Protein 7P0L (pdb70)

GO terms:
  GO:1990023 mitotic spindle midzone (C, IDA)
  GO:0035861 site of double-strand break (C, IDA)
  GO:0005634 nucleus (C, IDA)
  GO:0005634 nucleus (C, HDA)
  GO:0005515 protein binding (F, IPI)
  GO:0005634 nucleus (C, EXP)
  GO:0005694 chromosome (C, EXP)

B-factor: mean 53.06, std 19.95, range [19.56, 130.21]

Secondary structure (DSSP, 8-state):
-EEEEES-PPPHHHHHHHHHTT-EE-SS--TT--EEEEPSSSPP-BHHHHHHHHHT--EEETHHHHHHHHHTS---GGGGB---HHHHHHHT--TT--S---TTTT-EEEE-HHHHHTTTTHHHHHHHHHHHHTT-EE-SSHHHHSSTTEEEEE-SSS-HHHHHHHTTT--EEETHHHHHHHHHTS--HHHHB--/-EEEEES-PPPHHHHHHHTTTT-EEESS--TTEEEEEEPSSS---BHHHHHHHHHTPPEEEHHHHHHHHHHSS---GGGGB---HHHHHHHT--TT--S---TTTT-EEEE-HHHHHHH-SHHHHHHHHHHHHTT-EE--SHHHHHHS--EEEE-SSS-HHHHHHHTTT--EEETHHHHHHHHHTS--HHHHB--/---B-/--B-

Sequence (399 aa):
TNLVTSSFNLTKPMKSFIRRNGLRVQESVTDETDFVILGSPPLRRTHKFLLATSLGIPLVSSQYLTDCIKSGKVLDFRSYKYKDEEAEAKWGFRLDDIHRRTCFNGKRLYITKAIRDSMVGDSIHGLYSILETSGAEIVGDIKRAQEKDTIILAQPDNDQEGRNMSATGLNVYKIELVALSILRDRIDFDEFLIDTNLVTSSFNLTKPMKSFIRRNGLRVQESVTDETDFVILGSPPLRRTHKFLLATSLGIPLVSSQYLTDCIKSGKVLDFRSYKYKDEEAEAKWGFRLDDIHRRTCFNGKRLYITKAIRDSMVGDSIHGLYSILETSGAEIVGDIKRAQEKDTIILAQPDNDQEGRNMSATGLNVYKIELVALSILRDRIDFDEFLIDKPQELPQEL

Solvent-accessible surface area: 19613 Å² total

Organism: Schizosaccharomyces pombe (strain 972 / ATCC 24843) (NCBI:txid284812)

CATH classification: 3.40.50.10190 (+1 more: 3.40.50.10190)

Foldseek 3Di:
DEEEEDCDDDDPVLVVLCVPAVYYYDPADDLPHQAYEYEDDPGDLDLRNLLQLQNLHFYFYPVQSVVCSVVVHNDDRVVGGDDDVPVCVVLVFDSVPRHHFQALAAAEEEEAPCVVVVPPDVPVVSLVVSNVSNHYHYDDDLVVCLDQRYAYEADLPPGPSQVVSVVVVDWYFHSVQSRSCSRHSHRPGVVTTRD/DEEEEDCDDQDPVLVVLQVVQPYYYDPADDPPHQAYEYEADPGDLDLRVLLQLQALHFYFYPVLSVVCVVVSHRDDSVVGTHDDVVVCVVLVFDSVNRDHFAALAAAEEEEAVQVCVVDVDVVVVSLVCSNVSNHYHYDYDVVCCVVDPYAYEADLPPGPSQVVQVVVPHWHFHSVQSSSCSRHSHRPRVVTTRD/DADDD/DDDD

Nearest PDB structures (foldseek):
  7p0l-assembly2_B  TM=9.786E-01  e=3.849E-40  Schizosaccharomyces pombe 972h-
  2r1z-assembly1_A  TM=5.911E-01  e=4.746E-08  Homo sapiens
  6m14-assembly2_A  TM=6.081E-01  e=9.610E-08  Homo sapiens
  3fa2-assembly1_A  TM=6.093E-01  e=4.777E-07  Homo sapiens
  2nte-assembly1_A  TM=6.306E-01  e=1.421E-06  Homo sapiens

InterPro domains:
  IPR001357 BRCT domain [PF00533] (400-455)
  IPR001357 BRCT domain [PS50172] (400-468)
  IPR001357 BRCT domain [SM00292] (380-458)
  IPR036420 BRCT domain superfamily [G3DSA:3.40.50.10190] (376-487)
  IPR036420 BRCT domain superfamily [G3DSA:3.40.50.10190] (488-586)
  IPR036420 BRCT domain superfamily [SSF52113] (392-485)
  IPR051579 DNA Damage Response and Transcriptional Regulator [PTHR23196] (229-579)

Structure (mmCIF, N/CA/C/O backbone):
data_7P0L
#
_entry.id   7P0L
#
_cell.length_a   41.380
_cell.length_b   42.050
_cell.length_c   96.290
_cell.angle_alpha   90.000
_cell.angle_beta   91.870
_cell.angle_gamma   90.000
#
_symmetry.space_group_name_H-M   'P 1 21 1'
#
loop_
_entity.id
_entity.type
_entity.pdbx_description
1 polymer 'DNA damage response protein Mdb1'
2 polymer 'Histone H2A-beta'
3 water water
#
loop_
_atom_site.group_PDB
_atom_site.id
_atom_site.type_symbol
_atom_site.label_atom_id
_atom_site.label_alt_id
_atom_site.label_comp_id
_atom_site.label_asym_id
_atom_site.label_entity_id
_atom_site.label_seq_id
_atom_site.pdbx_PDB_ins_code
_atom_site.Cartn_x
_atom_site.Cartn_y
_atom_site.Cartn_z
_atom_site.occupancy
_atom_site.B_iso_or_equiv
_atom_site.auth_seq_id
_atom_site.auth_comp_id
_atom_site.auth_asym_id
_atom_site.auth_atom_id
_atom_site.pdbx_PDB_model_num
ATOM 1 N N . THR A 1 5 ? 22.86557 -19.96618 21.62072 1.000 42.25789 387 THR A N 1
ATOM 2 C CA . THR A 1 5 ? 22.11030 -18.89606 20.98544 1.000 42.88295 387 THR A CA 1
ATOM 3 C C . THR A 1 5 ? 22.80961 -18.47177 19.69793 1.000 41.97599 387 THR A C 1
ATOM 4 O O . THR A 1 5 ? 24.00055 -18.14643 19.70649 1.000 39.71443 387 THR A O 1
ATOM 14 N N . ASN A 1 6 ? 22.05658 -18.45117 18.60040 1.000 34.41061 388 ASN A N 1
ATOM 15 C CA . ASN A 1 6 ? 22.59721 -18.25055 17.26030 1.000 36.00157 388 ASN A CA 1
ATOM 16 C C . ASN A 1 6 ? 22.25700 -16.85023 16.77128 1.000 37.39306 388 ASN A C 1
ATOM 17 O O . ASN A 1 6 ? 21.10087 -16.42430 16.86538 1.000 38.61310 388 ASN A O 1
ATOM 28 N N . LEU A 1 7 ? 23.23415 -16.16336 16.18440 1.000 29.60157 389 LEU A N 1
ATOM 29 C CA . LEU A 1 7 ? 22.98133 -14.82283 15.68805 1.000 35.92641 389 LEU A CA 1
ATOM 30 C C . LEU A 1 7 ? 23.60850 -14.62521 14.31985 1.000 33.69357 389 LEU A C 1
ATOM 31 O O . LEU A 1 7 ? 24.51437 -15.35228 13.90396 1.000 33.57154 389 LEU A O 1
ATOM 47 N N . VAL A 1 8 ? 23.08583 -13.62357 13.62536 1.000 27.33273 390 VAL A N 1
ATOM 48 C CA . VAL A 1 8 ? 23.56536 -13.19906 12.32315 1.000 30.08736 390 VAL A CA 1
ATOM 49 C C . VAL A 1 8 ? 23.74070 -11.69136 12.38459 1.000 25.18703 390 VAL A C 1
ATOM 50 O O . VAL A 1 8 ? 23.00939 -10.99046 13.09079 1.000 33.51212 390 VAL A O 1
ATOM 63 N N . THR A 1 9 ? 24.71611 -11.19389 11.64015 1.000 31.53122 391 THR A N 1
ATOM 64 C CA . THR A 1 9 ? 24.96396 -9.76652 11.53763 1.000 30.82542 391 THR A CA 1
ATOM 65 C C . THR A 1 9 ? 24.62590 -9.31054 10.12545 1.000 28.62242 391 THR A C 1
ATOM 66 O O . THR A 1 9 ? 24.80999 -10.05098 9.15731 1.000 29.46202 391 THR A O 1
ATOM 77 N N . SER A 1 10 ? 24.11197 -8.08789 10.01611 1.000 27.97766 392 SER A N 1
ATOM 78 C CA . SER A 1 10 ? 23.82623 -7.47686 8.72881 1.000 31.20760 392 SER A CA 1
ATOM 79 C C . SER A 1 10 ? 24.18372 -6.00280 8.81358 1.000 27.87834 392 SER A C 1
ATOM 80 O O . SER A 1 10 ? 23.87620 -5.33409 9.80444 1.000 36.36925 392 SER A O 1
ATOM 88 N N . SER A 1 11 ? 24.83841 -5.50236 7.76713 1.000 29.85517 393 SER A N 1
ATOM 89 C CA . SER A 1 11 ? 25.34135 -4.13084 7.74601 1.000 27.79791 393 SER A CA 1
ATOM 90 C C . SER A 1 11 ? 26.10771 -3.78746 9.02458 1.000 29.99303 393 SER A C 1
ATOM 91 O O . SER A 1 11 ? 26.03898 -2.65912 9.51909 1.000 30.31434 393 SER A O 1
ATOM 99 N N . PHE A 1 12 ? 26.81077 -4.76757 9.58847 1.000 33.56916 394 PHE A N 1
ATOM 100 C CA . PHE A 1 12 ? 27.60173 -4.54742 10.79364 1.000 34.89910 394 PHE A CA 1
ATOM 101 C C . PHE A 1 12 ? 28.82694 -5.44969 10.77246 1.000 28.97425 394 PHE A C 1
ATOM 102 O O . PHE A 1 12 ? 28.70661 -6.65097 10.52702 1.000 32.56150 394 PHE A O 1
ATOM 119 N N . ASN A 1 13 ? 29.99490 -4.86984 11.02418 1.000 27.28412 395 ASN A N 1
ATOM 120 C CA . ASN A 1 13 ? 31.26039 -5.58888 11.03023 1.000 28.09799 395 ASN A CA 1
ATOM 121 C C . ASN A 1 13 ? 31.66812 -5.90904 12.46619 1.000 34.28829 395 ASN A C 1
ATOM 122 O O . ASN A 1 13 ? 31.89204 -4.99758 13.26748 1.000 30.17618 395 ASN A O 1
ATOM 133 N N . LEU A 1 14 ? 31.73871 -7.19902 12.78299 1.000 26.66735 396 LEU A N 1
ATOM 134 C CA . LEU A 1 14 ? 32.16015 -7.65377 14.10296 1.000 30.56184 396 LEU A CA 1
ATOM 135 C C . LEU A 1 14 ? 33.65092 -7.41984 14.34119 1.000 31.99182 396 LEU A C 1
ATOM 136 O O . LEU A 1 14 ? 34.48014 -7.72115 13.47955 1.000 32.01463 396 LEU A O 1
ATOM 152 N N . THR A 1 15 ? 33.98804 -6.89313 15.51543 1.000 34.58627 397 THR A N 1
ATOM 153 C CA . THR A 1 15 ? 35.38483 -6.73457 15.90562 1.000 32.85540 397 THR A CA 1
ATOM 154 C C . THR A 1 15 ? 35.90945 -8.01112 16.56873 1.000 36.22126 397 THR A C 1
ATOM 155 O O . THR A 1 15 ? 35.15034 -8.88907 16.97899 1.000 30.89125 397 THR A O 1
ATOM 166 N N . LYS A 1 16 ? 37.23170 -8.09958 16.69093 1.000 29.24648 398 LYS A N 1
ATOM 167 C CA . LYS A 1 16 ? 37.84168 -9.24077 17.37307 1.000 30.74859 398 LYS A CA 1
ATOM 168 C C . LYS A 1 16 ? 37.38259 -9.37035 18.81989 1.000 26.37725 398 LYS A C 1
ATOM 169 O O . LYS A 1 16 ? 37.08732 -10.49815 19.25203 1.000 30.95179 398 LYS A O 1
ATOM 188 N N . PRO A 1 17 ? 37.33283 -8.30461 19.62593 1.000 30.00092 399 PRO A N 1
ATOM 189 C CA . PRO A 1 17 ? 36.80349 -8.46705 20.99494 1.000 29.20647 399 PRO A CA 1
ATOM 190 C C . PRO A 1 17 ? 35.39066 -9.02996 21.02387 1.000 31.69312 399 PRO A C 1
ATOM 191 O O . PRO A 1 17 ? 35.05937 -9.85466 21.88656 1.000 23.51300 399 PRO A O 1
ATOM 202 N N . MET A 1 18 ? 34.53297 -8.58078 20.10684 1.000 23.34845 400 MET A N 1
ATOM 203 C CA . MET A 1 18 ? 33.17494 -9.10350 20.03472 1.000 24.76268 400 MET A CA 1
ATOM 204 C C . MET A 1 18 ? 33.18622 -10.60092 19.75556 1.000 24.72633 400 MET A C 1
ATOM 205 O O . MET A 1 18 ? 32.46490 -11.37557 20.39799 1.000 27.11356 400 MET A O 1
ATOM 219 N N . LYS A 1 19 ? 34.01251 -11.02757 18.79954 1.000 26.08525 401 LYS A N 1
ATOM 220 C CA . LYS A 1 19 ? 34.10799 -12.44755 18.49181 1.000 29.87583 401 LYS A CA 1
ATOM 221 C C . LYS A 1 19 ? 34.62474 -13.22968 19.69606 1.000 34.94518 401 LYS A C 1
ATOM 222 O O . LYS A 1 19 ? 34.17149 -14.34467 19.95647 1.000 30.72713 401 LYS A O 1
ATOM 241 N N . SER A 1 20 ? 35.58639 -12.66559 20.43022 1.000 32.34525 402 SER A N 1
ATOM 242 C CA . SER A 1 20 ? 36.07063 -13.28641 21.66403 1.000 34.17704 402 SER A CA 1
ATOM 243 C C . SER A 1 20 ? 34.94422 -13.49025 22.67784 1.000 30.99402 402 SER A C 1
ATOM 244 O O . SER A 1 20 ? 34.78866 -14.57906 23.25558 1.000 29.55158 402 SER A O 1
ATOM 252 N N . PHE A 1 21 ? 34.18113 -12.42598 22.94963 1.000 25.18025 403 PHE A N 1
ATOM 253 C CA . PHE A 1 21 ? 33.05094 -12.53797 23.86753 1.000 31.89685 403 PHE A CA 1
ATOM 254 C C . PHE A 1 21 ? 32.08227 -13.62413 23.41486 1.000 28.39288 403 PHE A C 1
ATOM 255 O O . PHE A 1 21 ? 31.60724 -14.43502 24.22575 1.000 27.58138 403 PHE A O 1
ATOM 272 N N . ILE A 1 22 ? 31.80384 -13.66097 22.11350 1.000 23.26519 404 ILE A N 1
ATOM 273 C CA . ILE A 1 22 ? 30.87032 -14.63404 21.55297 1.000 32.65835 404 ILE A CA 1
ATOM 274 C C . ILE A 1 22 ? 31.40208 -16.04355 21.76095 1.000 38.12378 404 ILE A C 1
ATOM 275 O O . ILE A 1 22 ? 30.68588 -16.94079 22.22105 1.000 34.29921 404 ILE A O 1
ATOM 291 N N . ARG A 1 23 ? 32.67328 -16.25455 21.42504 1.000 34.58944 405 ARG A N 1
ATOM 292 C CA . ARG A 1 23 ? 33.27125 -17.57171 21.58292 1.000 36.41070 405 ARG A CA 1
ATOM 293 C C . ARG A 1 23 ? 33.15095 -18.04947 23.01645 1.000 38.84783 405 ARG A C 1
ATOM 294 O O . ARG A 1 23 ? 32.82261 -19.21492 23.26665 1.000 42.04014 405 ARG A O 1
ATOM 315 N N . ARG A 1 24 ? 33.39825 -17.15832 23.97634 1.000 38.99460 406 ARG A N 1
ATOM 316 C CA . ARG A 1 24 ? 33.44001 -17.60165 25.36234 1.000 41.49664 406 ARG A CA 1
ATOM 317 C C . ARG A 1 24 ? 32.06665 -17.74111 26.00810 1.000 44.32127 406 ARG A C 1
ATOM 318 O O . ARG A 1 24 ? 31.94133 -18.49342 26.97967 1.000 33.27771 406 ARG A O 1
ATOM 339 N N . ASN A 1 25 ? 31.02764 -17.07298 25.50329 1.000 35.77364 407 ASN A N 1
ATOM 340 C CA . ASN A 1 25 ? 29.75378 -17.07165 26.21499 1.000 31.05724 407 ASN A CA 1
ATOM 341 C C . ASN A 1 25 ? 28.66984 -17.93426 25.57407 1.000 35.17930 407 ASN A C 1
ATOM 342 O O . ASN A 1 25 ? 27.48011 -17.70191 25.81137 1.000 37.92363 407 ASN A O 1
ATOM 353 N N . GLY A 1 26 ? 29.04573 -18.93950 24.79518 1.000 32.35539 408 GLY A N 1
ATOM 354 C CA . GLY A 1 26 ? 28.03790 -19.81765 24.22566 1.000 46.10160 408 GLY A CA 1
ATOM 355 C C . GLY A 1 26 ? 27.10201 -19.13379 23.25602 1.000 48.07268 408 GLY A C 1
ATOM 356 O O . GLY A 1 26 ? 25.91080 -19.46443 23.20002 1.000 48.74593 408 GLY A O 1
ATOM 360 N N . LEU A 1 27 ? 27.62793 -18.21241 22.46373 1.000 34.49840 409 LEU A N 1
ATOM 361 C CA . LEU A 1 27 ? 26.92722 -17.61057 21.34715 1.000 40.62793 409 LEU A CA 1
ATOM 362 C C . LEU A 1 27 ? 27.63459 -18.07586 20.08625 1.000 32.59848 409 LEU A C 1
ATOM 363 O O . LEU A 1 27 ? 28.78263 -18.53113 20.12722 1.000 37.14899 409 LEU A O 1
ATOM 379 N N . ARG A 1 28 ? 26.94231 -17.97845 18.95936 1.000 36.36708 410 ARG A N 1
ATOM 380 C CA . ARG A 1 28 ? 27.49685 -18.45603 17.70144 1.000 37.04430 410 ARG A CA 1
ATOM 381 C C . ARG A 1 28 ? 27.02984 -17.55664 16.57200 1.000 33.26335 410 ARG A C 1
ATOM 382 O O . ARG A 1 28 ? 25.84200 -17.23292 16.48415 1.000 34.01809 410 ARG A O 1
ATOM 403 N N . VAL A 1 29 ? 27.95738 -17.17461 15.70769 1.000 32.54175 411 VAL A N 1
ATOM 404 C CA . VAL A 1 29 ? 27.63943 -16.38449 14.52840 1.000 36.12421 411 VAL A CA 1
ATOM 405 C C . VAL A 1 29 ? 27.37117 -17.34439 13.38055 1.000 38.61036 411 VAL A C 1
ATOM 406 O O . VAL A 1 29 ? 28.12421 -18.30117 13.16602 1.000 43.80280 411 VAL A O 1
ATOM 419 N N . GLN A 1 30 ? 26.31024 -17.07534 12.63112 1.000 42.75063 412 GLN A N 1
ATOM 420 C CA . GLN A 1 30 ? 25.91399 -17.86665 11.47983 1.000 41.46767 412 GLN A CA 1
ATOM 421 C C . GLN A 1 30 ? 26.19201 -17.09463 10.20190 1.000 40.14685 412 GLN A C 1
ATOM 422 O O . GLN A 1 30 ? 26.15230 -15.86170 10.18023 1.000 43.24547 412 GLN A O 1
ATOM 436 N N . GLU A 1 31 ? 26.47299 -17.83482 9.13357 1.000 41.28780 413 GLU A N 1
ATOM 437 C CA . GLU A 1 31 ? 26.69127 -17.19620 7.84391 1.000 52.02389 413 GLU A CA 1
ATOM 438 C C . GLU A 1 31 ? 25.38327 -16.70671 7.24037 1.000 44.70202 413 GLU A C 1
ATOM 439 O O . GLU A 1 31 ? 25.37410 -15.71542 6.50150 1.000 50.57728 413 GLU A O 1
ATOM 451 N N . SER A 1 32 ? 24.27725 -17.38353 7.54090 1.000 41.75639 414 SER A N 1
ATOM 452 C CA . SER A 1 32 ? 22.99372 -17.06220 6.94154 1.000 47.15780 414 SER A CA 1
ATOM 453 C C . SER A 1 32 ? 21.87353 -17.22785 7.95847 1.000 35.51096 414 SER A C 1
ATOM 454 O O . SER A 1 32 ? 21.98060 -17.99088 8.92494 1.000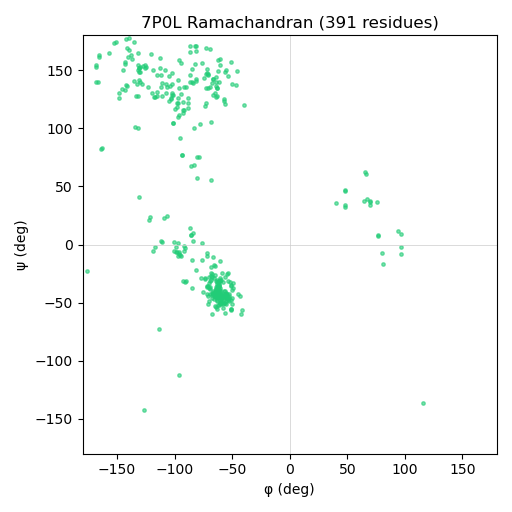 38.73972 414 SER A O 1
ATOM 462 N N . VAL A 1 33 ? 20.78195 -16.50859 7.70755 1.000 39.68638 415 VAL A N 1
ATOM 463 C CA . VAL A 1 33 ? 19.59792 -16.61815 8.54425 1.000 40.97014 415 VAL A CA 1
ATOM 464 C C . VAL A 1 33 ? 18.91251 -17.94857 8.26105 1.000 41.89931 415 VAL A C 1
ATOM 465 O O . VAL A 1 33 ? 18.75833 -18.35368 7.10156 1.000 45.91980 415 VAL A O 1
ATOM 478 N N . THR A 1 34 ? 18.51666 -18.64671 9.32261 1.000 44.69635 416 THR A N 1
ATOM 479 C CA . THR A 1 34 ? 17.76784 -19.89299 9.21713 1.000 56.91842 416 THR A CA 1
ATOM 480 C C . THR A 1 34 ? 16.73624 -19.93225 10.33746 1.000 50.47091 416 THR A C 1
ATOM 481 O O . THR A 1 34 ? 16.67064 -19.03566 11.18399 1.000 52.44390 416 THR A O 1
ATOM 492 N N . ASP A 1 35 ? 15.91393 -20.98291 10.33989 1.000 53.51158 417 ASP A N 1
ATOM 493 C CA . ASP A 1 35 ? 14.88126 -21.12052 11.35835 1.000 57.75120 417 ASP A CA 1
ATOM 494 C C . ASP A 1 35 ? 15.47923 -21.34319 12.74514 1.000 53.88445 417 ASP A C 1
ATOM 495 O O . ASP A 1 35 ? 14.75042 -21.25586 13.73931 1.000 52.70298 417 ASP A O 1
ATOM 504 N N . GLU A 1 36 ? 16.78683 -21.60532 12.83360 1.000 58.49487 418 GLU A N 1
ATOM 505 C CA . GLU A 1 36 ? 17.47166 -21.77594 14.10808 1.000 47.74263 418 GLU A CA 1
ATOM 506 C C . GLU A 1 36 ? 18.15152 -20.49998 14.58619 1.000 47.89685 418 GLU A C 1
ATOM 507 O O . GLU A 1 36 ? 18.67313 -20.47373 15.70634 1.000 46.28159 418 GLU A O 1
ATOM 519 N N . THR A 1 37 ? 18.15603 -19.45451 13.76420 1.000 47.58544 419 THR A N 1
ATOM 520 C CA . THR A 1 37 ? 18.67245 -18.15315 14.16710 1.000 38.23677 419 THR A CA 1
ATOM 521 C C . THR A 1 37 ? 17.81478 -17.56214 15.28073 1.000 42.76857 419 THR A C 1
ATOM 522 O O . THR A 1 37 ? 16.58402 -17.54475 15.18720 1.000 43.93212 419 THR A O 1
ATOM 533 N N . ASP A 1 38 ? 18.45880 -17.10113 16.35193 1.000 31.43439 420 ASP A N 1
ATOM 534 C CA . ASP A 1 38 ? 17.72777 -16.51892 17.47254 1.000 31.35532 420 ASP A CA 1
ATOM 535 C C . ASP A 1 38 ? 17.53156 -15.01367 17.34241 1.000 30.33858 420 ASP A C 1
ATOM 536 O O . ASP A 1 38 ? 16.51107 -14.49265 17.80471 1.000 37.77795 420 ASP A O 1
ATOM 545 N N . PHE A 1 39 ? 18.47490 -14.30144 16.73536 1.000 31.97575 421 PHE A N 1
ATOM 546 C CA . PHE A 1 39 ? 18.27618 -12.88717 16.44562 1.000 30.53313 421 PHE A CA 1
ATOM 547 C C . PHE A 1 39 ? 19.33308 -12.43185 15.45314 1.000 25.04664 421 PHE A C 1
ATOM 548 O O . PHE A 1 39 ? 20.35744 -13.09332 15.25502 1.000 30.71111 421 PHE A O 1
ATOM 565 N N . VAL A 1 40 ? 19.05168 -11.30182 14.81755 1.000 25.00254 422 VAL A N 1
ATOM 566 C CA . VAL A 1 40 ? 19.92713 -10.69137 13.82944 1.000 23.10856 422 VAL A CA 1
ATOM 567 C C . VAL A 1 40 ? 20.37016 -9.33625 14.35801 1.000 28.74053 422 VAL A C 1
ATOM 568 O O . VAL A 1 40 ? 19.53411 -8.49408 14.70567 1.000 29.48078 422 VAL A O 1
ATOM 581 N N . ILE A 1 41 ? 21.68278 -9.11535 14.37978 1.000 26.66503 423 ILE A N 1
ATOM 582 C CA . ILE A 1 41 ? 22.25441 -7.84126 14.80049 1.000 27.29178 423 ILE A CA 1
ATOM 583 C C . ILE A 1 41 ? 22.35594 -6.94001 13.58028 1.000 23.38978 423 ILE A C 1
ATOM 584 O O . ILE A 1 41 ? 22.99192 -7.29592 12.58272 1.000 29.93167 423 ILE A O 1
ATOM 600 N N . LEU A 1 42 ? 21.71068 -5.78246 13.64835 1.000 28.18926 424 LEU A N 1
ATOM 601 C CA . LEU A 1 42 ? 21.74867 -4.81753 12.55955 1.000 34.78613 424 LEU A CA 1
ATOM 602 C C . LEU A 1 42 ? 22.65268 -3.63759 12.88846 1.000 38.86362 424 LEU A C 1
ATOM 603 O O . LEU A 1 42 ? 22.74360 -3.20800 14.04396 1.000 33.60246 424 LEU A O 1
ATOM 619 N N . GLY A 1 43 ? 23.32425 -3.13642 11.85549 1.000 35.68015 425 GLY A N 1
ATOM 620 C CA . GLY A 1 43 ? 24.05332 -1.88637 11.95621 1.000 45.17606 425 GLY A CA 1
ATOM 621 C C . GLY A 1 43 ? 23.15502 -0.70960 12.29510 1.000 50.61573 425 GLY A C 1
ATOM 622 O O . GLY A 1 43 ? 21.94163 -0.73301 12.09205 1.000 50.51810 425 GLY A O 1
ATOM 626 N N . SER A 1 44 ? 23.77862 0.33949 12.81135 1.000 45.76054 426 SER A N 1
ATOM 627 C CA . SER A 1 44 ? 23.07317 1.52185 13.29106 1.000 46.39148 426 SER A CA 1
ATOM 628 C C . SER A 1 44 ? 22.13416 2.11554 12.24477 1.000 43.92452 426 SER A C 1
ATOM 629 O O . SER A 1 44 ? 22.41454 2.05010 11.04028 1.000 52.01082 426 SER A O 1
ATOM 637 N N . PRO A 1 45 ? 20.99750 2.66344 12.67346 1.000 43.96611 427 PRO A N 1
ATOM 638 C CA . PRO A 1 45 ? 20.09564 3.36621 11.74360 1.000 55.28946 427 PRO A CA 1
ATOM 639 C C . PRO A 1 45 ? 20.84421 4.39378 10.91622 1.000 56.15747 427 PRO A C 1
ATOM 640 O O . PRO A 1 45 ? 21.91361 4.86887 11.32893 1.000 57.67975 427 PRO A O 1
ATOM 651 N N . PRO A 1 46 ? 20.31644 4.76930 9.73804 1.000 55.76627 428 PRO A N 1
ATOM 652 C CA . PRO A 1 46 ? 19.01890 4.31216 9.21901 1.000 55.25120 428 PRO A CA 1
ATOM 653 C C . PRO A 1 46 ? 19.06673 2.85662 8.77947 1.000 53.65443 428 PRO A C 1
ATOM 654 O O . PRO A 1 46 ? 20.10126 2.36193 8.32953 1.000 54.16743 428 PRO A O 1
ATOM 665 N N . LEU A 1 47 ? 17.93958 2.17650 8.93581 1.000 44.67038 429 LEU A N 1
ATOM 666 C CA . LEU A 1 47 ? 17.87421 0.76081 8.62464 1.000 44.41666 429 LEU A CA 1
ATOM 667 C C . LEU A 1 47 ? 18.13876 0.53924 7.14519 1.000 37.07093 429 LEU A C 1
ATOM 668 O O . LEU A 1 47 ? 17.60639 1.25291 6.28970 1.000 41.09900 429 LEU A O 1
ATOM 684 N N . ARG A 1 48 ? 18.96891 -0.44938 6.84979 1.000 39.17300 430 ARG A N 1
ATOM 685 C CA . ARG A 1 48 ? 19.23513 -0.87534 5.48310 1.000 44.90940 430 ARG A CA 1
ATOM 686 C C . ARG A 1 48 ? 18.47380 -2.16053 5.20703 1.000 37.10413 430 ARG A C 1
ATOM 687 O O . ARG A 1 48 ? 18.59917 -3.14140 5.94786 1.000 36.07327 430 ARG A O 1
ATOM 708 N N . ARG A 1 49 ? 17.69127 -2.14211 4.12928 1.000 39.44394 431 ARG A N 1
ATOM 709 C CA . ARG A 1 49 ? 16.72874 -3.19928 3.81362 1.000 36.03820 431 ARG A CA 1
ATOM 710 C C . ARG A 1 49 ? 17.43599 -4.34876 3.09903 1.000 36.07001 431 ARG A C 1
ATOM 711 O O . ARG A 1 49 ? 17.23126 -4.62922 1.91609 1.000 39.14177 431 ARG A O 1
ATOM 732 N N . THR A 1 50 ? 18.28476 -5.02532 3.85637 1.000 31.78711 432 THR A N 1
ATOM 733 C CA . THR A 1 50 ? 19.10619 -6.08295 3.30174 1.000 35.50226 432 THR A CA 1
ATOM 734 C C . THR A 1 50 ? 18.32397 -7.39387 3.19755 1.000 31.98748 432 THR A C 1
ATO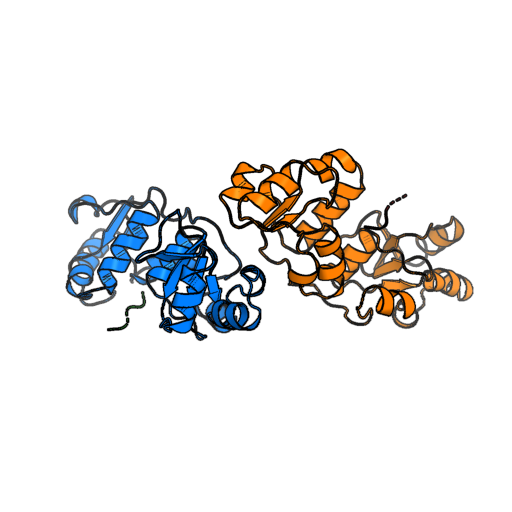M 735 O O . THR A 1 50 ? 17.26190 -7.56990 3.79750 1.000 28.41536 432 THR A O 1
ATOM 746 N N . HIS A 1 51 ? 18.89563 -8.33060 2.44178 1.000 29.96421 433 HIS A N 1
ATOM 747 C CA . HIS A 1 51 ? 18.38100 -9.69572 2.37309 1.000 34.20322 433 HIS A CA 1
ATOM 748 C C . HIS A 1 51 ? 18.23307 -10.32069 3.75714 1.000 34.64372 433 HIS A C 1
ATOM 749 O O . HIS A 1 51 ? 17.21548 -10.94877 4.06234 1.000 25.08863 433 HIS A O 1
ATOM 763 N N . LYS A 1 52 ? 19.26752 -10.20733 4.59442 1.000 28.30864 434 LYS A N 1
ATOM 764 C CA . LYS A 1 52 ? 19.19821 -10.82359 5.91475 1.000 28.63190 434 LYS A CA 1
ATOM 765 C C . LYS A 1 52 ? 18.07778 -10.21515 6.74917 1.000 23.44276 434 LYS A C 1
ATOM 766 O O . LYS A 1 52 ? 17.35943 -10.93022 7.45682 1.000 28.30020 434 LYS A O 1
ATOM 785 N N . PHE A 1 53 ? 17.93553 -8.89249 6.70405 1.000 21.88877 435 PHE A N 1
ATOM 786 C CA . PHE A 1 53 ? 16.84752 -8.23477 7.41468 1.000 24.10664 435 PHE A CA 1
ATOM 787 C C . PHE A 1 53 ? 15.49675 -8.78515 6.96726 1.000 21.03620 435 PHE A C 1
ATOM 788 O O . PHE A 1 53 ? 14.64014 -9.11817 7.79611 1.000 19.86392 435 PHE A O 1
ATOM 805 N N . LEU A 1 54 ? 15.30120 -8.91186 5.65463 1.000 22.29533 436 LEU A N 1
ATOM 806 C CA . LEU A 1 54 ? 14.01326 -9.37165 5.14420 1.000 27.48970 436 LEU A CA 1
ATOM 807 C C . LEU A 1 54 ? 13.76833 -10.83812 5.47709 1.000 22.20503 436 LEU A C 1
ATOM 808 O O . LEU A 1 54 ? 12.63540 -11.22586 5.77731 1.000 27.47478 436 LEU A O 1
ATOM 824 N N . LEU A 1 55 ? 14.80572 -11.66969 5.41959 1.000 25.98920 437 LEU A N 1
ATOM 825 C CA . LEU A 1 55 ? 14.66665 -13.05952 5.85096 1.000 29.89305 437 LEU A CA 1
ATOM 826 C C . LEU A 1 55 ? 14.27193 -13.14382 7.31819 1.000 27.64525 437 LEU A C 1
ATOM 827 O O . LEU A 1 55 ? 13.34309 -13.87469 7.68483 1.000 25.35465 437 LEU A O 1
ATOM 843 N N . ALA A 1 56 ? 15.00241 -12.43621 8.18389 1.000 25.75610 438 ALA A N 1
ATOM 844 C CA . ALA A 1 56 ? 14.66013 -12.43667 9.60174 1.000 23.64755 438 ALA A CA 1
ATOM 845 C C . ALA A 1 56 ? 13.21253 -12.01878 9.80014 1.000 22.39365 438 ALA A C 1
ATOM 846 O O . ALA A 1 56 ? 12.46488 -12.65723 10.55194 1.000 23.29048 438 ALA A O 1
ATOM 853 N N . THR A 1 57 ? 12.78599 -10.96994 9.09854 1.000 21.59823 439 THR A N 1
ATOM 854 C CA . THR A 1 57 ? 11.40915 -10.51818 9.22784 1.000 26.73185 439 THR A CA 1
ATOM 855 C C . THR A 1 57 ? 10.43970 -11.60009 8.76575 1.000 23.33933 439 THR A C 1
ATOM 856 O O . THR A 1 57 ? 9.41733 -11.85080 9.41614 1.000 21.14010 439 THR A O 1
ATOM 867 N N . SER A 1 58 ? 10.74211 -12.24705 7.64101 1.000 22.82651 440 SER A N 1
ATOM 868 C CA . SER A 1 58 ? 9.85977 -13.28478 7.11947 1.000 22.53866 440 SER A CA 1
ATOM 869 C C . SER A 1 58 ? 9.73613 -14.45654 8.08000 1.000 29.55375 440 SER A C 1
ATOM 870 O O . SER A 1 58 ? 8.67223 -15.07543 8.18522 1.000 23.32371 440 SER A O 1
ATOM 878 N N . LEU A 1 59 ? 10.81875 -14.79855 8.77048 1.000 25.66754 441 LEU A N 1
ATOM 879 C CA . LEU A 1 59 ? 10.83279 -15.98712 9.60825 1.000 22.68397 441 LEU A CA 1
ATOM 880 C C . LEU A 1 59 ? 10.42034 -15.71152 11.05080 1.000 25.27363 441 LEU A C 1
ATOM 881 O O . LEU A 1 59 ? 10.32223 -16.65831 11.83794 1.000 31.88073 441 LEU A O 1
ATOM 897 N N . GLY A 1 60 ? 10.12773 -14.46380 11.40056 1.000 24.27352 442 GLY A N 1
ATOM 898 C CA . GLY A 1 60 ? 9.79582 -14.11721 12.77338 1.000 21.49586 442 GLY A CA 1
ATOM 899 C C . GLY A 1 60 ? 10.97554 -14.06314 13.72638 1.000 24.86964 442 GLY A C 1
ATOM 900 O O . GLY A 1 60 ? 10.84506 -14.46831 14.88816 1.000 25.51653 442 GLY A O 1
ATOM 904 N N . ILE A 1 61 ? 12.12167 -13.59655 13.25486 1.000 25.76523 443 ILE A N 1
ATOM 905 C CA . ILE A 1 61 ? 13.34634 -13.51833 14.05861 1.000 24.90329 443 ILE A CA 1
ATOM 906 C C . ILE A 1 61 ? 13.54375 -12.08124 14.50341 1.000 25.48743 443 ILE A C 1
ATOM 907 O O . ILE A 1 61 ? 13.53721 -11.16977 13.66087 1.000 24.18985 443 ILE A O 1
ATOM 923 N N . PRO A 1 62 ? 13.75419 -11.82068 15.80598 1.000 24.49072 444 PRO A N 1
ATOM 924 C CA . PRO A 1 62 ? 13.94679 -10.43853 16.26947 1.000 27.69215 444 PRO A CA 1
ATOM 925 C C . PRO A 1 62 ? 15.16760 -9.77072 15.68359 1.000 26.78328 444 PRO A C 1
ATOM 926 O O . PRO A 1 62 ? 16.18323 -10.41452 15.44336 1.000 28.09739 444 PRO A O 1
ATOM 937 N N . LEU A 1 63 ? 15.08003 -8.45196 15.52339 1.000 26.48171 445 LEU A N 1
ATOM 938 C CA . LEU A 1 63 ? 16.19187 -7.60448 15.10238 1.000 25.30553 445 LEU A CA 1
ATOM 939 C C . LEU A 1 63 ? 16.73382 -6.83391 16.30547 1.000 27.84672 445 LEU A C 1
ATOM 940 O O . LEU A 1 63 ? 15.96016 -6.29369 17.10295 1.000 28.30686 445 LEU A O 1
ATOM 956 N N . VAL A 1 64 ? 18.05730 -6.77550 16.42218 1.000 26.77624 446 VAL A N 1
ATOM 957 C CA . VAL A 1 64 ? 18.72578 -6.26095 17.61403 1.000 22.06173 446 VAL A CA 1
ATOM 958 C C . VAL A 1 64 ? 19.77279 -5.22601 17.22326 1.000 25.96452 446 VAL A C 1
ATOM 959 O O . VAL A 1 64 ? 20.48847 -5.39135 16.23071 1.000 27.00079 446 VAL A O 1
ATOM 972 N N . SER A 1 65 ? 19.85818 -4.15806 18.00940 1.000 24.42768 447 SER A N 1
ATOM 973 C CA . SER A 1 65 ? 20.86425 -3.12915 17.77643 1.000 28.17278 447 SER A CA 1
ATOM 974 C C . SER A 1 65 ? 22.26536 -3.67105 18.03265 1.000 28.83539 447 SER A C 1
ATOM 975 O O . SER A 1 65 ? 22.47879 -4.47886 18.94098 1.000 27.36231 447 SER A O 1
ATOM 983 N N . SER A 1 66 ? 23.21937 -3.23096 17.21077 1.000 27.94617 448 SER A N 1
ATOM 984 C CA . SER A 1 66 ? 24.63331 -3.53342 17.44324 1.000 35.15026 448 SER A CA 1
ATOM 985 C C . SER A 1 66 ? 25.08966 -3.20092 18.86143 1.000 34.69557 448 SER A C 1
ATOM 986 O O . SER A 1 66 ? 25.94313 -3.90262 19.42484 1.000 37.29623 448 SER A O 1
ATOM 994 N N . GLN A 1 67 ? 24.56623 -2.11969 19.44822 1.000 31.39194 449 GLN A N 1
ATOM 995 C CA . GLN A 1 67 ? 25.00943 -1.74843 20.79205 1.000 34.47308 449 GLN A CA 1
ATOM 996 C C . GLN A 1 67 ? 24.96731 -2.93965 21.74377 1.000 30.58456 449 GLN A C 1
ATOM 997 O O . GLN A 1 67 ? 25.82435 -3.05943 22.63263 1.000 32.52694 449 GLN A O 1
ATOM 1011 N N . TYR A 1 68 ? 24.00695 -3.84995 21.54755 1.000 25.94521 450 TYR A N 1
ATOM 1012 C CA . TYR A 1 68 ? 23.90628 -5.04256 22.38349 1.000 22.49563 450 TYR A CA 1
ATOM 1013 C C . TYR A 1 68 ? 25.28908 -5.63501 22.65023 1.000 27.30398 450 TYR A C 1
ATOM 1014 O O . TYR A 1 68 ? 25.72466 -5.71993 23.80845 1.000 26.71986 450 TYR A O 1
ATOM 1032 N N . LEU A 1 69 ? 26.03494 -5.95282 21.58914 1.000 22.97701 451 LEU A N 1
ATOM 1033 C CA . LEU A 1 69 ? 27.28488 -6.67157 21.79026 1.000 31.49086 451 LEU A CA 1
ATOM 1034 C C . LEU A 1 69 ? 28.25593 -5.84401 22.63236 1.000 30.96931 451 LEU A C 1
ATOM 1035 O O . LEU A 1 69 ? 28.80309 -6.34236 23.62889 1.000 30.73688 451 LEU A O 1
ATOM 1051 N N . THR A 1 70 ? 28.40639 -4.55370 22.31564 1.000 30.59377 452 THR A N 1
ATOM 1052 C CA . THR A 1 70 ? 29.30485 -3.72559 23.11398 1.000 35.44255 452 THR A CA 1
ATOM 1053 C C . THR A 1 70 ? 28.85372 -3.69561 24.56972 1.000 34.16890 452 THR A C 1
ATOM 1054 O O . THR A 1 70 ? 29.66297 -3.90348 25.48635 1.000 31.18651 452 THR A O 1
ATOM 1065 N N . ASP A 1 71 ? 27.55508 -3.49887 24.80757 1.000 27.23900 453 ASP A N 1
ATOM 1066 C CA . ASP A 1 71 ? 27.08700 -3.47136 26.19018 1.000 27.64923 453 ASP A CA 1
ATOM 1067 C C . ASP A 1 71 ? 27.34085 -4.80887 26.86309 1.000 28.06121 453 ASP A C 1
ATOM 1068 O O . ASP A 1 71 ? 27.77656 -4.85706 28.02437 1.000 27.19366 453 ASP A O 1
ATOM 1077 N N . CYS A 1 72 ? 27.15192 -5.91113 26.12982 1.000 22.24001 454 CYS A N 1
ATOM 1078 C CA . CYS A 1 72 ? 27.46682 -7.20713 26.72026 1.000 28.82515 454 CYS A CA 1
ATOM 1079 C C . CYS A 1 72 ? 28.90765 -7.21214 27.20123 1.000 34.80859 454 CYS A C 1
ATOM 1080 O O . CYS A 1 72 ? 29.19421 -7.52808 28.36541 1.000 29.05875 454 CYS A O 1
ATOM 1088 N N . ILE A 1 73 ? 29.81936 -6.76915 26.33668 1.000 23.95946 455 ILE A N 1
ATOM 1089 C CA . ILE A 1 73 ? 31.23231 -6.76734 26.69435 1.000 27.44631 455 ILE A CA 1
ATOM 1090 C C . ILE A 1 73 ? 31.43519 -5.93271 27.94726 1.000 33.47104 455 ILE A C 1
ATOM 1091 O O . ILE A 1 73 ? 32.11774 -6.34770 28.89338 1.000 37.87685 455 ILE A O 1
ATOM 1107 N N . LYS A 1 74 ? 30.79462 -4.76351 27.99552 1.000 26.85826 456 LYS A N 1
ATOM 1108 C CA . LYS A 1 74 ? 31.02539 -3.86473 29.11951 1.000 25.90906 456 LYS A CA 1
ATOM 1109 C C . LYS A 1 74 ? 30.47679 -4.43551 30.41310 1.000 38.21836 456 LYS A C 1
ATOM 1110 O O . LYS A 1 74 ? 30.97177 -4.09777 31.49762 1.000 32.64632 456 LYS A O 1
ATOM 1129 N N . SER A 1 75 ? 29.47730 -5.31311 30.32941 1.000 36.16614 457 SER A N 1
ATOM 1130 C CA . SER A 1 75 ? 28.90871 -5.86077 31.54967 1.000 35.51277 457 SER A CA 1
ATOM 1131 C C . SER A 1 75 ? 29.47479 -7.22152 31.91476 1.000 38.28443 457 SER A C 1
ATOM 1132 O O . SER A 1 75 ? 29.24526 -7.68709 33.03548 1.000 42.36507 457 SER A O 1
ATOM 1140 N N . GLY A 1 76 ? 30.23645 -7.85135 31.02717 1.000 32.98331 458 GLY A N 1
ATOM 1141 C CA . GLY A 1 76 ? 30.80746 -9.13711 31.34057 1.000 39.93142 458 GLY A CA 1
ATOM 1142 C C . GLY A 1 76 ? 29.86625 -10.30800 31.18951 1.000 48.18765 458 GLY A C 1
ATOM 1143 O O . GLY A 1 76 ? 30.30565 -11.45641 31.33843 1.000 49.54275 458 GLY A O 1
ATOM 1147 N N . LYS A 1 77 ? 28.58173 -10.06383 30.92614 1.000 41.93677 459 LYS A N 1
ATOM 1148 C CA . LYS A 1 77 ? 27.57654 -11.11296 30.88065 1.000 38.10240 459 LYS A CA 1
ATOM 1149 C C . LYS A 1 77 ? 26.73640 -10.97128 29.62160 1.000 34.81239 459 LYS A C 1
ATOM 1150 O O . LYS A 1 77 ? 26.76871 -9.94233 28.94250 1.000 28.29380 459 LYS A O 1
ATOM 1169 N N . VAL A 1 78 ? 26.00004 -12.03522 29.30133 1.000 34.45060 460 VAL A N 1
ATOM 1170 C CA . VAL A 1 78 ? 25.07396 -12.00882 28.17142 1.000 39.89983 460 VAL A CA 1
ATOM 1171 C C . VAL A 1 78 ? 23.83689 -11.25737 28.65882 1.000 39.30201 460 VAL A C 1
ATOM 1172 O O . VAL 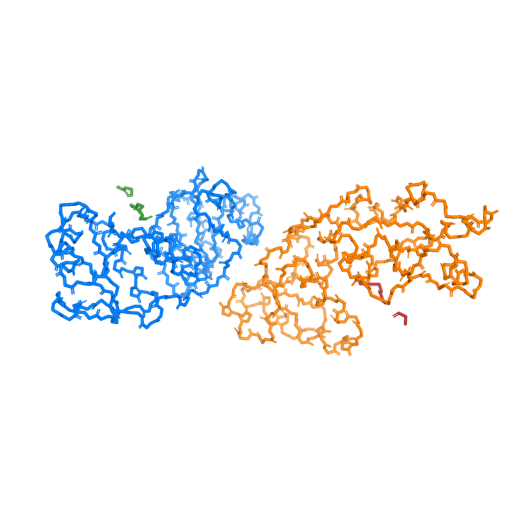A 1 78 ? 23.01036 -11.81240 29.38412 1.000 40.18163 460 VAL A O 1
ATOM 1185 N N . LEU A 1 79 ? 23.69206 -10.00265 28.25287 1.000 32.17625 461 LEU A N 1
ATOM 1186 C CA . LEU A 1 79 ? 22.50289 -9.24296 28.59847 1.000 30.99504 461 LEU A CA 1
ATOM 1187 C C . LEU A 1 79 ? 21.29113 -9.79669 27.84747 1.000 28.72450 461 LEU A C 1
ATOM 1188 O O . LEU A 1 79 ? 21.41023 -10.62555 26.94363 1.000 29.81344 461 LEU A O 1
ATOM 1204 N N . ASP A 1 80 ? 20.11044 -9.35104 28.25222 1.000 34.27484 462 ASP A N 1
ATOM 1205 C CA . ASP A 1 80 ? 18.89730 -9.72818 27.54254 1.000 34.85378 462 ASP A CA 1
ATOM 1206 C C . ASP A 1 80 ? 18.85168 -8.95984 26.22751 1.000 28.62344 462 ASP A C 1
ATOM 1207 O O . ASP A 1 80 ? 18.88921 -7.72409 26.22167 1.000 30.07422 462 ASP A O 1
ATOM 1216 N N . PHE A 1 81 ? 18.84027 -9.68782 25.10781 1.000 27.95293 463 PHE A N 1
ATOM 1217 C CA . PHE A 1 81 ? 18.74478 -9.00699 23.82234 1.000 30.05419 463 PHE A CA 1
ATOM 1218 C C . PHE A 1 81 ? 17.47900 -8.16184 23.72414 1.000 30.44190 463 PHE A C 1
ATOM 1219 O O . PHE A 1 81 ? 17.45141 -7.22012 22.93010 1.000 27.91194 463 PHE A O 1
ATOM 1236 N N . ARG A 1 82 ? 16.42828 -8.48603 24.48933 1.000 32.66732 464 ARG A N 1
ATOM 1237 C CA . ARG A 1 82 ? 15.15350 -7.76663 24.37219 1.000 37.23917 464 ARG A CA 1
ATOM 1238 C C . ARG A 1 82 ? 15.28294 -6.29585 24.75071 1.000 42.82354 464 ARG A C 1
ATOM 1239 O O . ARG A 1 82 ? 14.54998 -5.45400 24.22143 1.000 34.84555 464 ARG A O 1
ATOM 1260 N N . SER A 1 83 ? 16.17338 -5.97068 25.68664 1.000 35.57074 465 SER A N 1
ATOM 1261 C CA . SER A 1 83 ? 16.44571 -4.57484 26.00624 1.000 33.19863 465 SER A CA 1
ATOM 1262 C C . SER A 1 83 ? 16.98554 -3.81068 24.80950 1.000 30.51970 465 SER A C 1
ATOM 1263 O O . SER A 1 83 ? 17.03441 -2.57742 24.84635 1.000 37.74122 465 SER A O 1
ATOM 1271 N N . TYR A 1 84 ? 17.40311 -4.51777 23.75917 1.000 28.50051 466 TYR A N 1
ATOM 1272 C CA . TYR A 1 84 ? 18.10023 -3.92900 22.62491 1.000 28.40581 466 TYR A CA 1
ATOM 1273 C C . TYR A 1 84 ? 17.39348 -4.17502 21.30646 1.000 28.76627 466 TYR A C 1
ATOM 1274 O O . TYR A 1 84 ? 18.02741 -4.08137 20.24729 1.000 27.93967 466 TYR A O 1
ATOM 1292 N N . LYS A 1 85 ? 16.09548 -4.47070 21.33888 1.000 37.27302 467 LYS A N 1
ATOM 1293 C CA . LYS A 1 85 ? 15.36099 -4.60180 20.09135 1.000 30.54021 467 LYS A CA 1
ATOM 1294 C C . LYS A 1 85 ? 15.62313 -3.39883 19.19630 1.000 31.78078 467 LYS A C 1
ATOM 1295 O O . LYS A 1 85 ? 15.63500 -2.25018 19.65002 1.000 31.58380 467 LYS A O 1
ATOM 1314 N N . TYR A 1 86 ? 15.80891 -3.66548 17.90650 1.000 26.82021 468 TYR A N 1
ATOM 1315 C CA . TYR A 1 86 ? 16.08778 -2.59379 16.96632 1.000 25.56954 468 TYR A CA 1
ATOM 1316 C C . TYR A 1 86 ? 14.92224 -1.62014 16.92481 1.000 34.04160 468 TYR A C 1
ATOM 1317 O O . TYR A 1 86 ? 13.75841 -2.01967 16.94330 1.000 32.29188 468 TYR A O 1
ATOM 1335 N N . LYS A 1 87 ? 15.23824 -0.33313 16.85885 1.000 33.88847 469 LYS A N 1
ATOM 1336 C CA . LYS A 1 87 ? 14.23315 0.70915 16.73439 1.000 39.82727 469 LYS A CA 1
ATOM 1337 C C . LYS A 1 87 ? 14.65340 1.66508 15.63344 1.000 42.73511 469 LYS A C 1
ATOM 1338 O O . LYS A 1 87 ? 15.83156 2.01446 15.51129 1.000 43.02822 469 LYS A O 1
ATOM 1357 N N . ASP A 1 88 ? 13.68070 2.06144 14.81902 1.000 39.74979 470 ASP A N 1
ATOM 1358 C CA . ASP A 1 88 ? 13.91136 3.01036 13.74425 1.000 31.32024 470 ASP A CA 1
ATOM 1359 C C . ASP A 1 88 ? 12.56707 3.53996 13.27499 1.000 39.47318 470 ASP A C 1
ATOM 1360 O O . ASP A 1 88 ? 12.01791 3.06154 12.27560 1.000 37.67777 470 ASP A O 1
ATOM 1369 N N . GLU A 1 89 ? 12.02654 4.52884 13.98889 1.000 35.52031 471 GLU A N 1
ATOM 1370 C CA . GLU A 1 89 ? 10.69407 5.02543 13.65884 1.000 38.61425 471 GLU A CA 1
ATOM 1371 C C . GLU A 1 89 ? 10.65159 5.60201 12.25186 1.000 33.25226 471 GLU A C 1
ATOM 1372 O O . GLU A 1 89 ? 9.61672 5.52722 11.57418 1.000 36.72777 471 GLU A O 1
ATOM 1384 N N . GLU A 1 90 ? 11.76906 6.16228 11.79192 1.000 32.77908 472 GLU A N 1
ATOM 1385 C CA . GLU A 1 90 ? 11.80729 6.77119 10.47033 1.000 38.62668 472 GLU A CA 1
ATOM 1386 C C . GLU A 1 90 ? 11.58075 5.72337 9.38852 1.000 38.67123 472 GLU A C 1
ATOM 1387 O O . GLU A 1 90 ? 10.80169 5.93509 8.45291 1.000 38.28168 472 GLU A O 1
ATOM 1399 N N . ALA A 1 91 ? 12.25307 4.57872 9.50386 1.000 41.42519 473 ALA A N 1
ATOM 1400 C CA . ALA A 1 91 ? 12.03058 3.50442 8.54315 1.000 41.03341 473 ALA A CA 1
ATOM 1401 C C . ALA A 1 91 ? 10.59274 3.00357 8.61337 1.000 33.63143 473 ALA A C 1
ATOM 1402 O O . ALA A 1 91 ? 9.96836 2.72750 7.58165 1.000 32.88997 473 ALA A O 1
ATOM 1409 N N . GLU A 1 92 ? 10.06134 2.86401 9.83008 1.000 35.65174 474 GLU A N 1
ATOM 1410 C CA . GLU A 1 92 ? 8.67632 2.44180 10.01585 1.000 29.66507 474 GLU A CA 1
ATOM 1411 C C . GLU A 1 92 ? 7.70582 3.34967 9.26754 1.000 38.96836 474 GLU A C 1
ATOM 1412 O O . GLU A 1 92 ? 6.75715 2.86661 8.63940 1.000 30.14702 474 GLU A O 1
ATOM 1424 N N . ALA A 1 93 ? 7.89765 4.66863 9.35650 1.000 30.90002 475 ALA A N 1
ATOM 1425 C CA . ALA A 1 93 ? 7.02359 5.58782 8.63035 1.000 37.79641 475 ALA A CA 1
ATOM 1426 C C . ALA A 1 93 ? 7.29643 5.54249 7.13003 1.000 32.13046 475 ALA A C 1
ATOM 1427 O O . ALA A 1 93 ? 6.37237 5.65740 6.31697 1.000 39.37562 475 ALA A O 1
ATOM 1434 N N . LYS A 1 94 ? 8.56291 5.37057 6.74927 1.000 44.57554 476 LYS A N 1
ATOM 1435 C CA . LYS A 1 94 ? 8.94019 5.42716 5.34188 1.000 47.85609 476 LYS A CA 1
ATOM 1436 C C . LYS A 1 94 ? 8.36033 4.25328 4.56395 1.000 41.21474 476 LYS A C 1
ATOM 1437 O O . LYS A 1 94 ? 7.81515 4.42961 3.46892 1.000 34.90394 476 LYS A O 1
ATOM 1456 N N . TRP A 1 95 ? 8.47291 3.04526 5.11297 1.000 38.10190 477 TRP A N 1
ATOM 1457 C CA . TRP A 1 95 ? 8.03181 1.83850 4.42656 1.000 34.08648 477 TRP A CA 1
ATOM 1458 C C . TRP A 1 95 ? 6.67405 1.33869 4.89534 1.000 36.08208 477 TRP A C 1
ATOM 1459 O O . TRP A 1 95 ? 6.14916 0.38901 4.30678 1.000 40.41867 477 TRP A O 1
ATOM 1480 N N . GLY A 1 96 ? 6.09516 1.95067 5.92713 1.000 29.88905 478 GLY A N 1
ATOM 1481 C CA . GLY A 1 96 ? 4.78021 1.57667 6.41524 1.000 31.68858 478 GLY A CA 1
ATOM 1482 C C . GLY A 1 96 ? 4.70063 0.19145 7.02230 1.000 35.77079 478 GLY A C 1
ATOM 1483 O O . GLY A 1 96 ? 3.90812 -0.64756 6.57995 1.000 26.76452 478 GLY A O 1
ATOM 1487 N N . PHE A 1 97 ? 5.47632 -0.04080 8.07900 1.000 28.39200 479 PHE A N 1
ATOM 1488 C CA . PHE A 1 97 ? 5.48071 -1.32217 8.77114 1.000 27.92617 479 PHE A CA 1
ATOM 1489 C C . PHE A 1 97 ? 5.84442 -1.08006 10.22793 1.000 32.77506 479 PHE A C 1
ATOM 1490 O O . PHE A 1 97 ? 6.14975 0.04555 10.63503 1.000 26.96740 479 PHE A O 1
ATOM 1507 N N . ARG A 1 98 ? 5.77844 -2.14967 11.01984 1.000 30.09711 480 ARG A N 1
ATOM 1508 C CA . ARG A 1 98 ? 6.14829 -2.11359 12.43157 1.000 30.06017 480 ARG A CA 1
ATOM 1509 C C . ARG A 1 98 ? 7.29743 -3.07348 12.70186 1.000 30.17374 480 ARG A C 1
ATOM 1510 O O . ARG A 1 98 ? 7.23613 -4.24522 12.31778 1.000 32.65787 480 ARG A O 1
ATOM 1531 N N . LEU A 1 99 ? 8.34012 -2.58726 13.37629 1.000 28.43946 481 LEU A N 1
ATOM 1532 C CA . LEU A 1 99 ? 9.41491 -3.48656 13.79148 1.000 27.49138 481 LEU A CA 1
ATOM 1533 C C . LEU A 1 99 ? 8.96794 -4.43447 14.89876 1.000 26.59267 481 LEU A C 1
ATOM 1534 O O . LEU A 1 99 ? 9.49309 -5.54972 15.00622 1.000 39.11571 481 LEU A O 1
ATOM 1550 N N . ASP A 1 100 ? 7.99332 -4.03141 15.71397 1.000 30.39302 482 ASP A N 1
ATOM 1551 C CA . ASP A 1 100 ? 7.46901 -4.90064 16.76277 1.000 35.50445 482 ASP A CA 1
ATOM 1552 C C . ASP A 1 100 ? 6.61701 -6.04276 16.22213 1.000 37.43353 482 ASP A C 1
ATOM 1553 O O . ASP A 1 100 ? 6.24666 -6.92788 16.99930 1.000 35.10362 482 ASP A O 1
ATOM 1562 N N . ASP A 1 101 ? 6.30738 -6.05233 14.92438 1.000 38.97422 483 ASP A N 1
ATOM 1563 C CA . ASP A 1 101 ? 5.53597 -7.12565 14.29531 1.000 35.46365 483 ASP A CA 1
ATOM 1564 C C . ASP A 1 101 ? 6.45914 -8.31816 14.04298 1.000 34.03437 483 ASP A C 1
ATOM 1565 O O . ASP A 1 101 ? 6.87716 -8.59052 12.91895 1.000 29.86912 483 ASP A O 1
ATOM 1574 N N . ILE A 1 102 ? 6.77966 -9.05075 15.10214 1.000 27.88460 484 ILE A N 1
ATOM 1575 C CA . ILE A 1 102 ? 7.72773 -10.15612 15.00442 1.000 26.41296 484 ILE A CA 1
ATOM 1576 C C . ILE A 1 102 ? 6.92767 -11.45407 14.95388 1.000 26.61437 484 ILE A C 1
ATOM 1577 O O . ILE A 1 102 ? 6.42503 -11.93466 15.97564 1.000 25.90213 484 ILE A O 1
ATOM 1593 N N . HIS A 1 103 ? 6.82932 -12.03804 13.76462 1.000 22.74371 485 HIS A N 1
ATOM 1594 C CA . HIS A 1 103 ? 6.07840 -13.27184 13.56560 1.000 26.15114 485 HIS A CA 1
ATOM 1595 C C . HIS A 1 103 ? 6.39698 -13.81276 12.18140 1.000 20.35402 485 HIS A C 1
ATOM 1596 O O . HIS A 1 103 ? 6.79673 -13.05955 11.28984 1.000 23.63120 485 HIS A O 1
ATOM 1610 N N . ARG A 1 104 ? 6.24565 -15.12555 12.02335 1.000 24.51527 486 ARG A N 1
ATOM 1611 C CA . ARG A 1 104 ? 6.45610 -15.75294 10.72497 1.000 23.14160 486 ARG A CA 1
ATOM 1612 C C . ARG A 1 104 ? 5.43502 -15.23595 9.71937 1.000 25.58705 486 ARG A C 1
ATOM 1613 O O . ARG A 1 104 ? 4.22935 -15.25498 9.97981 1.000 27.43733 486 ARG A O 1
ATOM 1634 N N . ARG A 1 105 ? 5.91341 -14.75816 8.57473 1.000 25.85901 487 ARG A N 1
ATOM 1635 C CA . ARG A 1 105 ? 4.99969 -14.26311 7.55484 1.000 25.62172 487 ARG A CA 1
ATOM 1636 C C . ARG A 1 105 ? 4.30576 -15.42188 6.84800 1.000 22.46862 487 ARG A C 1
ATOM 1637 O O . ARG A 1 105 ? 4.91503 -16.46058 6.57730 1.000 25.72577 487 ARG A O 1
ATOM 1658 N N . THR A 1 106 ? 3.03670 -15.21892 6.50282 1.000 27.97872 488 THR A N 1
ATOM 1659 C CA . THR A 1 106 ? 2.27950 -16.21168 5.75285 1.000 29.71026 488 THR A CA 1
ATOM 1660 C C . THR A 1 106 ? 1.83680 -15.69454 4.39076 1.000 34.91333 488 THR A C 1
ATOM 1661 O O . THR A 1 106 ? 1.22116 -16.45300 3.63559 1.000 27.88298 488 THR A O 1
ATOM 1672 N N . CYS A 1 107 ? 2.12934 -14.43529 4.05257 1.000 27.88903 489 CYS A N 1
ATOM 1673 C CA . CYS A 1 107 ? 1.51560 -13.83041 2.87506 1.000 33.06244 489 CYS A CA 1
ATOM 1674 C C . CYS A 1 107 ? 1.96458 -14.50267 1.58578 1.000 28.78348 489 CYS A C 1
ATOM 1675 O O . CYS A 1 107 ? 1.20326 -14.52557 0.61101 1.000 31.65930 489 CYS A O 1
ATOM 1683 N N . PHE A 1 108 ? 3.17128 -15.06605 1.54736 1.000 23.56847 490 PHE A N 1
ATOM 1684 C CA . PHE A 1 108 ? 3.63290 -15.76278 0.35180 1.000 24.89294 490 PHE A CA 1
ATOM 1685 C C . PHE A 1 108 ? 3.46748 -17.27686 0.42932 1.000 28.37128 490 PHE A C 1
ATOM 1686 O O . PHE A 1 108 ? 3.77400 -17.96429 -0.55264 1.000 26.28361 490 PHE A O 1
ATOM 1703 N N . ASN A 1 109 ? 2.98599 -17.81332 1.55100 1.000 28.74928 491 ASN A N 1
ATOM 1704 C CA . ASN A 1 109 ? 2.78223 -19.25470 1.66375 1.000 29.99166 491 ASN A CA 1
ATOM 1705 C C . ASN A 1 109 ? 1.84164 -19.73251 0.55780 1.000 24.18508 491 ASN A C 1
ATOM 1706 O O . ASN A 1 109 ? 0.71804 -19.23725 0.43446 1.000 25.60433 491 ASN A O 1
ATOM 1717 N N . GLY A 1 110 ? 2.30081 -20.68520 -0.24632 1.000 25.78766 492 GLY A N 1
ATOM 1718 C CA . GLY A 1 110 ? 1.47042 -21.24866 -1.29430 1.000 34.25806 492 GLY A CA 1
ATOM 1719 C C . GLY A 1 110 ? 1.31074 -20.38834 -2.52558 1.000 40.96157 492 GLY A C 1
ATOM 1720 O O . GLY A 1 110 ? 0.50348 -20.72987 -3.39940 1.000 36.22621 492 GLY A O 1
ATOM 1724 N N . LYS A 1 111 ? 2.03895 -19.28606 -2.62260 1.000 28.10276 493 LYS A N 1
ATOM 1725 C CA . LYS A 1 111 ? 1.95871 -18.43311 -3.79584 1.000 25.03627 493 LYS A CA 1
ATOM 1726 C C . LYS A 1 111 ? 2.88200 -18.94414 -4.89447 1.000 23.01474 493 LYS A C 1
ATOM 1727 O O . LYS A 1 111 ? 3.94704 -19.51556 -4.63575 1.000 28.59237 493 LYS A O 1
ATOM 1746 N N . ARG A 1 112 ? 2.48803 -18.67234 -6.13185 1.000 22.48767 494 ARG A N 1
ATOM 1747 C CA . ARG A 1 112 ? 3.28325 -18.97683 -7.30974 1.000 29.98017 494 ARG A CA 1
ATOM 1748 C C . ARG A 1 112 ? 3.73365 -17.65079 -7.89472 1.000 28.63958 494 ARG A C 1
ATOM 1749 O O . ARG A 1 112 ? 2.90781 -16.76326 -8.12262 1.000 25.60688 494 ARG A O 1
ATOM 1770 N N . LEU A 1 113 ? 5.03097 -17.50980 -8.12281 1.000 23.70105 495 LEU A N 1
ATOM 1771 C CA . LEU A 1 113 ? 5.57834 -16.27205 -8.64981 1.000 30.29303 495 LEU A CA 1
ATOM 1772 C C . LEU A 1 113 ? 6.47530 -16.55213 -9.84161 1.000 32.73108 495 LEU A C 1
ATOM 1773 O O . LEU A 1 113 ? 7.07050 -17.62567 -9.96467 1.000 31.38966 495 LEU A O 1
ATOM 1789 N N . TYR A 1 114 ? 6.55800 -15.56228 -10.71989 1.000 22.92344 496 TYR A N 1
ATOM 1790 C CA . TYR A 1 114 ? 7.44770 -15.60546 -11.86636 1.000 25.65823 496 TYR A CA 1
ATOM 1791 C C . TYR A 1 114 ? 8.18939 -14.28206 -11.96611 1.000 28.92822 496 TYR A C 1
ATOM 1792 O O . TYR A 1 114 ? 7.56073 -13.22114 -11.97731 1.000 25.62961 496 TYR A O 1
ATOM 1810 N N . ILE A 1 115 ? 9.51436 -14.34331 -12.05528 1.000 23.50250 497 ILE A N 1
ATOM 1811 C CA . ILE A 1 115 ? 10.34906 -13.15850 -12.21129 1.000 22.08243 497 ILE A CA 1
ATOM 1812 C C . ILE A 1 115 ? 10.81051 -13.10582 -13.66000 1.000 30.96366 497 ILE A C 1
ATOM 1813 O O . ILE A 1 115 ? 11.41899 -14.05861 -14.16409 1.000 30.80625 497 ILE A O 1
ATOM 1829 N N . THR A 1 116 ? 10.50808 -11.99641 -14.32872 1.000 24.73286 498 THR A N 1
ATOM 1830 C CA . THR A 1 116 ? 10.77497 -11.87342 -15.75456 1.000 29.39781 498 THR A CA 1
ATOM 1831 C C . THR A 1 116 ? 12.26798 -11.96879 -16.04870 1.000 32.53900 498 THR A C 1
ATOM 1832 O O . THR A 1 116 ? 13.12099 -11.72172 -15.19310 1.000 32.57123 498 THR A O 1
ATOM 1843 N N . LYS A 1 117 ? 12.57740 -12.30427 -17.30267 1.000 41.19219 499 LYS A N 1
ATOM 1844 C CA . LYS A 1 117 ? 13.96865 -12.33835 -17.74746 1.000 43.63989 499 LYS A CA 1
ATOM 1845 C C . LYS A 1 117 ? 14.68828 -11.01774 -17.50958 1.000 40.30847 499 LYS A C 1
ATOM 1846 O O . LYS A 1 117 ? 15.85683 -11.00342 -17.10866 1.000 40.92072 499 LYS A O 1
ATOM 1865 N N . ALA A 1 118 ? 14.01406 -9.89795 -17.77302 1.000 45.00640 500 ALA A N 1
ATOM 1866 C CA . ALA A 1 118 ? 14.62759 -8.59467 -17.54527 1.000 40.86394 500 ALA A CA 1
ATOM 1867 C C . ALA A 1 118 ? 15.14011 -8.48073 -16.11911 1.000 48.61640 500 ALA A C 1
ATOM 1868 O O . ALA A 1 118 ? 16.25911 -8.01400 -15.88258 1.000 54.77600 500 ALA A O 1
ATOM 1875 N N . ILE A 1 119 ? 14.32139 -8.88179 -15.14400 1.000 45.61980 501 ILE A N 1
ATOM 1876 C CA . ILE A 1 119 ? 14.75957 -8.79018 -13.75376 1.000 45.49396 501 ILE A CA 1
ATOM 1877 C C . ILE A 1 119 ? 15.91030 -9.75283 -13.49305 1.000 43.64805 501 ILE A C 1
ATOM 1878 O O . ILE A 1 119 ? 16.88584 -9.40938 -12.81284 1.000 56.30786 501 ILE A O 1
ATOM 1894 N N . ARG A 1 120 ? 15.81742 -10.97471 -14.02098 1.000 45.95651 502 ARG A N 1
ATOM 1895 C CA . ARG A 1 120 ? 16.84499 -11.96577 -13.73283 1.000 51.66674 502 ARG A CA 1
ATOM 1896 C C . ARG A 1 120 ? 18.19730 -11.49780 -14.25796 1.000 58.43531 502 ARG A C 1
ATOM 1897 O O . ARG A 1 120 ? 19.22921 -11.68165 -13.60060 1.000 54.00184 502 ARG A O 1
ATOM 1918 N N . ASP A 1 121 ? 18.21228 -10.90377 -15.45325 1.000 58.27402 503 ASP A N 1
ATOM 1919 C CA . ASP A 1 121 ? 19.45859 -10.41109 -16.02860 1.000 69.78493 503 ASP A CA 1
ATOM 1920 C C . ASP A 1 121 ? 19.93258 -9.12137 -15.36027 1.000 72.18162 503 ASP A C 1
ATOM 1921 O O . ASP A 1 121 ? 21.12822 -8.95100 -15.09860 1.000 68.02738 503 ASP A O 1
ATOM 1930 N N . SER A 1 122 ? 19.00682 -8.21044 -15.06280 1.000 78.37791 504 SER A N 1
ATOM 1931 C CA . SER A 1 122 ? 19.32053 -6.84284 -14.65502 1.000 80.90071 504 SER A CA 1
ATOM 1932 C C . SER A 1 122 ? 19.56129 -6.67310 -13.15959 1.000 84.29555 504 SER A C 1
ATOM 1933 O O . SER A 1 122 ? 19.39883 -5.55377 -12.65287 1.000 88.77317 504 SER A O 1
ATOM 1941 N N . MET A 1 123 ? 19.75870 -7.75030 -12.40946 1.000 80.96764 505 MET A N 1
ATOM 1942 C CA . MET A 1 123 ? 20.14879 -7.62927 -11.00735 1.000 85.86097 505 MET A CA 1
ATOM 1943 C C . MET A 1 123 ? 21.34625 -8.50978 -10.67519 1.000 92.54734 505 MET A C 1
ATOM 1944 O O . MET A 1 123 ? 21.41717 -9.10753 -9.59602 1.000 94.21776 505 MET A O 1
ATOM 1958 N N . VAL A 1 124 ? 22.31895 -8.56329 -11.57590 1.000 94.03253 506 VAL A N 1
ATOM 1959 C CA . VAL A 1 124 ? 23.51189 -9.38374 -11.39466 1.000 97.80729 506 VAL A CA 1
ATOM 1960 C C . VAL A 1 124 ? 24.01616 -9.33632 -9.95205 1.000 98.47969 506 VAL A C 1
ATOM 1961 O O . VAL A 1 124 ? 24.32751 -8.26392 -9.43896 1.000 101.87183 506 VAL A O 1
ATOM 1965 N N . GLY A 1 125 ? 24.07253 -10.49500 -9.28941 1.000 94.91907 507 GLY A N 1
ATOM 1966 C CA . GLY A 1 125 ? 24.75815 -10.63444 -8.02659 1.000 89.86293 507 GLY A CA 1
ATOM 1967 C C . GLY A 1 125 ? 23.81998 -10.97442 -6.89604 1.000 83.56433 507 GLY A C 1
ATOM 1968 O O . GLY A 1 125 ? 22.94203 -11.83831 -7.03770 1.000 76.74641 507 GLY A O 1
ATOM 1972 N N . ASP A 1 126 ? 24.01726 -10.31733 -5.75701 1.000 85.20679 508 ASP A N 1
ATOM 1973 C CA . ASP A 1 126 ? 23.23313 -10.59211 -4.55742 1.000 82.07471 508 ASP A CA 1
ATOM 1974 C C . ASP A 1 126 ? 21.76239 -10.25379 -4.73445 1.000 73.86678 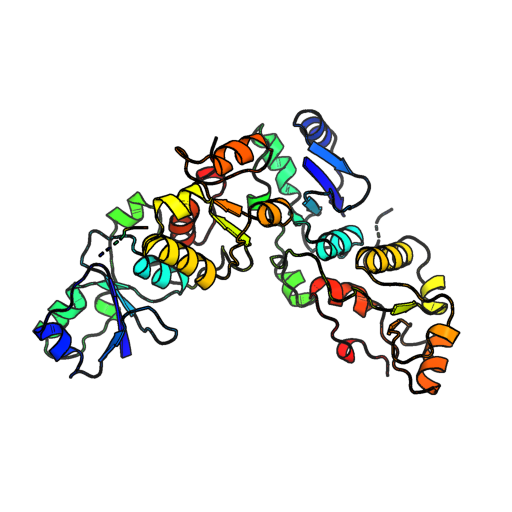508 ASP A C 1
ATOM 1975 O O . ASP A 1 126 ? 20.90258 -10.98723 -4.25322 1.000 75.35712 508 ASP A O 1
ATOM 1979 N N . SER A 1 127 ? 21.44248 -9.14489 -5.39669 1.000 69.33012 509 SER A N 1
ATOM 1980 C CA . SER A 1 127 ? 20.05991 -8.66402 -5.38492 1.000 71.62331 509 SER A CA 1
ATOM 1981 C C . SER A 1 127 ? 19.05620 -9.75485 -5.77383 1.000 70.27783 509 SER A C 1
ATOM 1982 O O . SER A 1 127 ? 18.10661 -10.04846 -5.02703 1.000 68.54909 509 SER A O 1
ATOM 1990 N N . ILE A 1 128 ? 19.24644 -10.36884 -6.94384 1.000 67.58209 510 ILE A N 1
ATOM 1991 C CA . ILE A 1 128 ? 18.30736 -11.40056 -7.37300 1.000 57.84000 510 ILE A CA 1
ATOM 1992 C C . ILE A 1 128 ? 18.43984 -12.66171 -6.50502 1.000 52.33267 510 ILE A C 1
ATOM 1993 O O . ILE A 1 128 ? 17.45256 -13.38831 -6.29989 1.000 52.22562 510 ILE A O 1
ATOM 2009 N N . HIS A 1 129 ? 19.64620 -12.97773 -6.02605 1.000 59.03714 511 HIS A N 1
ATOM 2010 C CA . HIS A 1 129 ? 19.79255 -14.13077 -5.14323 1.000 59.75238 511 HIS A CA 1
ATOM 2011 C C . HIS A 1 129 ? 18.94399 -13.95640 -3.89086 1.000 52.82499 511 HIS A C 1
ATOM 2012 O O . HIS A 1 129 ? 18.22355 -14.87057 -3.47818 1.000 58.09305 511 HIS A O 1
ATOM 2026 N N . GLY A 1 130 ? 19.04607 -12.78726 -3.26102 1.000 54.92115 512 GLY A N 1
ATOM 2027 C CA . GLY A 1 130 ? 18.18616 -12.46225 -2.13708 1.000 50.68567 512 GLY A CA 1
ATOM 2028 C C . GLY A 1 130 ? 16.71591 -12.55692 -2.48655 1.000 55.56044 512 GLY A C 1
ATOM 2029 O O . GLY A 1 130 ? 15.90499 -13.00939 -1.67700 1.000 47.63034 512 GLY A O 1
ATOM 2033 N N . LEU A 1 131 ? 16.34551 -12.10525 -3.68557 1.000 47.49355 513 LEU A N 1
ATOM 2034 C CA . LEU A 1 131 ? 14.95210 -12.22868 -4.10778 1.000 45.64901 513 LEU A CA 1
ATOM 2035 C C . LEU A 1 131 ? 14.47171 -13.67851 -4.06681 1.000 47.84059 513 LEU A C 1
ATOM 2036 O O . LEU A 1 131 ? 13.47707 -14.00686 -3.40232 1.000 43.75800 513 LEU A O 1
ATOM 2052 N N . TYR A 1 132 ? 15.14596 -14.55261 -4.81227 1.000 52.21305 514 TYR A N 1
ATOM 2053 C CA . TYR A 1 132 ? 14.75843 -15.96006 -4.83557 1.000 42.96905 514 TYR A CA 1
ATOM 2054 C C . TYR A 1 132 ? 14.80063 -16.57927 -3.44113 1.000 50.35995 514 TYR A C 1
ATOM 2055 O O . TYR A 1 132 ? 13.88620 -17.32346 -3.05111 1.000 43.33891 514 TYR A O 1
ATOM 2073 N N . SER A 1 133 ? 15.85350 -16.28484 -2.67611 1.000 47.15397 515 SER A N 1
ATOM 2074 C CA . SER A 1 133 ? 15.98605 -16.84145 -1.33637 1.000 45.23935 515 SER A CA 1
ATOM 2075 C C . SER A 1 133 ? 14.80802 -16.44148 -0.45899 1.000 34.82702 515 SER A C 1
ATOM 2076 O O . SER A 1 133 ? 14.20121 -17.28610 0.20736 1.000 38.57543 515 SER A O 1
ATOM 2084 N N . ILE A 1 134 ? 14.47876 -15.14801 -0.43770 1.000 28.55567 516 ILE A N 1
ATOM 2085 C CA . ILE A 1 134 ? 13.37986 -14.66835 0.38986 1.000 32.12941 516 ILE A CA 1
ATOM 2086 C C . ILE A 1 134 ? 12.07969 -15.34144 -0.01826 1.000 32.17852 516 ILE A C 1
ATOM 2087 O O . ILE A 1 134 ? 11.31123 -15.81533 0.82768 1.000 29.10659 516 ILE A O 1
ATOM 2103 N N . LEU A 1 135 ? 11.81669 -15.41144 -1.32536 1.000 36.26449 517 LEU A N 1
ATOM 2104 C CA . LEU A 1 135 ? 10.53034 -15.94738 -1.76164 1.000 29.87002 517 LEU A CA 1
ATOM 2105 C C . LEU A 1 135 ? 10.38492 -17.40816 -1.35554 1.000 30.92133 517 LEU A C 1
ATOM 2106 O O . LEU A 1 135 ? 9.36908 -17.80488 -0.77242 1.000 30.71951 517 LEU A O 1
ATOM 2122 N N . GLU A 1 136 ? 11.40843 -18.21996 -1.62399 1.000 35.88706 518 GLU A N 1
ATOM 2123 C CA . GLU A 1 136 ? 11.29946 -19.64685 -1.33657 1.000 37.22864 518 GLU A CA 1
ATOM 2124 C C . GLU A 1 136 ? 11.31920 -19.91224 0.16608 1.000 39.91830 518 GLU A C 1
ATOM 2125 O O . GLU A 1 136 ? 10.62004 -20.81025 0.64964 1.000 34.32597 518 GLU A O 1
ATOM 2137 N N . THR A 1 137 ? 12.09896 -19.13880 0.92340 1.000 38.19440 519 THR A N 1
ATOM 2138 C CA . THR A 1 137 ? 12.03699 -19.25044 2.37759 1.000 37.62090 519 THR A CA 1
ATOM 2139 C C . THR A 1 137 ? 10.66047 -18.87093 2.90679 1.000 35.99518 519 THR A C 1
ATOM 2140 O O . THR A 1 137 ? 10.22499 -19.38952 3.94163 1.000 38.35489 519 THR A O 1
ATOM 2151 N N . SER A 1 138 ? 9.97083 -17.95906 2.22631 1.000 34.42690 520 SER A N 1
ATOM 2152 C CA . SER A 1 138 ? 8.64672 -17.50746 2.63029 1.000 32.83565 520 SER A CA 1
ATOM 2153 C C . SER A 1 138 ? 7.54145 -18.40778 2.10951 1.000 27.67470 520 SER A C 1
ATOM 2154 O O . SER A 1 138 ? 6.36043 -18.06085 2.23063 1.000 29.24665 520 SER A O 1
ATOM 2162 N N . GLY A 1 139 ? 7.88641 -19.54471 1.51386 1.000 32.33839 521 GLY A N 1
ATOM 2163 C CA . GLY A 1 139 ? 6.88845 -20.53360 1.18701 1.000 30.83741 521 GLY A CA 1
ATOM 2164 C C . GLY A 1 139 ? 6.33586 -20.44348 -0.21447 1.000 27.16112 521 GLY A C 1
ATOM 2165 O O . GLY A 1 139 ? 5.31609 -21.08398 -0.50267 1.000 28.72547 521 GLY A O 1
ATOM 2169 N N . ALA A 1 140 ? 6.95266 -19.65219 -1.07615 1.000 30.05774 522 ALA A N 1
ATOM 2170 C CA . ALA A 1 140 ? 6.47503 -19.47485 -2.43359 1.000 32.01017 522 ALA A CA 1
ATOM 2171 C C . ALA A 1 140 ? 7.18805 -20.44269 -3.36535 1.000 29.57219 522 ALA A C 1
ATOM 2172 O O . ALA A 1 140 ? 8.28816 -20.92531 -3.08856 1.000 31.47816 522 ALA A O 1
ATOM 2179 N N . GLU A 1 141 ? 6.54133 -20.73157 -4.48162 1.000 26.59180 523 GLU A N 1
ATOM 2180 C CA . GLU A 1 141 ? 7.17561 -21.47626 -5.55258 1.000 31.04228 523 GLU A CA 1
ATOM 2181 C C . GLU A 1 141 ? 7.37296 -20.57299 -6.76244 1.000 35.87368 523 GLU A C 1
ATOM 2182 O O . GLU A 1 141 ? 6.46272 -19.84330 -7.17063 1.000 34.57523 523 GLU A O 1
ATOM 2194 N N . ILE A 1 142 ? 8.55461 -20.66320 -7.34929 1.000 26.93852 524 ILE A N 1
ATOM 2195 C CA . ILE A 1 142 ? 8.88746 -19.94952 -8.57174 1.000 31.93596 524 ILE A CA 1
ATOM 2196 C C . ILE A 1 142 ? 8.47556 -20.86409 -9.71345 1.000 31.91156 524 ILE A C 1
ATOM 2197 O O . ILE A 1 142 ? 8.91501 -22.01784 -9.77542 1.000 30.30630 524 ILE A O 1
ATOM 2213 N N . VAL A 1 143 ? 7.65809 -20.35524 -10.63336 1.000 30.46356 525 VAL A N 1
ATOM 2214 C CA . VAL A 1 143 ? 7.18514 -21.19696 -11.72692 1.000 28.54704 525 VAL A CA 1
ATOM 2215 C C . VAL A 1 143 ? 8.30274 -21.37696 -12.74576 1.000 31.03637 525 VAL A C 1
ATOM 2216 O O . VAL A 1 143 ? 9.21992 -20.56319 -12.86857 1.000 27.39352 525 VAL A O 1
ATOM 2229 N N . GLY A 1 144 ? 8.21574 -22.47136 -13.50153 1.000 30.19130 526 GLY A N 1
ATOM 2230 C CA . GLY A 1 144 ? 9.35568 -22.89336 -14.29305 1.000 38.43034 526 GLY A CA 1
ATOM 2231 C C . GLY A 1 144 ? 9.58772 -22.10648 -15.56295 1.000 45.19819 526 GLY A C 1
ATOM 2232 O O . GLY A 1 144 ? 10.72085 -22.04753 -16.04312 1.000 34.34603 526 GLY A O 1
ATOM 2236 N N . ASP A 1 145 ? 8.53633 -21.55282 -16.15920 1.000 33.72169 527 ASP A N 1
ATOM 2237 C CA . ASP A 1 145 ? 8.71401 -20.79048 -17.38705 1.000 37.70913 527 ASP A CA 1
ATOM 2238 C C . ASP A 1 145 ? 7.54965 -19.82478 -17.54988 1.000 29.52558 527 ASP A C 1
ATOM 2239 O O . ASP A 1 145 ? 6.52230 -19.93397 -16.87527 1.000 30.86281 527 ASP A O 1
ATOM 2248 N N . ILE A 1 146 ? 7.74115 -18.86210 -18.45080 1.000 29.76994 528 ILE A N 1
ATOM 2249 C CA . ILE A 1 146 ? 6.76041 -17.80119 -18.64280 1.000 27.43725 528 ILE A CA 1
ATOM 2250 C C . ILE A 1 146 ? 5.41722 -18.35954 -19.07425 1.000 27.52604 528 ILE A C 1
ATOM 2251 O O . ILE A 1 146 ? 4.37090 -17.77056 -18.78142 1.000 24.52374 528 ILE A O 1
ATOM 2267 N N . LYS A 1 147 ? 5.41163 -19.49545 -19.76866 1.000 30.17163 529 LYS A N 1
ATOM 2268 C CA . LYS A 1 147 ? 4.14376 -20.08947 -20.17487 1.000 31.10231 529 LYS A CA 1
ATOM 2269 C C . LYS A 1 147 ? 3.28460 -20.42787 -18.96135 1.000 32.06478 529 LYS A C 1
ATOM 2270 O O . LYS A 1 147 ? 2.09535 -20.09422 -18.91327 1.000 27.08147 529 LYS A O 1
ATOM 2289 N N . ARG A 1 148 ? 3.86641 -21.12646 -17.98363 1.000 26.48224 530 ARG A N 1
ATOM 2290 C CA . ARG A 1 148 ? 3.15455 -21.43108 -16.74683 1.000 28.51362 530 ARG A CA 1
ATOM 2291 C C . ARG A 1 148 ? 2.73599 -20.16932 -16.00331 1.000 27.73633 530 ARG A C 1
ATOM 2292 O O . ARG A 1 148 ? 1.73200 -20.17577 -15.28120 1.000 32.88923 530 ARG A O 1
ATOM 2313 N N . ALA A 1 149 ? 3.52584 -19.10164 -16.12068 1.000 29.43916 531 ALA A N 1
ATOM 2314 C CA . ALA A 1 149 ? 3.21631 -17.83556 -15.46755 1.000 25.54677 531 ALA A CA 1
ATOM 2315 C C . ALA A 1 149 ? 1.99961 -17.15132 -16.06422 1.000 31.87452 531 ALA A C 1
ATOM 2316 O O . ALA A 1 149 ? 1.42995 -16.25903 -15.42658 1.000 27.02417 531 ALA A O 1
ATOM 2323 N N . GLN A 1 150 ? 1.61377 -17.51144 -17.29010 1.000 30.76204 532 GLN A N 1
ATOM 2324 C CA . GLN A 1 150 ? 0.49406 -16.88158 -17.98181 1.000 34.00814 532 GLN A CA 1
ATOM 2325 C C . GLN A 1 150 ? -0.82803 -17.46994 -17.48702 1.000 41.70584 532 GLN A C 1
ATOM 2326 O O . GLN A 1 150 ? -1.65552 -18.01431 -18.23722 1.000 41.96980 532 GLN A O 1
ATOM 2340 N N . GLU A 1 151 ? -1.01786 -17.35876 -16.18483 1.000 32.61998 533 GLU A N 1
ATOM 2341 C CA . GLU A 1 151 ? -2.18534 -17.89288 -15.51042 1.000 37.73976 533 GLU A CA 1
ATOM 2342 C C . GLU A 1 151 ? -2.56633 -16.92272 -14.40137 1.000 42.76802 533 GLU A C 1
ATOM 2343 O O . GLU A 1 151 ? -1.73079 -16.16129 -13.90626 1.000 33.43023 533 GLU A O 1
ATOM 2355 N N . LYS A 1 152 ? -3.83213 -16.96984 -13.98769 1.000 30.44702 534 LYS A N 1
ATOM 2356 C CA . LYS A 1 152 ? -4.26998 -16.03446 -12.96187 1.000 36.01640 534 LYS A CA 1
ATOM 2357 C C . LYS A 1 152 ? -3.79553 -16.42176 -11.56739 1.000 30.16076 534 LYS A C 1
ATOM 2358 O O . LYS A 1 152 ? -3.87151 -15.59138 -10.65179 1.000 38.15472 534 LYS A O 1
ATOM 2377 N N . ASP A 1 153 ? -3.30327 -17.64605 -11.37727 1.000 31.16563 535 ASP A N 1
ATOM 2378 C CA . ASP A 1 153 ? -2.78924 -18.06123 -10.07837 1.000 40.32711 535 ASP A CA 1
ATOM 2379 C C . ASP A 1 153 ? -1.33300 -17.65506 -9.84596 1.000 37.36501 535 ASP A C 1
ATOM 2380 O O . ASP A 1 153 ? -0.75362 -18.06441 -8.83464 1.000 44.72551 535 ASP A O 1
ATOM 2389 N N . THR A 1 154 ? -0.74621 -16.82270 -10.70145 1.000 34.23416 536 THR A N 1
ATOM 2390 C CA . THR A 1 154 ? 0.67644 -16.51471 -10.64089 1.000 32.59475 536 THR A CA 1
ATOM 2391 C C . THR A 1 154 ? 0.86130 -15.01243 -10.49561 1.000 39.01419 536 THR A C 1
ATOM 2392 O O . THR A 1 154 ? 0.18707 -14.22366 -11.16176 1.000 34.23992 536 THR A O 1
ATOM 2403 N N . ILE A 1 155 ? 1.76467 -14.63333 -9.60070 1.000 26.55435 537 ILE A N 1
ATOM 2404 C CA . ILE A 1 155 ? 2.20158 -13.25478 -9.44496 1.000 23.43020 537 ILE A CA 1
ATOM 2405 C C . ILE A 1 155 ? 3.41949 -13.03170 -10.32506 1.000 25.05986 537 ILE A C 1
ATOM 2406 O O . ILE A 1 155 ? 4.47834 -13.62806 -10.10111 1.000 25.83663 537 ILE A O 1
ATOM 2422 N N . ILE A 1 156 ? 3.28652 -12.16170 -11.31721 1.000 25.32846 538 ILE A N 1
ATOM 2423 C CA . ILE A 1 156 ? 4.37930 -11.86425 -12.23101 1.000 20.81123 538 ILE A CA 1
ATOM 2424 C C . ILE A 1 156 ? 5.06717 -10.58896 -11.76099 1.000 20.16770 538 ILE A C 1
ATOM 2425 O O . ILE A 1 156 ? 4.42697 -9.53869 -11.63662 1.000 24.48601 538 ILE A O 1
ATOM 2441 N N . LEU A 1 157 ? 6.36294 -10.68066 -11.49340 1.000 23.48014 539 LEU A N 1
ATOM 2442 C CA . LEU A 1 157 ? 7.18852 -9.53658 -11.13447 1.000 30.21289 539 LEU A CA 1
ATOM 2443 C C . LEU A 1 157 ? 7.99589 -9.11652 -12.35162 1.000 32.09896 539 LEU A C 1
ATOM 2444 O O . LEU A 1 157 ? 8.67656 -9.94313 -12.96587 1.000 28.39388 539 LEU A O 1
ATOM 2460 N N . ALA A 1 158 ? 7.93101 -7.83181 -12.68398 1.000 30.71075 540 ALA A N 1
ATOM 2461 C CA . ALA A 1 158 ? 8.53860 -7.31116 -13.89722 1.000 37.21251 540 ALA A CA 1
ATOM 2462 C C . ALA A 1 158 ? 9.15661 -5.94823 -13.61344 1.000 46.00709 540 ALA A C 1
ATOM 2463 O O . ALA A 1 158 ? 8.95538 -5.35713 -12.54899 1.000 35.47305 540 ALA A O 1
ATOM 2470 N N . GLN A 1 159 ? 9.94427 -5.46483 -14.57915 1.000 51.11833 541 GLN A N 1
ATOM 2471 C CA . GLN A 1 159 ? 10.38860 -4.07880 -14.58415 1.000 53.89293 541 GLN A CA 1
ATOM 2472 C C . GLN A 1 159 ? 9.30037 -3.21928 -15.22074 1.000 47.11124 541 GLN A C 1
ATOM 2473 O O . GLN A 1 159 ? 8.69352 -3.63257 -16.21481 1.000 48.62231 541 GLN A O 1
ATOM 2487 N N . PRO A 1 160 ? 9.02302 -2.03231 -14.67360 1.000 48.04645 542 PRO A N 1
ATOM 2488 C CA . PRO A 1 160 ? 7.91857 -1.22983 -15.23989 1.000 52.78370 542 PRO A CA 1
ATOM 2489 C C . PRO A 1 160 ? 8.13118 -0.82613 -16.68836 1.000 53.40266 542 PRO A C 1
ATOM 2490 O O . PRO A 1 160 ? 7.16188 -0.72835 -17.45290 1.000 62.93916 542 PRO A O 1
ATOM 2501 N N . ASP A 1 161 ? 9.36784 -0.53956 -17.07650 1.000 51.71468 543 ASP A N 1
ATOM 2502 C CA . ASP A 1 161 ? 9.70464 -0.21814 -18.45518 1.000 60.23248 543 ASP A CA 1
ATOM 2503 C C . ASP A 1 161 ? 10.84111 -1.12587 -18.90143 1.000 60.44312 543 ASP A C 1
ATOM 2504 O O . ASP A 1 161 ? 11.62438 -1.61527 -18.08166 1.000 60.63017 543 ASP A O 1
ATOM 2513 N N . ASN A 1 162 ? 10.91598 -1.36316 -20.20896 1.000 51.73168 544 ASN A N 1
ATOM 2514 C CA . ASN A 1 162 ? 12.02993 -2.10653 -20.79857 1.000 61.84521 544 ASN A CA 1
ATOM 2515 C C . ASN A 1 162 ? 11.98680 -3.58692 -20.41643 1.000 60.82023 544 ASN A C 1
ATOM 2516 O O . ASN A 1 162 ? 13.02336 -4.22028 -20.20559 1.000 55.56423 544 ASN A O 1
ATOM 2527 N N . ASP A 1 163 ? 10.78101 -4.14396 -20.34683 1.000 53.51921 545 ASP A N 1
ATOM 2528 C CA . ASP A 1 163 ? 10.56362 -5.53461 -19.95413 1.000 48.81380 545 ASP A CA 1
ATOM 2529 C C . ASP A 1 163 ? 9.62361 -6.14304 -20.99015 1.000 39.16514 545 ASP A C 1
ATOM 2530 O O . ASP A 1 163 ? 8.40717 -5.94044 -20.93375 1.000 44.22612 545 ASP A O 1
ATOM 2539 N N . GLN A 1 164 ? 10.19374 -6.89191 -21.93655 1.000 47.17585 546 GLN A N 1
ATOM 2540 C CA . GLN A 1 164 ? 9.39388 -7.45715 -23.01857 1.000 50.20972 546 GLN A CA 1
ATOM 2541 C C . GLN A 1 164 ? 8.42369 -8.51017 -22.50313 1.000 46.64303 546 GLN A C 1
ATOM 2542 O O . GLN A 1 164 ? 7.27091 -8.56868 -22.94730 1.000 42.65256 546 GLN A O 1
ATOM 2556 N N . GLU A 1 165 ? 8.88271 -9.38602 -21.60793 1.000 38.29935 547 GLU A N 1
ATOM 2557 C CA . GLU A 1 165 ? 7.98530 -10.38281 -21.03328 1.000 37.21571 547 GLU A CA 1
ATOM 2558 C C . GLU A 1 165 ? 6.86275 -9.71204 -20.24996 1.000 40.78070 547 GLU A C 1
ATOM 2559 O O . GLU A 1 165 ? 5.69310 -10.09978 -20.35920 1.000 36.32664 547 GLU A O 1
ATOM 2571 N N . GLY A 1 166 ? 7.20398 -8.71959 -19.43279 1.000 41.34978 548 GLY A N 1
ATOM 2572 C CA . GLY A 1 166 ? 6.20093 -7.94440 -18.73018 1.000 34.20113 548 GLY A CA 1
ATOM 2573 C C . GLY A 1 166 ? 5.11599 -7.42087 -19.65105 1.000 42.21469 548 GLY A C 1
ATOM 2574 O O . GLY A 1 166 ? 3.92794 -7.68673 -19.44501 1.000 38.68269 548 GLY A O 1
ATOM 2578 N N . ARG A 1 167 ? 5.51947 -6.67110 -20.68061 1.000 46.66788 549 ARG A N 1
ATOM 2579 C CA . ARG A 1 167 ? 4.54412 -6.09475 -21.60269 1.000 56.69990 549 ARG A CA 1
ATOM 2580 C C . ARG A 1 167 ? 3.74668 -7.18538 -22.31079 1.000 48.47784 549 ARG A C 1
ATOM 2581 O O . ARG A 1 167 ? 2.53201 -7.05075 -22.50206 1.000 52.80621 549 ARG A O 1
ATOM 2602 N N . ASN A 1 168 ? 4.40348 -8.28675 -22.68627 1.000 52.13376 550 ASN A N 1
ATOM 2603 C CA . ASN A 1 168 ? 3.68945 -9.37023 -23.35754 1.000 52.78921 550 ASN A CA 1
ATOM 2604 C C . ASN A 1 168 ? 2.61621 -9.96628 -22.45716 1.000 50.61152 550 ASN A C 1
ATOM 2605 O O . ASN A 1 168 ? 1.54254 -10.35748 -22.93147 1.000 46.87159 550 ASN A O 1
ATOM 2616 N N . MET A 1 169 ? 2.89454 -10.06961 -21.15640 1.000 45.02506 551 MET A N 1
ATOM 2617 C CA . MET A 1 169 ? 1.88368 -10.59552 -20.24695 1.000 47.06840 551 MET A CA 1
ATOM 2618 C C . MET A 1 169 ? 0.75253 -9.59099 -20.07562 1.000 43.11355 551 MET A C 1
ATOM 2619 O O . MET A 1 169 ? -0.42699 -9.96024 -20.11767 1.000 39.491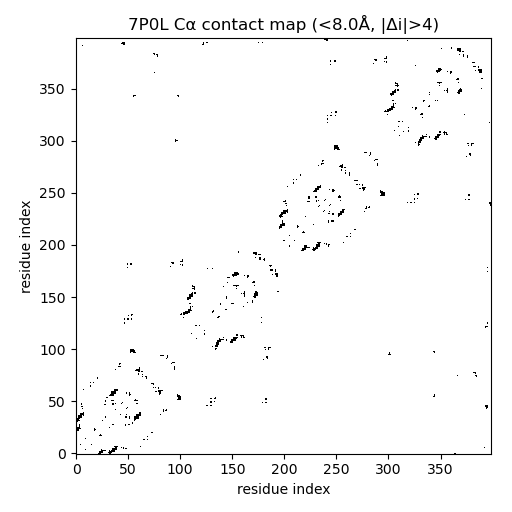06 551 MET A O 1
ATOM 2633 N N . SER A 1 170 ? 1.09825 -8.31233 -19.89108 1.000 47.89717 552 SER A N 1
ATOM 2634 C CA . SER A 1 170 ? 0.08938 -7.25708 -19.84422 1.000 52.95309 552 SER A CA 1
ATOM 2635 C C . SER A 1 170 ? -0.85046 -7.34061 -21.03940 1.000 51.03248 552 SER A C 1
ATOM 2636 O O . SER A 1 170 ? -2.05948 -7.11451 -20.90902 1.000 58.48935 552 SER A O 1
ATOM 2644 N N . ALA A 1 171 ? -0.30870 -7.65199 -22.21846 1.000 54.27778 553 ALA A N 1
ATOM 2645 C CA . ALA A 1 171 ? -1.09772 -7.70887 -23.44214 1.000 61.84757 553 ALA A CA 1
ATOM 2646 C C . ALA A 1 171 ? -1.94302 -8.96884 -23.53849 1.000 59.28487 553 ALA A C 1
ATOM 2647 O O . ALA A 1 171 ? -2.63447 -9.15774 -24.54776 1.000 65.35113 553 ALA A O 1
ATOM 2654 N N . THR A 1 172 ? -1.88392 -9.83259 -22.52698 1.000 61.40173 554 THR A N 1
ATOM 2655 C CA . THR A 1 172 ? -2.78210 -10.96776 -22.39637 1.000 52.37243 554 THR A CA 1
ATOM 2656 C C . THR A 1 172 ? -3.96131 -10.66819 -21.48546 1.000 60.44392 554 THR A C 1
ATOM 2657 O O . THR A 1 172 ? -4.89791 -11.47103 -21.42056 1.000 63.87563 554 THR A O 1
ATOM 2668 N N . GLY A 1 173 ? -3.95148 -9.52664 -20.80158 1.000 53.06030 555 GLY A N 1
ATOM 2669 C CA . GLY A 1 173 ? -4.89678 -9.26642 -19.73911 1.000 54.85663 555 GLY A CA 1
ATOM 2670 C C . GLY A 1 173 ? -4.36149 -9.55940 -18.35633 1.000 44.47565 555 GLY A C 1
ATOM 2671 O O . GLY A 1 173 ? -5.06869 -9.32362 -17.37013 1.000 53.53617 555 GLY A O 1
ATOM 2675 N N . LEU A 1 174 ? -3.13675 -10.05415 -18.25506 1.000 50.08383 556 LEU A N 1
ATOM 2676 C CA . LEU A 1 174 ? -2.54402 -10.38103 -16.97119 1.000 41.10888 556 LEU A CA 1
ATOM 2677 C C . LEU A 1 174 ? -1.89602 -9.16019 -16.33684 1.000 43.38570 556 LEU A C 1
ATOM 2678 O O . LEU A 1 174 ? -1.28818 -8.33023 -17.01556 1.000 39.71236 556 LEU A O 1
ATOM 2694 N N . ASN A 1 175 ? -2.06866 -9.04169 -15.03051 1.000 40.12197 557 ASN A N 1
ATOM 2695 C CA . ASN A 1 175 ? -1.42718 -7.99212 -14.26088 1.000 32.12592 557 ASN A CA 1
ATOM 2696 C C . ASN A 1 175 ? 0.00989 -8.37200 -13.94006 1.000 31.46749 557 ASN A C 1
ATOM 2697 O O . ASN A 1 175 ? 0.30951 -9.53644 -13.65912 1.000 33.36453 557 ASN A O 1
ATOM 2708 N N . VAL A 1 176 ? 0.90175 -7.38786 -13.99934 1.000 25.88198 558 VAL A N 1
ATOM 2709 C CA . VAL A 1 176 ? 2.29980 -7.56512 -13.62809 1.000 22.27079 558 VAL A CA 1
ATOM 2710 C C . VAL A 1 176 ? 2.64582 -6.52733 -12.56856 1.000 26.67408 558 VAL A C 1
ATOM 2711 O O . VAL A 1 176 ? 2.05014 -5.44817 -12.51708 1.000 31.59765 558 VAL A O 1
ATOM 2724 N N . TYR A 1 177 ? 3.62537 -6.85721 -11.72197 1.000 28.42140 559 TYR A N 1
ATOM 2725 C CA . TYR A 1 177 ? 3.92456 -6.07533 -10.52901 1.000 24.91508 559 TYR A CA 1
ATOM 2726 C C . TYR A 1 177 ? 5.40701 -5.75744 -10.39928 1.000 31.50887 559 TYR A C 1
ATOM 2727 O O . TYR A 1 177 ? 6.26911 -6.48661 -10.89561 1.000 29.46876 559 TYR A O 1
ATOM 2745 N N . LYS A 1 178 ? 5.67815 -4.63769 -9.73465 1.000 32.54342 560 LYS A N 1
ATOM 2746 C CA . LYS A 1 178 ? 7.04011 -4.21269 -9.45431 1.000 31.10821 560 LYS A CA 1
ATOM 2747 C C . LYS A 1 178 ? 7.68716 -5.09507 -8.39216 1.000 29.24230 560 LYS A C 1
ATOM 2748 O O . LYS A 1 178 ? 7.01911 -5.63578 -7.50943 1.000 29.30995 560 LYS A O 1
ATOM 2767 N N . ILE A 1 179 ? 9.01260 -5.22165 -8.48505 1.000 28.95088 561 ILE A N 1
ATOM 2768 C CA . ILE A 1 179 ? 9.76902 -6.09980 -7.59303 1.000 37.73314 561 ILE A CA 1
ATOM 2769 C C . ILE A 1 179 ? 9.61314 -5.69697 -6.12964 1.000 34.44890 561 ILE A C 1
ATOM 2770 O O . ILE A 1 179 ? 9.67096 -6.55085 -5.23259 1.000 28.58178 561 ILE A O 1
ATOM 2786 N N . GLU A 1 180 ? 9.41623 -4.40557 -5.86035 1.000 30.56005 562 GLU A N 1
ATOM 2787 C CA . GLU A 1 180 ? 9.23061 -3.93361 -4.48949 1.000 35.86301 562 GLU A CA 1
ATOM 2788 C C . GLU A 1 180 ? 8.10644 -4.66253 -3.76767 1.000 34.92008 56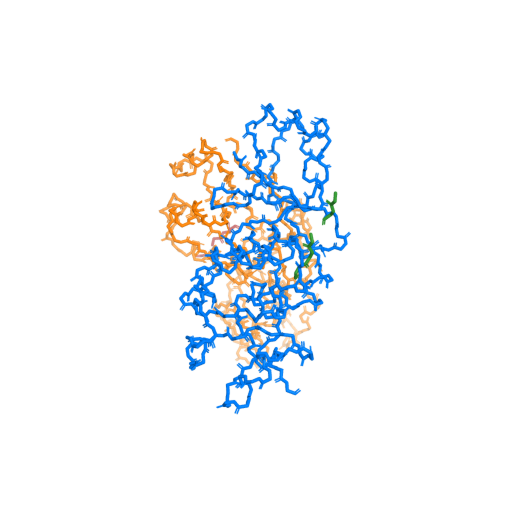2 GLU A C 1
ATOM 2789 O O . GLU A 1 180 ? 8.13528 -4.76389 -2.53131 1.000 31.12617 562 GLU A O 1
ATOM 2801 N N . LEU A 1 181 ? 7.14015 -5.20483 -4.51655 1.000 27.14339 563 LEU A N 1
ATOM 2802 C CA . LEU A 1 181 ? 6.08736 -6.00358 -3.90611 1.000 27.70290 563 LEU A CA 1
ATOM 2803 C C . LEU A 1 181 ? 6.65539 -6.97928 -2.88854 1.000 27.57226 563 LEU A C 1
ATOM 2804 O O . LEU A 1 181 ? 6.06981 -7.18416 -1.81875 1.000 26.26402 563 LEU A O 1
ATOM 2820 N N . VAL A 1 182 ? 7.77392 -7.62355 -3.21759 1.000 25.74056 564 VAL A N 1
ATOM 2821 C CA . VAL A 1 182 ? 8.29567 -8.65655 -2.32882 1.000 27.39819 564 VAL A CA 1
ATOM 2822 C C . VAL A 1 182 ? 8.70165 -8.04623 -0.99334 1.000 27.03702 564 VAL A C 1
ATOM 2823 O O . VAL A 1 182 ? 8.27454 -8.50341 0.07543 1.000 24.61254 564 VAL A O 1
ATOM 2836 N N . ALA A 1 183 ? 9.54286 -7.01063 -1.02970 1.000 26.98530 565 ALA A N 1
ATOM 2837 C CA . ALA A 1 183 ? 10.10355 -6.50765 0.22045 1.000 32.92114 565 ALA A CA 1
ATOM 2838 C C . ALA A 1 183 ? 9.01018 -5.92371 1.10334 1.000 25.50627 565 ALA A C 1
ATOM 2839 O O . ALA A 1 183 ? 8.82778 -6.34217 2.25719 1.000 24.43359 565 ALA A O 1
ATOM 2846 N N . LEU A 1 184 ? 8.21631 -5.00714 0.54840 1.000 23.49151 566 LEU A N 1
ATOM 2847 C CA . LEU A 1 184 ? 7.20989 -4.33996 1.35620 1.000 27.68825 566 LEU A CA 1
ATOM 2848 C C . LEU A 1 184 ? 6.16903 -5.33407 1.85425 1.000 27.23850 566 LEU A C 1
ATOM 2849 O O . LEU A 1 184 ? 5.77145 -5.28375 3.02588 1.000 25.29877 566 LEU A O 1
ATOM 2865 N N . SER A 1 185 ? 5.78219 -6.30170 1.01825 1.000 22.96752 567 SER A N 1
ATOM 2866 C CA . SER A 1 185 ? 4.83625 -7.30107 1.48530 1.000 20.51482 567 SER A CA 1
ATOM 2867 C C . SER A 1 185 ? 5.39898 -8.03699 2.69298 1.000 28.19425 567 SER A C 1
ATOM 2868 O O . SER A 1 185 ? 4.72249 -8.15569 3.72526 1.000 27.48747 567 SER A O 1
ATOM 2876 N N . ILE A 1 186 ? 6.67785 -8.42186 2.63855 1.000 30.54534 568 ILE A N 1
ATOM 2877 C CA . ILE A 1 186 ? 7.25799 -9.09908 3.79542 1.000 28.40889 568 ILE A CA 1
ATOM 2878 C C . ILE A 1 186 ? 7.15824 -8.19898 5.01530 1.000 26.45706 568 ILE A C 1
ATOM 2879 O O . ILE A 1 186 ? 6.74194 -8.62749 6.10045 1.000 27.43921 568 ILE A O 1
ATOM 2895 N N . LEU A 1 187 ? 7.51389 -6.92482 4.84458 1.000 28.21776 569 LEU A N 1
ATOM 2896 C CA . LEU A 1 187 ? 7.52296 -6.01940 5.98671 1.000 24.33549 569 LEU A CA 1
ATOM 2897 C C . LEU A 1 187 ? 6.13120 -5.88787 6.57616 1.000 27.30548 569 LEU A C 1
ATOM 2898 O O . LEU A 1 187 ? 5.97109 -5.78073 7.79802 1.000 26.73257 569 LEU A O 1
ATOM 2914 N N . ARG A 1 188 ? 5.10141 -5.91956 5.72718 1.000 23.14274 570 ARG A N 1
ATOM 2915 C CA . ARG A 1 188 ? 3.73900 -5.67491 6.18852 1.000 22.82776 570 ARG A CA 1
ATOM 2916 C C . ARG A 1 188 ? 2.96475 -6.94600 6.51309 1.000 24.32769 570 ARG A C 1
ATOM 2917 O O . ARG A 1 188 ? 1.86749 -6.85628 7.07408 1.000 32.66487 570 ARG A O 1
ATOM 2938 N N . ASP A 1 189 ? 3.51483 -8.11630 6.18744 1.000 30.75002 571 ASP A N 1
ATOM 2939 C CA . ASP A 1 189 ? 2.78335 -9.38905 6.20106 1.000 31.52774 571 ASP A CA 1
ATOM 2940 C C . ASP A 1 189 ? 1.44347 -9.25997 5.47787 1.000 27.84315 571 ASP A C 1
ATOM 2941 O O . ASP A 1 189 ? 0.39964 -9.70540 5.95901 1.000 32.13873 571 ASP A O 1
ATOM 2950 N N . ARG A 1 190 ? 1.48331 -8.64832 4.29801 1.000 24.88468 572 ARG A N 1
ATOM 2951 C CA . ARG A 1 190 ? 0.31524 -8.47055 3.44127 1.000 28.72041 572 ARG A CA 1
ATOM 2952 C C . ARG A 1 190 ? 0.78175 -8.01110 2.07053 1.000 29.55381 572 ARG A C 1
ATOM 2953 O O . ARG A 1 190 ? 1.68628 -7.18306 1.96888 1.000 27.30491 572 ARG A O 1
ATOM 2974 N N . ILE A 1 191 ? 0.15513 -8.54604 1.02913 1.000 32.13132 573 ILE A N 1
ATOM 2975 C CA . ILE A 1 191 ? 0.45211 -8.16464 -0.34966 1.000 24.41241 573 ILE A CA 1
ATOM 2976 C C . ILE A 1 191 ? -0.57754 -7.12072 -0.76346 1.000 27.71359 573 ILE A C 1
ATOM 2977 O O . ILE A 1 191 ? -1.75671 -7.43632 -0.94994 1.000 33.83344 573 ILE A O 1
ATOM 2993 N N . ASP A 1 192 ? -0.12404 -5.87807 -0.91838 1.000 29.51554 574 ASP A N 1
ATOM 2994 C CA . ASP A 1 192 ? -0.96727 -4.77062 -1.37328 1.000 36.75456 574 ASP A CA 1
ATOM 2995 C C . ASP A 1 192 ? -0.80040 -4.66224 -2.88497 1.000 29.35406 574 ASP A C 1
ATOM 2996 O O . ASP A 1 192 ? -0.09334 -3.80107 -3.40905 1.000 29.31629 574 ASP A O 1
ATOM 3005 N N . PHE A 1 193 ? -1.46673 -5.57260 -3.59815 1.000 29.51857 575 PHE A N 1
ATOM 3006 C CA . PHE A 1 193 ? -1.19894 -5.72730 -5.02746 1.000 36.04888 575 PHE A CA 1
ATOM 3007 C C . PHE A 1 193 ? -1.30439 -4.40191 -5.77695 1.000 26.80476 575 PHE A C 1
ATOM 3008 O O . PHE A 1 193 ? -0.43349 -4.06346 -6.58998 1.000 29.85019 575 PHE A O 1
ATOM 3025 N N . ASP A 1 194 ? -2.35772 -3.63048 -5.51041 1.000 34.08114 576 ASP A N 1
ATOM 3026 C CA . ASP A 1 194 ? -2.60066 -2.42808 -6.30715 1.000 33.25024 576 ASP A CA 1
ATOM 3027 C C . ASP A 1 194 ? -1.44274 -1.44347 -6.19530 1.000 41.68626 576 ASP A C 1
ATOM 3028 O O . ASP A 1 194 ? -1.08228 -0.78570 -7.17792 1.000 36.03813 576 ASP A O 1
ATOM 3037 N N . GLU A 1 195 ? -0.84860 -1.32331 -5.00555 1.000 34.67699 577 GLU A N 1
ATOM 3038 C CA . GLU A 1 195 ? 0.29069 -0.42612 -4.84049 1.000 31.44495 577 GLU A CA 1
ATOM 3039 C C . GLU A 1 195 ? 1.37145 -0.68467 -5.87778 1.000 32.64233 577 GLU A C 1
ATOM 3040 O O . GLU A 1 195 ? 2.05838 0.24847 -6.31160 1.000 29.24614 577 GLU A O 1
ATOM 3052 N N . PHE A 1 196 ? 1.52932 -1.93805 -6.30006 1.000 31.55020 578 PHE A N 1
ATOM 3053 C CA . PHE A 1 196 ? 2.67289 -2.34860 -7.09983 1.000 31.00276 578 PHE A CA 1
ATOM 3054 C C . PHE A 1 196 ? 2.29490 -2.68874 -8.53355 1.000 26.88249 578 PHE A C 1
ATOM 3055 O O . PHE A 1 196 ? 3.16782 -3.07917 -9.31424 1.000 31.31187 578 PHE A O 1
ATOM 3072 N N . LEU A 1 197 ? 1.02650 -2.54141 -8.89348 1.000 28.46222 579 LEU A N 1
ATOM 3073 C CA . LEU A 1 197 ? 0.58638 -2.84249 -10.24518 1.000 32.71736 579 LEU A CA 1
ATOM 3074 C C . LEU A 1 197 ? 1.26518 -1.91230 -11.23697 1.000 38.80506 579 LEU A C 1
ATOM 3075 O O . LEU A 1 197 ? 1.33089 -0.69763 -11.02642 1.000 36.53385 579 LEU A O 1
ATOM 3091 N N . ILE A 1 198 ? 1.75691 -2.49105 -12.32345 1.000 38.04874 580 ILE A N 1
ATOM 3092 C CA . ILE A 1 198 ? 2.43061 -1.74713 -13.37991 1.000 41.34444 580 ILE A CA 1
ATOM 3093 C C . ILE A 1 198 ? 1.39941 -1.38266 -14.43775 1.000 48.88463 580 ILE A C 1
ATOM 3094 O O . ILE A 1 198 ? 0.81240 -2.26648 -15.06903 1.000 47.07244 580 ILE A O 1
ATOM 3110 N N . ASP A 1 199 ? 1.15826 -0.09023 -14.61851 1.000 67.34657 581 ASP A N 1
ATOM 3111 C CA . ASP A 1 199 ? 0.32639 0.36742 -15.73143 1.000 80.98489 581 ASP A CA 1
ATOM 3112 C C . ASP A 1 199 ? 0.49971 1.87484 -15.93244 1.000 92.47347 581 ASP A C 1
ATOM 3113 O O . ASP A 1 199 ? 1.03521 2.57846 -15.07235 1.000 90.53347 581 ASP A O 1
ATOM 3123 N N . THR B 1 5 ? -20.49608 12.18060 31.40021 1.000 68.01795 387 THR B N 1
ATOM 3124 C CA . THR B 1 5 ? -19.16943 11.85805 31.90656 1.000 64.90662 387 THR B CA 1
ATOM 3125 C C . THR B 1 5 ? -19.17822 10.52716 32.65529 1.000 66.82818 387 THR B C 1
ATOM 3126 O O . THR B 1 5 ? -19.96994 10.31941 33.57403 1.000 61.02513 387 THR B O 1
ATOM 3136 N N . ASN B 1 6 ? -18.27618 9.63617 32.25105 1.000 64.47420 388 ASN B N 1
ATOM 3137 C CA . ASN B 1 6 ? -18.23576 8.25800 32.71952 1.000 56.63570 388 ASN B CA 1
ATOM 3138 C C . ASN B 1 6 ? -17.05115 8.04916 33.65171 1.000 49.84186 388 ASN B C 1
ATOM 3139 O O . ASN B 1 6 ? -15.95793 8.57081 33.40698 1.000 55.27321 388 ASN B O 1
ATOM 3150 N N . LEU B 1 7 ? -17.27157 7.30943 34.73664 1.000 45.50887 389 LEU B N 1
ATOM 3151 C CA . LEU B 1 7 ? -16.18034 7.01825 35.65571 1.000 45.12607 389 LEU B CA 1
ATOM 3152 C C . LEU B 1 7 ? -16.21034 5.56764 36.11691 1.000 46.13665 389 LEU B C 1
ATOM 3153 O O . LEU B 1 7 ? -17.22167 4.87131 36.01307 1.000 46.48904 389 LEU B O 1
ATOM 3169 N N . VAL B 1 8 ? -15.06732 5.13923 36.65399 1.000 35.49031 390 VAL B N 1
ATOM 3170 C CA . VAL B 1 8 ? -14.86734 3.83073 37.25915 1.000 43.27798 390 VAL B CA 1
ATOM 3171 C C . VAL B 1 8 ? -14.23598 4.07483 38.62344 1.000 43.67235 390 VAL B C 1
ATOM 3172 O O . VAL B 1 8 ? -13.51463 5.05747 38.81918 1.000 39.07072 390 VAL B O 1
ATOM 3185 N N . THR B 1 9 ? -14.54345 3.20492 39.58319 1.000 37.17990 391 THR B N 1
ATOM 3186 C CA . THR B 1 9 ? -13.98870 3.29795 40.92650 1.000 46.74621 391 THR B CA 1
ATOM 3187 C C . THR B 1 9 ? -13.11589 2.08426 41.22501 1.000 45.77447 391 THR B C 1
ATOM 3188 O O . THR B 1 9 ? -13.38527 0.97492 40.75237 1.000 49.27381 391 THR B O 1
ATOM 3199 N N . SER B 1 10 ? -12.05552 2.30962 42.00403 1.000 42.88997 392 SER B N 1
ATOM 3200 C CA . SER B 1 10 ? -11.16877 1.23998 42.44151 1.000 43.09691 392 SER B CA 1
ATOM 3201 C C . SER B 1 10 ? -10.71660 1.47870 43.87728 1.000 43.52352 392 SER B C 1
ATOM 3202 O O . SER B 1 10 ? -10.36628 2.60108 44.25261 1.000 42.31509 392 SER B O 1
ATOM 3210 N N . SER B 1 11 ? -10.70473 0.40451 44.66470 1.000 42.86228 393 SER B N 1
ATOM 3211 C CA . SER B 1 11 ? -10.40213 0.47239 46.10058 1.000 52.77063 393 SER B CA 1
ATOM 3212 C C . SER B 1 11 ? -11.19580 1.57806 46.79290 1.000 44.19005 393 SER B C 1
ATOM 3213 O O . SER B 1 11 ? -10.73705 2.19154 47.76092 1.000 60.73953 393 SER B O 1
ATOM 3221 N N . PHE B 1 12 ? -12.40086 1.82770 46.29803 1.000 47.02980 394 PHE B N 1
ATOM 3222 C CA . PHE B 1 12 ? -13.30423 2.81564 46.87091 1.000 53.53791 394 PHE B CA 1
ATOM 3223 C C . PHE B 1 12 ? -14.71973 2.31998 46.63255 1.000 59.27302 394 PHE B C 1
ATOM 3224 O O . PHE B 1 12 ? -15.08829 2.02167 45.49073 1.000 62.85774 394 PHE B O 1
ATOM 3241 N N . ASN B 1 13 ? -15.50666 2.23448 47.69732 1.000 62.48281 395 ASN B N 1
ATOM 3242 C CA . ASN B 1 13 ? -16.87818 1.75501 47.60419 1.000 59.78996 395 ASN B CA 1
ATOM 3243 C C . ASN B 1 13 ? -17.83548 2.93402 47.54963 1.000 59.46304 395 ASN B C 1
ATOM 3244 O O . ASN B 1 13 ? -17.89494 3.74117 48.48458 1.000 56.17708 395 ASN B O 1
ATOM 3255 N N . LEU B 1 14 ? -18.56272 3.03590 46.44425 1.000 54.97312 396 LEU B N 1
ATOM 3256 C CA . LEU B 1 14 ? -19.61273 4.03186 46.32052 1.000 61.80836 396 LEU B CA 1
ATOM 3257 C C . LEU B 1 14 ? -20.73289 3.70302 47.29623 1.000 63.99610 396 LEU B C 1
ATOM 3258 O O . LEU B 1 14 ? -21.24006 2.57720 47.32090 1.000 74.53539 396 LEU B O 1
ATOM 3274 N N . THR B 1 15 ? -21.12043 4.68906 48.08720 1.000 65.57949 397 THR B N 1
ATOM 3275 C CA . THR B 1 15 ? -22.21306 4.57324 49.03459 1.000 70.31165 397 THR B CA 1
ATOM 3276 C C . THR B 1 15 ? -23.53729 4.90397 48.36414 1.000 71.99370 397 THR B C 1
ATOM 3277 O O . THR B 1 15 ? -23.59189 5.38040 47.22750 1.000 64.74300 397 THR B O 1
ATOM 3288 N N . LYS B 1 16 ? -24.62109 4.64921 49.08971 1.000 78.30169 398 LYS B N 1
ATOM 3289 C CA . LYS B 1 16 ? -25.93648 5.07265 48.61483 1.000 75.27232 398 LYS B CA 1
ATOM 3290 C C . LYS B 1 16 ? -25.99029 6.55890 48.30971 1.000 76.57900 398 LYS B C 1
ATOM 3291 O O . LYS B 1 16 ? -26.43006 6.92894 47.20588 1.000 71.52443 398 LYS B O 1
ATOM 3310 N N . PRO B 1 17 ? -25.57085 7.45125 49.21076 1.000 70.93614 399 PRO B N 1
ATOM 3311 C CA . PRO B 1 17 ? -25.57461 8.88464 48.86267 1.000 70.39901 399 PRO B CA 1
ATOM 3312 C C . PRO B 1 17 ? -24.68904 9.22917 47.67913 1.000 71.69257 399 PRO B C 1
ATOM 3313 O O . PRO B 1 17 ? -25.09429 10.03132 46.82871 1.000 72.11856 399 PRO B O 1
ATOM 3324 N N . MET B 1 18 ? -23.48446 8.65977 47.59841 1.000 70.17018 400 MET B N 1
ATOM 3325 C CA . MET B 1 18 ? -22.61654 8.95994 46.46283 1.000 65.90144 400 MET B CA 1
ATOM 3326 C C . MET B 1 18 ? -23.24977 8.51569 45.14791 1.000 61.24700 400 MET B C 1
ATOM 3327 O O . MET B 1 18 ? -23.21413 9.24548 44.14888 1.000 65.73262 400 MET B O 1
ATOM 3341 N N . LYS B 1 19 ? -23.80789 7.30476 45.11614 1.000 63.72040 401 LYS B N 1
ATOM 3342 C CA . LYS B 1 19 ? -24.43231 6.82490 43.88551 1.000 70.07789 401 LYS B CA 1
ATOM 3343 C C . LYS B 1 19 ? -25.64682 7.67046 43.51908 1.000 73.97007 401 LYS B C 1
ATOM 3344 O O . LYS B 1 19 ? -25.85775 7.99221 42.34352 1.000 78.20263 401 LYS B O 1
ATOM 3363 N N . SER B 1 20 ? -26.45784 8.04366 44.51032 1.000 75.42545 402 SER B N 1
ATOM 3364 C CA . SER B 1 20 ? -27.57377 8.94675 44.24509 1.000 83.02093 402 SER B CA 1
ATOM 3365 C C . SER B 1 20 ? -27.07106 10.23281 43.60258 1.000 81.87972 402 SER B C 1
ATOM 3366 O O . SER B 1 20 ? -27.57982 10.67997 42.56754 1.000 82.30294 402 SER B O 1
ATOM 3374 N N . PHE B 1 21 ? -26.05107 10.83352 44.21685 1.000 74.13388 403 PHE B N 1
ATOM 3375 C CA . PHE B 1 21 ? -25.44505 12.05439 43.69956 1.000 79.06584 403 PHE B CA 1
ATOM 3376 C C . PHE B 1 21 ? -25.00941 11.87460 42.25006 1.000 86.01224 403 PHE B C 1
ATOM 3377 O O . PHE B 1 21 ? -25.20201 12.76962 41.41787 1.000 85.03185 403 PHE B O 1
ATOM 3394 N N . ILE B 1 22 ? -24.40723 10.72680 41.93180 1.000 81.62910 404 ILE B N 1
ATOM 3395 C CA . ILE B 1 22 ? -23.95318 10.47540 40.56621 1.000 74.58136 404 ILE B CA 1
ATOM 3396 C C . ILE B 1 22 ? -25.14559 10.34396 39.62029 1.000 79.02133 404 ILE B C 1
ATOM 3397 O O . ILE B 1 22 ? -25.27516 11.09612 38.64657 1.000 84.22207 404 ILE B O 1
ATOM 3413 N N . ARG B 1 23 ? -26.02299 9.37435 39.88022 1.000 76.80317 405 ARG B N 1
ATOM 3414 C CA . ARG B 1 23 ? -27.24036 9.20078 39.09502 1.000 83.68840 405 ARG B CA 1
ATOM 3415 C C . ARG B 1 23 ? -28.21637 10.35234 39.31896 1.000 84.47955 405 ARG B C 1
ATOM 3416 O O . ARG B 1 23 ? -29.36534 10.12394 39.71441 1.000 89.03269 405 ARG B O 1
ATOM 3420 N N . ARG B 1 24 ? -27.76809 11.58737 39.09004 1.000 80.68897 406 ARG B N 1
ATOM 3421 C CA . ARG B 1 24 ? -28.58331 12.76540 39.37257 1.000 79.57002 406 ARG B CA 1
ATOM 3422 C C . ARG B 1 24 ? -27.86887 14.04149 38.94047 1.000 76.43182 406 ARG B C 1
ATOM 3423 O O . ARG B 1 24 ? -28.50689 15.07869 38.73005 1.000 77.70937 406 ARG B O 1
ATOM 3427 N N . ASN B 1 25 ? -26.54031 13.98556 38.84866 1.000 72.89234 407 ASN B N 1
ATOM 3428 C CA . ASN B 1 25 ? -25.71847 15.11388 38.43374 1.000 74.87054 407 ASN B CA 1
ATOM 3429 C C . ASN B 1 25 ? -25.11909 14.88246 37.05168 1.000 77.04015 407 ASN B C 1
ATOM 3430 O O . ASN B 1 25 ? -24.09884 15.48856 36.70825 1.000 81.12323 407 ASN B O 1
ATOM 3434 N N . GLY B 1 26 ? -25.73488 14.01682 36.25408 1.000 73.07292 408 GLY B N 1
ATOM 3435 C CA . GLY B 1 26 ? -25.24463 13.70557 34.92350 1.000 77.42969 408 GLY B CA 1
ATOM 3436 C C . GLY B 1 26 ? -23.92649 12.96307 34.88554 1.000 80.64450 408 GLY B C 1
ATOM 3437 O O . GLY B 1 26 ? -23.07658 13.26397 34.03716 1.000 80.13828 408 GLY B O 1
ATOM 3441 N N . LEU B 1 27 ? -23.72196 12.02125 35.80735 1.000 77.21641 409 LEU B N 1
ATOM 3442 C CA . LEU B 1 27 ? -22.59489 11.09955 35.77013 1.000 72.47012 409 LEU B CA 1
ATOM 3443 C C . LEU B 1 27 ? -23.07576 9.65180 35.71665 1.000 70.99497 409 LEU B C 1
ATOM 3444 O O . LEU B 1 27 ? -24.23367 9.33997 36.01104 1.000 68.90173 409 LEU B O 1
ATOM 3460 N N . ARG B 1 28 ? -22.15690 8.75763 35.34816 1.000 65.62829 410 ARG B N 1
ATOM 3461 C CA . ARG B 1 28 ? -22.45061 7.33509 35.21593 1.000 66.53733 410 ARG B CA 1
ATOM 3462 C C . ARG B 1 28 ? -21.24893 6.52640 35.68126 1.000 58.51725 410 ARG B C 1
ATOM 3463 O O . ARG B 1 28 ? -20.11244 6.82549 35.30329 1.000 66.71766 410 ARG B O 1
ATOM 3467 N N . VAL B 1 29 ? -21.50222 5.51622 36.51086 1.000 48.55613 411 VAL B N 1
ATOM 3468 C CA . VAL B 1 29 ? -20.47396 4.60082 36.99845 1.000 54.92898 411 VAL B CA 1
ATOM 3469 C C . VAL B 1 29 ? -20.46044 3.34916 36.13053 1.000 54.56918 411 VAL B C 1
ATOM 3470 O O . VAL B 1 29 ? -21.51833 2.79783 35.80282 1.000 51.17319 411 VAL B O 1
ATOM 3483 N N . GLN B 1 30 ? -19.26844 2.90327 35.74539 1.000 53.48445 412 GLN B N 1
ATOM 3484 C CA . GLN B 1 30 ? -19.11401 1.63966 35.03908 1.000 50.46321 412 GLN B CA 1
ATOM 3485 C C . GLN B 1 30 ? -18.38126 0.62692 35.91333 1.000 50.05753 412 GLN B C 1
ATOM 3486 O O . GLN B 1 30 ? -17.58502 0.98894 36.78584 1.000 52.35782 412 GLN B O 1
ATOM 3500 N N . GLU B 1 31 ? -18.66930 -0.65442 35.67320 1.000 48.09738 413 GLU B N 1
ATOM 3501 C CA . GLU B 1 31 ? -18.01806 -1.72655 36.42381 1.000 48.64160 413 GLU B CA 1
ATOM 3502 C C . GLU B 1 31 ? -16.57006 -1.92594 35.99866 1.000 48.69032 413 GLU B C 1
ATOM 3503 O O . GLU B 1 31 ? -15.74533 -2.37853 36.80121 1.000 45.84267 413 GLU B O 1
ATOM 3507 N N . SER B 1 32 ? -16.24757 -1.61395 34.74791 1.000 47.67420 414 SER B N 1
ATOM 3508 C CA . SER B 1 32 ? -14.92189 -1.83372 34.19635 1.000 42.06302 414 SER B CA 1
ATOM 3509 C C . SER B 1 32 ? -14.57385 -0.64335 33.31820 1.000 41.36372 414 SER B C 1
ATOM 3510 O O . SER B 1 32 ? -15.44605 0.12254 32.90198 1.000 42.69070 414 SER B O 1
ATOM 3518 N N . VAL B 1 33 ? -13.27923 -0.48593 33.04347 1.000 34.42904 415 VAL B N 1
ATOM 3519 C CA . VAL B 1 33 ? -12.84755 0.57514 32.14987 1.000 31.37833 415 VAL B CA 1
ATOM 3520 C C . VAL B 1 33 ? -13.33756 0.27823 30.73782 1.000 3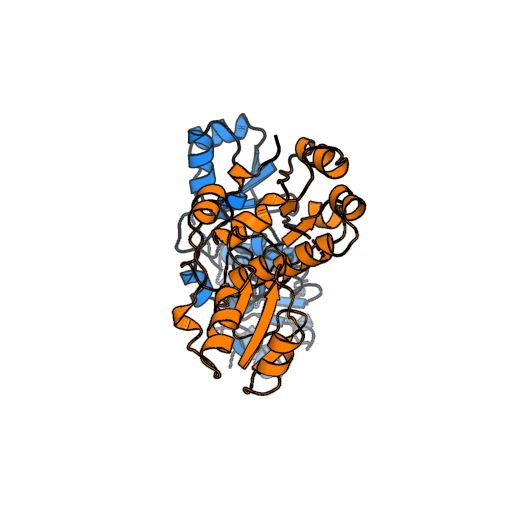6.59883 415 VAL B C 1
ATOM 3521 O O . VAL B 1 33 ? -13.31977 -0.87424 30.27938 1.000 42.45681 415 VAL B O 1
ATOM 3534 N N . THR B 1 34 ? -13.79941 1.32221 30.04883 1.000 39.27438 416 THR B N 1
ATOM 3535 C CA . THR B 1 34 ? -14.23172 1.22170 28.66236 1.000 42.33451 416 THR B CA 1
ATOM 3536 C C . THR B 1 34 ? -13.65675 2.40463 27.89519 1.000 45.10205 416 THR B C 1
ATOM 3537 O O . THR B 1 34 ? -13.08793 3.32970 28.47861 1.000 46.40113 416 THR B O 1
ATOM 3548 N N . ASP B 1 35 ? -13.85778 2.40411 26.57318 1.000 44.08822 417 ASP B N 1
ATOM 3549 C CA . ASP B 1 35 ? -13.25772 3.44064 25.73525 1.000 55.53368 417 ASP B CA 1
ATOM 3550 C C . ASP B 1 35 ? -13.80297 4.83643 26.01130 1.000 51.47968 417 ASP B C 1
ATOM 3551 O O . ASP B 1 35 ? -13.16582 5.82042 25.61831 1.000 57.68654 417 ASP B O 1
ATOM 3560 N N . GLU B 1 36 ? -14.94843 4.95729 26.67302 1.000 45.69936 418 GLU B N 1
ATOM 3561 C CA . GLU B 1 36 ? -15.46526 6.26829 27.04837 1.000 50.97638 418 GLU B CA 1
ATOM 3562 C C . GLU B 1 36 ? -15.21224 6.63475 28.50549 1.000 54.16083 418 GLU B C 1
ATOM 3563 O O . GLU B 1 36 ? -15.64637 7.70840 28.93592 1.000 57.11698 418 GLU B O 1
ATOM 3575 N N . THR B 1 37 ? -14.53678 5.78651 29.27824 1.000 48.09059 419 THR B N 1
ATOM 3576 C CA . THR B 1 37 ? -14.24927 6.14606 30.66064 1.000 46.80381 419 THR B CA 1
ATOM 3577 C C . THR B 1 37 ? -13.48373 7.46219 30.68856 1.000 50.16978 419 THR B C 1
ATOM 3578 O O . THR B 1 37 ? -12.41819 7.58563 30.07608 1.000 51.99644 419 THR B O 1
ATOM 3589 N N . ASP B 1 38 ? -14.01467 8.43431 31.43055 1.000 48.43632 420 ASP B N 1
ATOM 3590 C CA . ASP B 1 38 ? -13.42244 9.76653 31.48800 1.000 53.78877 420 ASP B CA 1
ATOM 3591 C C . ASP B 1 38 ? -12.39742 9.90269 32.59929 1.000 41.54159 420 ASP B C 1
ATOM 3592 O O . ASP B 1 38 ? -11.44306 10.67384 32.45867 1.000 51.72167 420 ASP B O 1
ATOM 3601 N N . PHE B 1 39 ? -12.57578 9.19023 33.70721 1.000 46.74805 421 PHE B N 1
ATOM 3602 C CA . PHE B 1 39 ? -11.55603 9.15584 34.74525 1.000 52.93152 421 PHE B CA 1
ATOM 3603 C C . PHE B 1 39 ? -11.87142 8.01397 35.69662 1.000 46.89158 421 PHE B C 1
ATOM 3604 O O . PHE B 1 39 ? -12.99215 7.49746 35.72744 1.000 44.68900 421 PHE B O 1
ATOM 3621 N N . VAL B 1 40 ? -10.86397 7.63470 36.47674 1.000 35.10668 422 VAL B N 1
ATOM 3622 C CA . VAL B 1 40 ? -10.96668 6.57082 37.46617 1.000 33.34875 422 VAL B CA 1
ATOM 3623 C C . VAL B 1 40 ? -10.78225 7.19481 38.83994 1.000 45.09620 422 VAL B C 1
ATOM 3624 O O . VAL B 1 40 ? -9.83184 7.95468 39.06052 1.000 43.12375 422 VAL B O 1
ATOM 3637 N N . ILE B 1 41 ? -11.71307 6.92099 39.74300 1.000 39.75569 423 ILE B N 1
ATOM 3638 C CA . ILE B 1 41 ? -11.61072 7.38746 41.12095 1.000 43.16240 423 ILE B CA 1
ATOM 3639 C C . ILE B 1 41 ? -10.94127 6.29802 41.94474 1.000 42.69438 423 ILE B C 1
ATOM 3640 O O . ILE B 1 41 ? -11.43344 5.16758 42.01650 1.000 44.26422 423 ILE B O 1
ATOM 3656 N N . LEU B 1 42 ? -9.83178 6.64023 42.58012 1.000 44.75775 424 LEU B N 1
ATOM 3657 C CA . LEU B 1 42 ? -9.10579 5.72510 43.44389 1.000 41.02206 424 LEU B CA 1
ATOM 3658 C C . LEU B 1 42 ? -9.40458 6.05441 44.90033 1.000 51.50320 424 LEU B C 1
ATOM 3659 O O . LEU B 1 42 ? -9.63422 7.21131 45.25384 1.000 42.81943 424 LEU B O 1
ATOM 3675 N N . GLY B 1 43 ? -9.41030 5.04205 45.75339 1.000 40.08399 425 GLY B N 1
ATOM 3676 C CA . GLY B 1 43 ? -9.48549 5.32437 47.16699 1.000 53.88477 425 GLY B CA 1
ATOM 3677 C C . GLY B 1 43 ? -8.36838 6.25320 47.60456 1.000 52.68435 425 GLY B C 1
ATOM 3678 O O . GLY B 1 43 ? -7.27544 6.28499 47.01569 1.000 51.47887 425 GLY B O 1
ATOM 3682 N N . SER B 1 44 ? -8.64904 7.03623 48.63092 1.000 52.88035 426 SER B N 1
ATOM 3683 C CA . SER B 1 44 ? -7.70221 8.05256 49.04987 1.000 65.44512 426 SER B CA 1
ATOM 3684 C C . SER B 1 44 ? -6.35671 7.39896 49.34817 1.000 53.33964 426 SER B C 1
ATOM 3685 O O . SER B 1 44 ? -6.30803 6.24270 49.77614 1.000 53.97352 426 SER B O 1
ATOM 3693 N N . PRO B 1 45 ? -5.25058 8.10629 49.12921 1.000 58.50000 427 PRO B N 1
ATOM 3694 C CA . PRO B 1 45 ? -3.93445 7.53895 49.47288 1.000 53.18023 427 PRO B CA 1
ATOM 3695 C C . PRO B 1 45 ? -3.96176 6.90289 50.84996 1.000 53.27890 427 PRO B C 1
ATOM 3696 O O . PRO B 1 45 ? -4.70810 7.35195 51.73329 1.000 52.37257 427 PRO B O 1
ATOM 3707 N N . PRO B 1 46 ? -3.16110 5.85427 51.08132 1.000 53.94703 428 PRO B N 1
ATOM 3708 C CA . PRO B 1 46 ? -2.16407 5.29091 50.15764 1.000 54.08269 428 PRO B CA 1
ATOM 3709 C C . PRO B 1 46 ? -2.73165 4.55449 48.93885 1.000 53.90986 428 PRO B C 1
ATOM 3710 O O . PRO B 1 46 ? -3.79300 3.93719 49.00779 1.000 50.78814 428 PRO B O 1
ATOM 3721 N N . LEU B 1 47 ? -2.00557 4.66730 47.82987 1.000 57.57907 429 LEU B N 1
ATOM 3722 C CA . LEU B 1 47 ? -2.40582 4.07459 46.55995 1.000 51.16198 429 LEU B CA 1
ATOM 3723 C C . LEU B 1 47 ? -2.33433 2.55185 46.58525 1.000 53.14834 429 LEU B C 1
ATOM 3724 O O . LEU B 1 47 ? -1.36340 1.97321 47.08033 1.000 47.08461 429 LEU B O 1
ATOM 3740 N N . ARG B 1 48 ? -3.36967 1.90568 46.04786 1.000 56.70132 430 ARG B N 1
ATOM 3741 C CA . ARG B 1 48 ? -3.37730 0.46456 45.80403 1.000 40.23021 430 ARG B CA 1
ATOM 3742 C C . ARG B 1 48 ? -3.25951 0.19653 44.30331 1.000 45.67751 430 ARG B C 1
ATOM 3743 O O . ARG B 1 48 ? -3.99005 0.79116 43.50253 1.000 44.77457 430 ARG B O 1
ATOM 3764 N N . ARG B 1 49 ? -2.33516 -0.69410 43.93255 1.000 35.88541 431 ARG B N 1
ATOM 3765 C CA . ARG B 1 49 ? -1.96577 -0.96688 42.53688 1.000 47.36855 431 ARG B CA 1
ATOM 3766 C C . ARG B 1 49 ? -2.88936 -2.00958 41.90082 1.000 38.88211 431 ARG B C 1
ATOM 3767 O O . ARG B 1 49 ? -2.48975 -3.12015 41.54112 1.000 40.74377 431 ARG B O 1
ATOM 3788 N N . THR B 1 50 ? -4.13783 -1.61659 41.72581 1.000 36.02613 432 THR B N 1
ATOM 3789 C CA . THR B 1 50 ? -5.15749 -2.53219 41.23705 1.000 33.74602 432 THR B CA 1
ATOM 3790 C C . THR B 1 50 ? -5.11817 -2.67932 39.71283 1.000 40.69678 432 THR B C 1
ATOM 3791 O O . THR B 1 50 ? -4.41795 -1.96479 38.99267 1.000 31.94092 432 THR B O 1
ATOM 3802 N N . HIS B 1 51 ? -5.89511 -3.65296 39.23782 1.000 40.34533 433 HIS B N 1
ATOM 3803 C CA . HIS B 1 51 ? -6.14074 -3.81217 37.80856 1.000 42.12692 433 HIS B CA 1
ATOM 3804 C C . HIS B 1 51 ? -6.57925 -2.49785 37.18014 1.000 36.05438 433 HIS B C 1
ATOM 3805 O O . HIS B 1 51 ? -6.01621 -2.05636 36.17797 1.000 30.24641 433 HIS B O 1
ATOM 3819 N N . LYS B 1 52 ? -7.58087 -1.85075 37.77158 1.000 35.71519 434 LYS B N 1
ATOM 3820 C CA . LYS B 1 52 ? -8.10941 -0.61482 37.20349 1.000 36.51569 434 LYS B CA 1
ATOM 3821 C C . LYS B 1 52 ? -7.09393 0.52441 37.24988 1.000 37.50289 434 LYS B C 1
ATOM 3822 O O . LYS B 1 52 ? -7.00306 1.31129 36.30266 1.000 34.24142 434 LYS B O 1
ATOM 3841 N N . PHE B 1 53 ? -6.35342 0.66769 38.35080 1.000 32.44855 435 PHE B N 1
ATOM 3842 C CA . PHE B 1 53 ? -5.32213 1.70421 38.39806 1.000 37.66755 435 PHE B CA 1
ATOM 3843 C C . PHE B 1 53 ? -4.33109 1.53399 37.24736 1.000 24.05047 435 PHE B C 1
ATOM 3844 O O . PHE B 1 53 ? -3.99616 2.49894 36.54579 1.000 31.44836 435 PHE B O 1
ATOM 3861 N N . LEU B 1 54 ? -3.87431 0.30182 37.02609 1.000 24.71055 436 LEU B N 1
ATOM 3862 C CA . LEU B 1 54 ? -2.90437 0.03201 35.96965 1.000 33.85751 436 LEU B CA 1
ATOM 3863 C C . LEU B 1 54 ? -3.52560 0.19211 34.58351 1.000 32.74456 436 LEU B C 1
ATOM 3864 O O . LEU B 1 54 ? -2.86319 0.65413 33.65078 1.000 28.43888 436 LEU B O 1
ATOM 3880 N N . LEU B 1 55 ? -4.78766 -0.19718 34.42152 1.000 34.41522 437 LEU B N 1
ATOM 3881 C CA . LEU B 1 55 ? -5.47039 0.05871 33.15600 1.000 34.19546 437 LEU B CA 1
ATOM 3882 C C . LEU B 1 55 ? -5.51936 1.54753 32.86085 1.000 27.82922 437 LEU B C 1
ATOM 3883 O O . LEU B 1 55 ? -5.18710 1.98929 31.75539 1.000 28.36630 437 LEU B O 1
ATOM 3899 N N . ALA B 1 56 ? -5.97980 2.33483 33.83346 1.000 26.33137 438 ALA B N 1
ATOM 3900 C CA . ALA B 1 56 ? -6.03898 3.78171 33.66300 1.000 31.05353 438 ALA B CA 1
ATOM 3901 C C . ALA B 1 56 ? -4.67584 4.34583 33.29327 1.000 27.42123 438 ALA B C 1
ATOM 3902 O O . ALA B 1 56 ? -4.57425 5.24143 32.44662 1.000 33.38690 438 ALA B O 1
ATOM 3909 N N . THR B 1 57 ? -3.61556 3.86544 33.94475 1.000 31.83230 439 THR B N 1
ATOM 3910 C CA . THR B 1 57 ? -2.28549 4.36143 33.61176 1.000 29.07642 439 THR B CA 1
ATOM 3911 C C . THR B 1 57 ? -1.90145 3.97837 32.18192 1.000 31.35544 439 THR B C 1
ATOM 3912 O O . THR B 1 57 ? -1.39959 4.81033 31.42024 1.000 32.35429 439 THR B O 1
ATOM 3923 N N . SER B 1 58 ? -2.14790 2.72527 31.79517 1.000 30.76445 440 SER B N 1
ATOM 3924 C CA . SER B 1 58 ? -1.80330 2.28313 30.44455 1.000 33.64617 440 SER B CA 1
ATOM 3925 C C . SER B 1 58 ? -2.56975 3.07160 29.39371 1.000 32.31314 440 SER B C 1
ATOM 3926 O O . SER B 1 58 ? -2.04824 3.35029 28.30592 1.000 31.34418 440 SER B O 1
ATOM 3934 N N . LEU B 1 59 ? -3.81380 3.42460 29.69490 1.000 33.10008 441 LEU B N 1
ATOM 3935 C CA . LEU B 1 59 ? -4.70202 4.07610 28.74608 1.000 32.83161 441 LEU B CA 1
ATOM 3936 C C . LEU B 1 59 ? -4.62580 5.59216 28.81473 1.000 38.34237 441 LEU B C 1
ATOM 3937 O O . LEU B 1 59 ? -5.30439 6.26977 28.03548 1.000 34.62034 441 LEU B O 1
ATOM 3953 N N . GLY B 1 60 ? -3.84067 6.13725 29.73632 1.000 35.04482 442 GLY B N 1
ATOM 3954 C CA . GLY B 1 60 ? -3.75591 7.57653 29.86560 1.000 35.48831 442 GLY B CA 1
ATOM 3955 C C . GLY B 1 60 ? -5.01262 8.21447 30.40499 1.000 31.17403 442 GLY B C 1
ATOM 3956 O O . GLY B 1 60 ? -5.31621 9.35830 30.05647 1.000 37.43578 442 GLY B O 1
ATOM 3960 N N . ILE B 1 61 ? -5.72347 7.52875 31.29140 1.000 32.49328 443 ILE B N 1
ATOM 3961 C CA . ILE B 1 61 ? -6.97779 8.03491 31.83620 1.000 36.64712 443 ILE B CA 1
ATOM 3962 C C . ILE B 1 61 ? -6.66818 8.73360 33.15059 1.000 36.79639 443 ILE B C 1
ATOM 3963 O O . ILE B 1 61 ? -5.97414 8.16443 34.00748 1.000 34.07139 443 ILE B O 1
ATOM 3979 N N . PRO B 1 62 ? -7.12718 9.96203 33.35096 1.000 39.92287 444 PRO B N 1
ATOM 3980 C CA . PRO B 1 62 ? -6.75937 10.66065 34.59022 1.000 51.80327 444 PRO B CA 1
ATOM 3981 C C . PRO B 1 62 ? -7.33207 9.94503 35.81830 1.000 47.74023 444 PRO B C 1
ATOM 3982 O O . PRO B 1 62 ? -8.42677 9.36638 35.80135 1.000 45.22797 444 PRO B O 1
ATOM 3993 N N . LEU B 1 63 ? -6.54655 9.97921 36.88417 1.000 49.83030 445 LEU B N 1
ATOM 3994 C CA . LEU B 1 63 ? -6.91502 9.41073 38.16623 1.000 43.94429 445 LEU B CA 1
ATOM 3995 C C . LEU B 1 63 ? -7.35076 10.53131 39.09435 1.000 47.67175 445 LEU B C 1
ATOM 3996 O O . LEU B 1 63 ? -6.74066 11.60326 39.11716 1.000 50.67246 445 LEU B O 1
ATOM 4012 N N . VAL B 1 64 ? -8.41706 10.28432 39.84594 1.000 45.30061 446 VAL B N 1
ATOM 4013 C CA . VAL B 1 64 ? -9.06275 11.30515 40.65612 1.000 49.53859 446 VAL B CA 1
ATOM 4014 C C . VAL B 1 64 ? -9.20225 10.77633 42.07395 1.000 44.96600 446 VAL B C 1
ATOM 4015 O O . VAL B 1 64 ? -9.52988 9.60405 42.28754 1.000 46.68962 446 VAL B O 1
ATOM 4028 N N . SER B 1 65 ? -8.93586 11.64173 43.04128 1.000 52.23007 447 SER B N 1
ATOM 4029 C CA . SER B 1 65 ? -9.00804 11.24456 44.43887 1.000 41.61339 447 SER B CA 1
ATOM 4030 C C . SER B 1 65 ? -10.42908 10.91541 44.85943 1.000 40.51760 447 SER B C 1
ATOM 4031 O O . SER B 1 65 ? -11.38873 11.56777 44.43927 1.000 50.04989 447 SER B O 1
ATOM 4039 N N . SER B 1 66 ? -10.55548 9.89788 45.71133 1.000 51.83518 448 SER B N 1
ATOM 4040 C CA . SER B 1 66 ? -11.82891 9.64329 46.37099 1.000 61.32451 448 SER B CA 1
ATOM 4041 C C . SER B 1 66 ? -12.37373 10.92307 46.97650 1.000 62.84999 448 SER B C 1
ATOM 4042 O O . SER B 1 66 ? -13.58411 11.18470 46.93161 1.000 61.63634 448 SER B O 1
ATOM 4050 N N . GLN B 1 67 ? -11.47988 11.75371 47.52358 1.000 61.44901 449 GLN B N 1
ATOM 4051 C CA . GLN B 1 67 ? -11.91496 13.00112 48.14021 1.000 57.20493 449 GLN B CA 1
ATOM 4052 C C . GLN B 1 67 ? -12.80531 13.78721 47.18858 1.000 63.28127 449 GLN B C 1
ATOM 4053 O O . GLN B 1 67 ? -13.78515 14.41802 47.61586 1.000 63.39813 449 GLN B O 1
ATOM 4057 N N . TYR B 1 68 ? -12.50881 13.71768 45.88686 1.000 59.99655 450 TYR B N 1
ATOM 4058 C CA . TYR B 1 68 ? -13.32147 14.40514 44.89329 1.000 54.36960 450 TYR B CA 1
ATOM 4059 C C . TYR B 1 68 ? -14.79145 14.22660 45.22715 1.000 56.98478 450 TYR B C 1
ATOM 4060 O O . TYR B 1 68 ? -15.49335 15.18839 45.57816 1.000 71.82756 450 TYR B O 1
ATOM 4078 N N . LEU B 1 69 ? -15.23701 12.96818 45.25720 1.000 55.55720 451 LEU B N 1
ATOM 4079 C CA . LEU B 1 69 ? -16.66059 12.72162 45.43316 1.000 56.83311 451 LEU B CA 1
ATOM 4080 C C . LEU B 1 69 ? -17.13791 13.26457 46.77104 1.000 67.39850 451 LEU B C 1
ATOM 4081 O O . LEU B 1 69 ? -18.14874 13.97891 46.82935 1.000 70.57495 451 LEU B O 1
ATOM 4097 N N . THR B 1 70 ? -16.38860 13.00979 47.84898 1.000 68.37389 452 THR B N 1
ATOM 4098 C CA . THR B 1 70 ? -16.82012 13.54128 49.13438 1.000 71.40987 452 THR B CA 1
ATOM 4099 C C . THR B 1 70 ? -16.92665 15.05309 49.04115 1.000 77.24099 452 THR B C 1
ATOM 4100 O O . THR B 1 70 ? -17.98157 15.63738 49.32726 1.000 81.72000 452 THR B O 1
ATOM 4111 N N . ASP B 1 71 ? -15.87954 15.69464 48.51419 1.000 78.19891 453 ASP B N 1
ATOM 4112 C CA . ASP B 1 71 ? -15.91725 17.14700 48.39350 1.000 78.60312 453 ASP B CA 1
ATOM 4113 C C . ASP B 1 71 ? -17.06107 17.56473 47.48292 1.000 78.42680 453 ASP B C 1
ATOM 4114 O O . ASP B 1 71 ? -17.78608 18.52567 47.77455 1.000 81.33690 453 ASP B O 1
ATOM 4123 N N . CYS B 1 72 ? -17.28685 16.80183 46.41093 1.000 75.83120 454 CYS B N 1
ATOM 4124 C CA . CYS B 1 72 ? -18.39382 17.11056 45.51387 1.000 84.04457 454 CYS B CA 1
ATOM 4125 C C . CYS B 1 72 ? -19.70328 17.19055 46.28533 1.000 82.84354 454 CYS B C 1
ATOM 4126 O O . CYS B 1 72 ? -20.48571 18.13091 46.10571 1.000 88.85215 454 CYS B O 1
ATOM 4134 N N . ILE B 1 73 ? -19.95906 16.20642 47.15377 1.000 85.41239 455 ILE B N 1
ATOM 4135 C CA . ILE B 1 73 ? -21.20664 16.20229 47.91032 1.000 89.66477 455 ILE B CA 1
ATOM 4136 C C . ILE B 1 73 ? -21.31385 17.46969 48.74743 1.000 89.93796 455 ILE B C 1
ATOM 4137 O O . ILE B 1 73 ? -22.39013 18.07107 48.85693 1.000 82.74810 455 ILE B O 1
ATOM 4153 N N . LYS B 1 74 ? -20.20117 17.90410 49.34338 1.000 97.15811 456 LYS B N 1
ATOM 4154 C CA . LYS B 1 74 ? -20.25953 19.06235 50.22757 1.000 94.50404 456 LYS B CA 1
ATOM 4155 C C . LYS B 1 74 ? -20.63545 20.32709 49.46485 1.000 97.92143 456 LYS B C 1
ATOM 4156 O O . LYS B 1 74 ? -21.18133 21.26853 50.05490 1.000 104.71527 456 LYS B O 1
ATOM 4160 N N . SER B 1 75 ? -20.33779 20.37184 48.16475 1.000 94.91273 457 SER B N 1
ATOM 4161 C CA . SER B 1 75 ? -20.61817 21.52742 47.31916 1.000 89.53262 457 SER B CA 1
ATOM 4162 C C . SER B 1 75 ? -21.89462 21.38021 46.48545 1.000 89.84807 457 SER B C 1
ATOM 4163 O O . SER B 1 75 ? -22.27494 22.33698 45.80033 1.000 85.89871 457 SER B O 1
ATOM 4171 N N . GLY B 1 76 ? -22.53065 20.20265 46.50753 1.000 87.40200 458 GLY B N 1
ATOM 4172 C CA . GLY B 1 76 ? -23.81810 19.94978 45.90004 1.000 82.82167 458 GLY B CA 1
ATOM 4173 C C . GLY B 1 76 ? -23.86157 19.68492 44.40978 1.000 86.54039 458 GLY B C 1
ATOM 4174 O O . GLY B 1 76 ? -24.84497 19.12721 43.93157 1.000 80.37660 458 GLY B O 1
ATOM 4178 N N . LYS B 1 77 ? -22.80111 20.01402 43.65687 1.000 84.74701 459 LYS B N 1
ATOM 4179 C CA . LYS B 1 77 ? -22.82038 19.82935 42.20172 1.000 88.51795 459 LYS B CA 1
ATOM 4180 C C . LYS B 1 77 ? -21.46616 19.29713 41.74872 1.000 91.20793 459 LYS B C 1
ATOM 4181 O O . LYS B 1 77 ? -20.53520 19.14535 42.54490 1.000 88.30729 459 LYS B O 1
ATOM 4185 N N . VAL B 1 78 ? -21.35221 19.04425 40.44681 1.000 92.70066 460 VAL B N 1
ATOM 4186 C CA . VAL B 1 78 ? -20.13537 18.49594 39.84981 1.000 85.27532 460 VAL B CA 1
ATOM 4187 C C . VAL B 1 78 ? -19.01513 19.53261 39.90355 1.000 85.01786 460 VAL B C 1
ATOM 4188 O O . VAL B 1 78 ? -19.01593 20.50827 39.14673 1.000 81.91516 460 VAL B O 1
ATOM 4201 N N . LEU B 1 79 ? -18.06055 19.32380 40.80882 1.000 80.48634 461 LEU B N 1
ATOM 4202 C CA . LEU B 1 79 ? -16.83555 20.10344 40.80674 1.000 79.33478 461 LEU B CA 1
ATOM 4203 C C . LEU B 1 79 ? -15.94703 19.67530 39.63821 1.000 81.92043 461 LEU B C 1
ATOM 4204 O O . LEU B 1 79 ? -16.17218 18.65050 38.98681 1.000 82.03206 461 LEU B O 1
ATOM 4220 N N . ASP B 1 80 ? -14.90784 20.46605 39.38776 1.000 82.84829 462 ASP B N 1
ATOM 4221 C CA . ASP B 1 80 ? -13.94922 20.13184 38.34335 1.000 86.82058 462 ASP B CA 1
ATOM 4222 C C . ASP B 1 80 ? -13.07677 18.96576 38.79136 1.000 76.95881 462 ASP B C 1
ATOM 4223 O O . ASP B 1 80 ? -12.37657 19.06442 39.80415 1.000 73.95361 462 ASP B O 1
ATOM 4232 N N . PHE B 1 81 ? -13.09208 17.87112 38.02790 1.000 82.31630 463 PHE B N 1
ATOM 4233 C CA . PHE B 1 81 ? -12.20592 16.75443 38.33388 1.000 76.77818 463 PHE B CA 1
ATOM 4234 C C . PHE B 1 81 ? -10.75086 17.19363 38.37405 1.000 73.01021 463 PHE B C 1
ATOM 4235 O O . PHE B 1 81 ? -9.94343 16.62209 39.11757 1.000 70.47602 463 PHE B O 1
ATOM 4252 N N . ARG B 1 82 ? -10.41191 18.24309 37.62576 1.000 76.48064 464 ARG B N 1
ATOM 4253 C CA . ARG B 1 82 ? -9.01840 18.66133 37.52438 1.000 76.15957 464 ARG B CA 1
ATOM 4254 C C . ARG B 1 82 ? -8.47381 19.11303 38.87009 1.000 78.52773 464 ARG B C 1
ATOM 4255 O O . ARG B 1 82 ? -7.29195 18.91095 39.17129 1.000 82.15396 464 ARG B O 1
ATOM 4259 N N . SER B 1 83 ? -9.31631 19.73066 39.69345 1.000 73.09668 465 SER B N 1
ATOM 4260 C CA . SER B 1 83 ? -8.86413 20.16528 41.00861 1.000 73.93585 465 SER B CA 1
ATOM 4261 C C . SER B 1 83 ? -8.47526 19.01352 41.92115 1.000 79.55035 465 SER B C 1
ATOM 4262 O O . SER B 1 83 ? -7.74960 19.24065 42.89774 1.000 81.13656 465 SER B O 1
ATOM 4270 N N . TYR B 1 84 ? -8.91961 17.78695 41.63161 1.000 76.82984 466 TYR B N 1
ATOM 4271 C CA . TYR B 1 84 ? -8.76045 16.68783 42.57684 1.000 69.12266 466 TYR B CA 1
ATOM 4272 C C . TYR B 1 84 ? -7.96132 15.52590 42.00174 1.000 63.73233 466 TYR B C 1
ATOM 4273 O O . TYR B 1 84 ? -8.10092 14.39996 42.47071 1.000 60.75405 466 TYR B O 1
ATOM 4291 N N . LYS B 1 85 ? -7.12460 15.79382 40.99797 1.000 63.71921 467 LYS B N 1
ATOM 4292 C CA . LYS B 1 85 ? -6.19280 14.80409 40.48146 1.000 63.75186 467 LYS B CA 1
ATOM 4293 C C . LYS B 1 85 ? -5.47454 14.10548 41.63179 1.000 53.87826 467 LYS B C 1
ATOM 4294 O O . LYS B 1 85 ? -5.09359 14.73190 42.62461 1.000 56.52630 467 LYS B O 1
ATOM 4313 N N . TYR B 1 86 ? -5.34238 12.79042 41.50398 1.000 42.58859 468 TYR B N 1
ATOM 4314 C CA . TYR B 1 86 ? -4.73638 11.96662 42.54137 1.000 50.81930 468 TYR B CA 1
ATOM 4315 C C . TYR B 1 86 ? -3.26688 12.32628 42.74238 1.000 50.93178 468 TYR B C 1
ATOM 4316 O O . TYR B 1 86 ? -2.53716 12.58847 41.78157 1.000 53.75240 468 TYR B O 1
ATOM 4334 N N . LYS B 1 87 ? -2.83783 12.34649 44.00698 1.000 53.58709 469 LYS B N 1
ATOM 4335 C CA . LYS B 1 87 ? -1.44150 12.56083 44.37176 1.000 53.54028 469 LYS B CA 1
ATOM 4336 C C . LYS B 1 87 ? -1.05214 11.54901 45.44191 1.000 52.65061 469 LYS B C 1
ATOM 4337 O O . LYS B 1 87 ? -1.84851 11.25947 46.33830 1.000 56.87145 469 LYS B O 1
ATOM 4356 N N . ASP B 1 88 ? 0.16891 11.00720 45.34941 1.000 56.40122 470 ASP B N 1
ATOM 4357 C CA . ASP B 1 88 ? 0.68286 10.07441 46.35333 1.000 50.15420 470 ASP B CA 1
ATOM 4358 C C . ASP B 1 88 ? 2.19845 9.92979 46.24290 1.000 50.84150 470 ASP B C 1
ATOM 4359 O O . ASP B 1 88 ? 2.69732 8.97431 45.64039 1.000 47.56018 470 ASP B O 1
ATOM 4368 N N . GLU B 1 89 ? 2.93893 10.86456 46.84636 1.000 60.49977 471 GLU B N 1
ATOM 4369 C CA . GLU B 1 89 ? 4.39067 10.88640 46.67992 1.000 59.39075 471 GLU B CA 1
ATOM 4370 C C . GLU B 1 89 ? 5.06245 9.64634 47.26845 1.000 52.31852 471 GLU B C 1
ATOM 4371 O O . GLU B 1 89 ? 6.10388 9.20848 46.75726 1.000 54.09022 471 GLU B O 1
ATOM 4383 N N . GLU B 1 90 ? 4.49977 9.06489 48.33473 1.000 53.26988 472 GLU B N 1
ATOM 4384 C CA . GLU B 1 90 ? 5.10876 7.85744 48.89388 1.000 53.04150 472 GLU B CA 1
ATOM 4385 C C . GLU B 1 90 ? 5.04660 6.69489 47.90815 1.000 55.23731 472 GLU B C 1
ATOM 4386 O O . GLU B 1 90 ? 6.02923 5.96353 47.74721 1.000 40.48220 472 GLU B O 1
ATOM 4398 N N . ALA B 1 91 ? 3.89775 6.48835 47.25659 1.000 52.94883 473 ALA B N 1
ATOM 4399 C CA . ALA B 1 91 ? 3.80833 5.43526 46.24778 1.000 47.22142 473 ALA B CA 1
ATOM 4400 C C . ALA B 1 91 ? 4.74586 5.72025 45.08072 1.000 53.09076 473 ALA B C 1
ATOM 4401 O O . ALA B 1 91 ? 5.41748 4.81175 44.56992 1.000 50.20969 473 ALA B O 1
ATOM 4408 N N . GLU B 1 92 ? 4.80369 6.97990 44.64285 1.000 50.69372 474 GLU B N 1
ATOM 4409 C CA . GLU B 1 92 ? 5.70404 7.34190 43.55470 1.000 45.69612 474 GLU B CA 1
ATOM 4410 C C . GLU B 1 92 ? 7.13013 6.93690 43.89612 1.000 53.45613 474 GLU B C 1
ATOM 4411 O O . GLU B 1 92 ? 7.84254 6.34151 43.07793 1.000 53.10960 474 GLU B O 1
ATOM 4423 N N . ALA B 1 93 ? 7.55424 7.22946 45.12807 1.000 49.01784 475 ALA B N 1
ATOM 4424 C CA . ALA B 1 93 ? 8.91769 6.89478 45.52831 1.000 53.61781 475 ALA B CA 1
ATOM 4425 C C . ALA B 1 93 ? 9.10674 5.38810 45.67417 1.000 57.71366 475 ALA B C 1
ATOM 4426 O O . ALA B 1 93 ? 10.17524 4.85919 45.34366 1.000 62.73892 475 ALA B O 1
ATOM 4433 N N . LYS B 1 94 ? 8.09391 4.67657 46.17723 1.000 54.19891 476 LYS B N 1
ATOM 4434 C CA . LYS B 1 94 ? 8.26557 3.24383 46.40209 1.000 51.43149 476 LYS B CA 1
ATOM 4435 C C . LYS B 1 94 ? 8.36174 2.48601 45.08153 1.000 56.41656 476 LYS B C 1
ATOM 4436 O O . LYS B 1 94 ? 9.19231 1.58164 44.93853 1.000 58.13505 476 LYS B O 1
ATOM 4455 N N . TRP B 1 95 ? 7.52330 2.83077 44.10734 1.000 59.78443 477 TRP B N 1
ATOM 4456 C CA . TRP B 1 95 ? 7.53145 2.15643 42.81562 1.000 53.28590 477 TRP B CA 1
ATOM 4457 C C . TRP B 1 95 ? 8.30822 2.90599 41.74271 1.000 57.12032 477 TRP B C 1
ATOM 4458 O O . TRP B 1 95 ? 8.49064 2.36998 40.64394 1.000 62.11430 477 TRP B O 1
ATOM 4479 N N . GLY B 1 96 ? 8.77642 4.11433 42.02900 1.000 57.97118 478 GLY B N 1
ATOM 4480 C CA . GLY B 1 96 ? 9.58974 4.84259 41.07761 1.000 55.16107 478 GLY B CA 1
ATOM 4481 C C . GLY B 1 96 ? 8.87000 5.24565 39.81003 1.000 51.96120 478 GLY B C 1
ATOM 4482 O O . GLY B 1 96 ? 9.22785 4.79950 38.71809 1.000 40.25757 478 GLY B O 1
ATOM 4486 N N . PHE B 1 97 ? 7.83972 6.07356 39.94355 1.000 38.51249 479 PHE B N 1
ATOM 4487 C CA . PHE B 1 97 ? 7.11853 6.58301 38.78849 1.000 46.43308 479 PHE B CA 1
ATOM 4488 C C . PHE B 1 97 ? 6.52667 7.93229 39.16486 1.000 44.22641 479 PHE B C 1
ATOM 4489 O O . PHE B 1 97 ? 6.58246 8.35852 40.32198 1.000 52.78799 479 PHE B O 1
ATOM 4506 N N . ARG B 1 98 ? 5.95182 8.60303 38.17361 1.000 45.98199 480 ARG B N 1
ATOM 4507 C CA . ARG B 1 98 ? 5.28983 9.88152 38.37548 1.000 48.46289 480 ARG B CA 1
ATOM 4508 C C . ARG B 1 98 ? 3.82349 9.72685 38.00863 1.000 53.31833 480 ARG B C 1
ATOM 4509 O O . ARG B 1 98 ? 3.49887 9.27850 36.90257 1.000 48.71227 480 ARG B O 1
ATOM 4513 N N . LEU B 1 99 ? 2.94028 10.11124 38.93103 1.000 47.37942 481 LEU B N 1
ATOM 4514 C CA . LEU B 1 99 ? 1.51490 10.11264 38.62636 1.000 53.81156 481 LEU B CA 1
ATOM 4515 C C . LEU B 1 99 ? 1.16972 11.17636 37.59904 1.000 59.16834 481 LEU B C 1
ATOM 4516 O O . LEU B 1 99 ? 0.15219 11.05148 36.90580 1.000 58.56375 481 LEU B O 1
ATOM 4532 N N . ASP B 1 100 ? 1.99272 12.22172 37.49631 1.000 53.88626 482 ASP B N 1
ATOM 4533 C CA . ASP B 1 100 ? 1.79273 13.25380 36.49180 1.000 61.92192 482 ASP B CA 1
ATOM 4534 C C . ASP B 1 100 ? 2.12494 12.76253 35.08654 1.000 62.90732 482 ASP B C 1
ATOM 4535 O O . ASP B 1 100 ? 1.83565 13.47228 34.11795 1.000 65.85012 482 ASP B O 1
ATOM 4544 N N . ASP B 1 101 ? 2.72977 11.57832 34.95942 1.000 54.91672 483 ASP B N 1
ATOM 4545 C CA . ASP B 1 101 ? 3.05635 10.96929 33.66984 1.000 54.96073 483 ASP B CA 1
ATOM 4546 C C . ASP B 1 101 ? 1.80061 10.30078 33.10735 1.000 47.08030 483 ASP B C 1
ATOM 4547 O O . ASP B 1 101 ? 1.63296 9.08018 33.12784 1.000 46.99194 483 ASP B O 1
ATOM 4556 N N . ILE B 1 102 ? 0.89950 11.13580 32.60452 1.000 47.97747 484 ILE B N 1
ATOM 4557 C CA . ILE B 1 102 ? -0.39786 10.68997 32.11135 1.000 48.32715 484 ILE B CA 1
ATOM 4558 C C . ILE B 1 102 ? -0.33480 10.63108 30.59022 1.000 46.88080 484 ILE B C 1
ATOM 4559 O O . ILE B 1 102 ? -0.40427 11.65723 29.90774 1.000 53.89953 484 ILE B O 1
ATOM 4575 N N . HIS B 1 103 ? -0.23239 9.41839 30.05864 1.000 44.00062 485 HIS B N 1
ATOM 4576 C CA . HIS B 1 103 ? -0.19207 9.20330 28.62060 1.000 50.38250 485 HIS B CA 1
ATOM 4577 C C . HIS B 1 103 ? -0.36696 7.71912 28.35169 1.000 45.92133 485 HIS B C 1
ATOM 4578 O O . HIS B 1 103 ? -0.01693 6.88054 29.18923 1.000 33.26928 485 HIS B O 1
ATOM 4592 N N . ARG B 1 104 ? -0.90330 7.40823 27.17530 1.000 37.65055 486 ARG B N 1
ATOM 4593 C CA . ARG B 1 104 ? -1.04278 6.02167 26.76115 1.000 37.00319 486 ARG B CA 1
ATOM 4594 C C . ARG B 1 104 ? 0.33386 5.38986 26.61714 1.000 34.45618 486 ARG B C 1
ATOM 4595 O O . ARG B 1 104 ? 1.20781 5.92165 25.92670 1.000 50.74061 486 ARG B O 1
ATOM 4616 N N . ARG B 1 105 ? 0.52177 4.25901 27.28468 1.000 32.74108 487 ARG B N 1
ATOM 4617 C CA . ARG B 1 105 ? 1.78750 3.54489 27.25967 1.000 36.12581 487 ARG B CA 1
ATOM 4618 C C . ARG B 1 105 ? 2.00904 2.87014 25.91247 1.000 36.87471 487 ARG B C 1
ATOM 4619 O O . ARG B 1 105 ? 1.06194 2.44913 25.24032 1.000 32.62363 487 ARG B O 1
ATOM 4640 N N . THR B 1 106 ? 3.27916 2.79696 25.50811 1.000 31.56668 488 THR B N 1
ATOM 4641 C CA . THR B 1 106 ? 3.65238 2.12206 24.27296 1.000 43.11323 488 THR B CA 1
ATOM 4642 C C . THR B 1 106 ? 4.57993 0.93180 24.46459 1.000 36.85954 488 THR B C 1
ATOM 4643 O O . THR B 1 106 ? 4.84497 0.22267 23.48704 1.000 33.34937 488 THR B O 1
ATOM 4654 N N . CYS B 1 107 ? 5.05561 0.67013 25.68395 1.000 35.80759 489 CYS B N 1
ATOM 4655 C CA . CYS B 1 107 ? 6.16340 -0.26379 25.86334 1.000 30.25179 489 CYS B CA 1
ATOM 4656 C C . CYS B 1 107 ? 5.78166 -1.69660 25.51776 1.000 28.85382 489 CYS B C 1
ATOM 4657 O O . CYS B 1 107 ? 6.65045 -2.48223 25.12508 1.000 37.15520 489 CYS B O 1
ATOM 4665 N N . PHE B 1 108 ? 4.51094 -2.06010 25.65187 1.000 32.09879 490 PHE B N 1
ATOM 4666 C CA . PHE B 1 108 ? 4.05754 -3.40691 25.32611 1.000 29.84787 490 PHE B CA 1
ATOM 4667 C C . PHE B 1 108 ? 3.44714 -3.52318 23.93325 1.000 27.39965 490 PHE B C 1
ATOM 4668 O O . PHE B 1 108 ? 3.01564 -4.61798 23.55936 1.000 24.70538 490 PHE B O 1
ATOM 4685 N N . ASN B 1 109 ? 3.40274 -2.44102 23.16208 1.000 27.81675 491 ASN B N 1
ATOM 4686 C CA . ASN B 1 109 ? 2.82832 -2.51379 21.81957 1.000 33.87754 491 ASN B CA 1
ATOM 4687 C C . ASN B 1 109 ? 3.52456 -3.57947 20.99000 1.000 25.87009 491 ASN B C 1
ATOM 4688 O O . ASN B 1 109 ? 4.73476 -3.50596 20.75320 1.000 29.35528 491 ASN B O 1
ATOM 4699 N N . GLY B 1 110 ? 2.75578 -4.55151 20.51349 1.000 26.43716 492 GLY B N 1
ATOM 4700 C CA . GLY B 1 110 ? 3.30779 -5.57635 19.64932 1.000 28.96618 492 GLY B CA 1
ATOM 4701 C C . GLY B 1 110 ? 4.12371 -6.64209 20.33892 1.000 30.12177 492 GLY B C 1
ATOM 4702 O O . GLY B 1 110 ? 4.73766 -7.46596 19.65169 1.000 28.17057 492 GLY B O 1
ATOM 4706 N N . LYS B 1 111 ? 4.14713 -6.66531 21.66874 1.000 31.17902 493 LYS B N 1
ATOM 4707 C CA . LYS B 1 111 ? 4.91048 -7.69324 22.35084 1.000 26.29658 493 LYS B CA 1
ATOM 4708 C C . LYS B 1 111 ? 4.09662 -8.98476 22.44239 1.000 35.13366 493 LYS B C 1
ATOM 4709 O O . LYS B 1 111 ? 2.86319 -8.98965 22.34913 1.000 30.75812 493 LYS B O 1
ATOM 4728 N N . ARG B 1 112 ? 4.81561 -10.09527 22.55367 1.000 28.28098 494 ARG B N 1
ATOM 4729 C CA . ARG B 1 112 ? 4.24316 -11.41879 22.77610 1.000 24.42192 494 ARG B CA 1
ATOM 4730 C C . ARG B 1 112 ? 4.69352 -11.92428 24.13832 1.000 29.48123 494 ARG B C 1
ATOM 4731 O O . ARG B 1 112 ? 5.88867 -11.87144 24.45196 1.000 28.41505 494 ARG B O 1
ATOM 4752 N N . LEU B 1 113 ? 3.75312 -12.40456 24.94782 1.000 26.02279 495 LEU B N 1
ATOM 4753 C CA . LEU B 1 113 ? 4.07988 -12.87285 26.29040 1.000 24.56713 495 LEU B CA 1
ATOM 4754 C C . LEU B 1 113 ? 3.47377 -14.24063 26.56305 1.000 32.10860 495 LEU B C 1
ATOM 4755 O O . LEU B 1 113 ? 2.45759 -14.62426 25.97482 1.000 33.79380 495 LEU B O 1
ATOM 4771 N N . TYR B 1 114 ? 4.11635 -14.96659 27.47738 1.000 28.20090 496 TYR B N 1
ATOM 4772 C CA . TYR B 1 114 ? 3.63429 -16.24212 27.99168 1.000 36.78355 496 TYR B CA 1
ATOM 4773 C C . TYR B 1 114 ? 3.72006 -16.21435 29.51254 1.000 31.99433 496 TYR B C 1
ATOM 4774 O O . TYR B 1 114 ? 4.77626 -15.90000 30.06771 1.000 29.42047 496 TYR B O 1
ATOM 4792 N N . ILE B 1 115 ? 2.61717 -16.54038 30.17831 1.000 38.81347 497 ILE B N 1
ATOM 4793 C CA . ILE B 1 115 ? 2.56645 -16.62666 31.63709 1.000 38.30308 497 ILE B CA 1
ATOM 4794 C C . ILE B 1 115 ? 2.58731 -18.09534 32.02529 1.000 43.24950 497 ILE B C 1
ATOM 4795 O O . ILE B 1 115 ? 1.76473 -18.88220 31.54385 1.000 37.09670 497 ILE B O 1
ATOM 4811 N N . THR B 1 116 ? 3.53296 -18.47517 32.88011 1.000 38.43514 498 THR B N 1
ATOM 4812 C CA . THR B 1 116 ? 3.69806 -19.88968 33.18996 1.000 51.35274 498 THR B CA 1
ATOM 4813 C C . THR B 1 116 ? 2.43223 -20.46465 33.81633 1.000 52.36846 498 THR B C 1
ATOM 4814 O O . THR B 1 116 ? 1.63896 -19.75898 34.44409 1.000 52.92062 498 THR B O 1
ATOM 4825 N N . LYS B 1 117 ? 2.26299 -21.77635 33.65312 1.000 48.86187 499 LYS B N 1
ATOM 4826 C CA . LYS B 1 117 ? 1.15027 -22.46399 34.28886 1.000 60.95201 499 LYS B CA 1
ATOM 4827 C C . LYS B 1 117 ? 1.19044 -22.27634 35.79528 1.000 70.51271 499 LYS B C 1
ATOM 4828 O O . LYS B 1 117 ? 0.14507 -22.26058 36.44061 1.000 63.01800 499 LYS B O 1
ATOM 4847 N N . ALA B 1 118 ? 2.38502 -22.17356 36.38051 1.000 59.27594 500 ALA B N 1
ATOM 4848 C CA . ALA B 1 118 ? 2.47453 -21.91360 37.81268 1.000 62.71843 500 ALA B CA 1
ATOM 4849 C C . ALA B 1 118 ? 1.64899 -20.69286 38.20156 1.000 64.27344 500 ALA B C 1
ATOM 4850 O O . ALA B 1 118 ? 0.84790 -20.74256 39.14001 1.000 68.71498 500 ALA B O 1
ATOM 4857 N N . ILE B 1 119 ? 1.80892 -19.58922 37.46927 1.000 61.34594 501 ILE B N 1
ATOM 4858 C CA . ILE B 1 119 ? 1.08552 -18.36794 37.81488 1.000 61.46088 501 ILE B CA 1
ATOM 4859 C C . ILE B 1 119 ? -0.41303 -18.54594 37.58544 1.000 64.41183 501 ILE B C 1
ATOM 4860 O O . ILE B 1 119 ? -1.23477 -18.08098 38.38371 1.000 69.55912 501 ILE B O 1
ATOM 4876 N N . ARG B 1 120 ? -0.79358 -19.19325 36.48245 1.000 64.70366 502 ARG B N 1
ATOM 4877 C CA . ARG B 1 120 ? -2.20977 -19.38235 36.17003 1.000 67.51176 502 ARG B CA 1
ATOM 4878 C C . ARG B 1 120 ? -2.89964 -20.28075 37.19169 1.000 73.87868 502 ARG B C 1
ATOM 4879 O O . ARG B 1 120 ? -4.01231 -19.98216 37.64133 1.000 77.53963 502 ARG B O 1
ATOM 4900 N N . ASP B 1 121 ? -2.24268 -21.37663 37.57857 1.000 77.16303 503 ASP B N 1
ATOM 4901 C CA . ASP B 1 121 ? -2.78447 -22.28921 38.57821 1.000 81.05433 503 ASP B CA 1
ATOM 4902 C C . ASP B 1 121 ? -2.78851 -21.64288 39.95346 1.000 78.37754 503 ASP B C 1
ATOM 4903 O O . ASP B 1 121 ? -3.63642 -21.97243 40.78637 1.000 75.42252 503 ASP B O 1
ATOM 4912 N N . SER B 1 122 ? -1.82297 -20.76194 40.22197 1.000 78.28045 504 SER B N 1
ATOM 4913 C CA . SER B 1 122 ? -1.67143 -20.17737 41.54435 1.000 83.33789 504 SER B CA 1
ATOM 4914 C C . SER B 1 122 ? -2.56667 -18.97038 41.74307 1.000 78.95607 504 SER B C 1
ATOM 4915 O O . SER B 1 122 ? -2.89124 -18.64664 42.88615 1.000 69.30450 504 SER B O 1
ATOM 4923 N N . MET B 1 123 ? -3.14219 -18.45259 40.66000 1.000 75.76631 505 MET B N 1
ATOM 4924 C CA . MET B 1 123 ? -4.08248 -17.34113 40.72057 1.000 80.38031 505 MET B CA 1
ATOM 4925 C C . MET B 1 123 ? -5.43800 -17.87317 40.29733 1.000 84.99388 505 MET B C 1
ATOM 4926 O O . MET B 1 123 ? -6.32403 -18.04578 41.12835 1.000 74.38148 505 MET B O 1
ATOM 4940 N N . VAL B 1 124 ? -5.60757 -18.15822 39.00550 1.000 87.62909 506 VAL B N 1
ATOM 4941 C CA . VAL B 1 124 ? -6.82784 -18.71513 38.42569 1.000 90.88213 506 VAL B CA 1
ATOM 4942 C C . VAL B 1 124 ? -8.08015 -18.10390 39.03678 1.000 96.48216 506 VAL B C 1
ATOM 4943 O O . VAL B 1 124 ? -9.09000 -18.79198 39.17583 1.000 95.55695 506 VAL B O 1
ATOM 4947 N N . GLY B 1 125 ? -8.03207 -16.81450 39.35753 1.000 92.78257 507 GLY B N 1
ATOM 4948 C CA . GLY B 1 125 ? -9.21455 -16.07041 39.76075 1.000 91.87764 507 GLY B CA 1
ATOM 4949 C C . GLY B 1 125 ? -9.38192 -14.82699 38.91665 1.000 87.38586 507 GLY B C 1
ATOM 4950 O O . GLY B 1 125 ? -9.14114 -14.84055 37.68812 1.000 93.86765 507 GLY B O 1
ATOM 4954 N N . ASP B 1 126 ? -9.81670 -13.75918 39.54566 1.000 78.03288 508 ASP B N 1
ATOM 4955 C CA . ASP B 1 126 ? -9.89064 -12.48708 38.84248 1.000 79.27550 508 ASP B CA 1
ATOM 4956 C C . ASP B 1 126 ? -8.49120 -11.99133 38.50069 1.000 71.72203 508 ASP B C 1
ATOM 4957 O O . ASP B 1 126 ? -8.25647 -11.45085 37.41173 1.000 61.05204 508 ASP B O 1
ATOM 4966 N N . SER B 1 127 ? -7.55229 -12.16503 39.43372 1.000 74.60365 509 SER B N 1
ATOM 4967 C CA . SER B 1 127 ? -6.22521 -11.57427 39.30380 1.000 68.37249 509 SER B CA 1
ATOM 4968 C C . SER B 1 127 ? -5.61109 -11.89742 37.94881 1.000 56.28349 509 SER B C 1
ATOM 4969 O O . SER B 1 127 ? -5.14202 -11.00192 37.23168 1.000 51.97930 509 SER B O 1
ATOM 4977 N N . ILE B 1 128 ? -5.65714 -13.16723 37.55068 1.000 56.51607 510 ILE B N 1
ATOM 4978 C CA . ILE B 1 128 ? -4.99794 -13.55048 36.30779 1.000 59.95472 510 ILE B CA 1
ATOM 4979 C C . ILE B 1 128 ? -5.61996 -12.81041 35.13865 1.000 49.78993 510 ILE B C 1
ATOM 4980 O O . ILE B 1 128 ? -4.91285 -12.30071 34.25975 1.000 41.59184 510 ILE B O 1
ATOM 4996 N N . HIS B 1 129 ? -6.94639 -12.68159 35.14370 1.000 53.71310 511 HIS B N 1
ATOM 4997 C CA . HIS B 1 129 ? -7.61059 -11.93033 34.08990 1.000 53.95992 511 HIS B CA 1
ATOM 4998 C C . HIS B 1 129 ? -7.10834 -10.49544 34.06576 1.000 41.69914 511 HIS B C 1
ATOM 4999 O O . HIS B 1 129 ? -6.73030 -9.97243 33.00748 1.000 41.45583 511 HIS B O 1
ATOM 5013 N N . GLY B 1 130 ? -7.03014 -9.86069 35.23258 1.000 44.15102 512 GLY B N 1
ATOM 5014 C CA . GLY B 1 130 ? -6.47494 -8.52205 35.26121 1.000 40.50423 512 GLY B CA 1
ATOM 5015 C C . GLY B 1 130 ? -5.11618 -8.47960 34.59642 1.000 40.46712 512 GLY B C 1
ATOM 5016 O O . GLY B 1 130 ? -4.86474 -7.64230 33.72140 1.000 36.11070 512 GLY B O 1
ATOM 5020 N N . LEU B 1 131 ? -4.27433 -9.46977 34.89517 1.000 40.84127 513 LEU B N 1
ATOM 5021 C CA . LEU B 1 131 ? -2.95697 -9.51344 34.28413 1.000 31.16662 513 LEU B CA 1
ATOM 5022 C C . LEU B 1 131 ? -3.10567 -9.54965 32.76774 1.000 32.88574 513 LEU B C 1
ATOM 5023 O O . LEU B 1 131 ? -2.63345 -8.64278 32.06224 1.000 33.41413 513 LEU B O 1
ATOM 5039 N N . TYR B 1 132 ? -3.87838 -10.51921 32.25845 1.000 30.41814 514 TYR B N 1
ATOM 5040 C CA . TYR B 1 132 ? -4.06152 -10.59603 30.81236 1.000 41.04433 514 TYR B CA 1
ATOM 5041 C C . TYR B 1 132 ? -4.61699 -9.27862 30.29148 1.000 26.05489 514 TYR B C 1
ATOM 5042 O O . TYR B 1 132 ? -4.11642 -8.72083 29.30185 1.000 34.10851 514 TYR B O 1
ATOM 5060 N N . SER B 1 133 ? -5.60592 -8.72872 30.99759 1.000 33.07637 515 SER B N 1
ATOM 5061 C CA . SER B 1 133 ? -6.24076 -7.50820 30.52810 1.000 29.48480 515 SER B CA 1
ATOM 5062 C C . SER B 1 133 ? -5.19931 -6.42008 30.34827 1.000 35.02141 515 SER B C 1
ATOM 5063 O O . SER B 1 133 ? -5.04908 -5.85379 29.25412 1.000 29.32384 515 SER B O 1
ATOM 5071 N N . ILE B 1 134 ? -4.37362 -6.21300 31.37210 1.000 25.71066 516 ILE B N 1
ATOM 5072 C CA . ILE B 1 134 ? -3.39980 -5.13154 31.29093 1.000 25.63299 516 ILE B CA 1
ATOM 5073 C C . ILE B 1 134 ? -2.51150 -5.33753 30.07809 1.000 20.88803 516 ILE B C 1
ATOM 5074 O O . ILE B 1 134 ? -2.23832 -4.39720 29.32288 1.000 29.59330 516 ILE B O 1
ATOM 5090 N N . LEU B 1 135 ? -2.06342 -6.57401 29.85715 1.000 21.58067 517 LEU B N 1
ATOM 5091 C CA . LEU B 1 135 ? -1.17263 -6.82704 28.73628 1.000 26.82102 517 LEU B CA 1
ATOM 5092 C C . LEU B 1 135 ? -1.89418 -6.59691 27.41446 1.000 29.78505 517 LEU B C 1
ATOM 5093 O O . LEU B 1 135 ? -1.37717 -5.90889 26.52680 1.000 23.54770 517 LEU B O 1
ATOM 5109 N N . GLU B 1 136 ? -3.10557 -7.13696 27.27270 1.000 25.99876 518 GLU B N 1
ATOM 5110 C CA . GLU B 1 136 ? -3.76682 -7.03691 25.97305 1.000 27.31913 518 GLU B CA 1
ATOM 5111 C C . GLU B 1 136 ? -4.22731 -5.61152 25.70979 1.000 19.56152 518 GLU B C 1
ATOM 5112 O O . GLU B 1 136 ? -4.14667 -5.12611 24.57464 1.000 21.05902 518 GLU B O 1
ATOM 5124 N N . THR B 1 137 ? -4.67583 -4.91271 26.75319 1.000 19.96287 519 THR B N 1
ATOM 5125 C CA . THR B 1 137 ? -5.02776 -3.50592 26.60082 1.000 28.10444 519 THR B CA 1
ATOM 5126 C C . THR B 1 137 ? -3.82738 -2.66692 26.18173 1.000 34.37322 519 THR B C 1
ATOM 5127 O O . THR B 1 137 ? -3.98695 -1.65307 25.49069 1.000 28.48007 519 THR B O 1
ATOM 5138 N N . SER B 1 138 ? -2.62640 -3.05166 26.60935 1.000 28.28106 520 SER B N 1
ATOM 5139 C CA . SER B 1 138 ? -1.39689 -2.34827 26.28138 1.000 27.18815 520 SER B CA 1
ATOM 5140 C C . SER B 1 138 ? -0.79965 -2.80079 24.95772 1.000 33.31062 520 SER B C 1
ATOM 5141 O O . SER B 1 138 ? 0.32879 -2.41323 24.63504 1.000 23.79893 520 SER B O 1
ATOM 5149 N N . GLY B 1 139 ? -1.52001 -3.62301 24.20255 1.000 23.08327 521 GLY B N 1
ATOM 5150 C CA . GLY B 1 139 ? -1.15085 -3.95954 22.84560 1.000 27.90190 521 GLY B CA 1
ATOM 5151 C C . GLY B 1 139 ? -0.39703 -5.25325 22.64877 1.000 28.30406 521 GLY B C 1
ATOM 5152 O O . GLY B 1 139 ? 0.06960 -5.50755 21.53402 1.000 23.98183 521 GLY B O 1
ATOM 5156 N N . ALA B 1 140 ? -0.28366 -6.08555 23.67422 1.000 29.30605 522 ALA B N 1
ATOM 5157 C CA . ALA B 1 140 ? 0.43970 -7.34465 23.58800 1.000 31.79802 522 ALA B CA 1
ATOM 5158 C C . ALA B 1 140 ? -0.51442 -8.49977 23.29286 1.000 27.89086 522 ALA B C 1
ATOM 5159 O O . ALA B 1 140 ? -1.72208 -8.41758 23.52938 1.000 30.23557 522 ALA B O 1
ATOM 5166 N N . GLU B 1 141 ? 0.05048 -9.58535 22.76719 1.000 22.15623 523 GLU B N 1
ATOM 5167 C CA . GLU B 1 141 ? -0.65824 -10.84608 22.59710 1.000 27.86576 523 GLU B CA 1
ATOM 5168 C C . GLU B 1 141 ? -0.09354 -11.87786 23.56269 1.000 32.90910 523 GLU B C 1
ATOM 5169 O O . GLU B 1 141 ? 1.11897 -11.91542 23.80194 1.000 29.59615 523 GLU B O 1
ATOM 5181 N N . ILE B 1 142 ? -0.98316 -12.66822 24.16220 1.000 29.82651 524 ILE B N 1
ATOM 5182 C CA . ILE B 1 142 ? -0.60901 -13.74689 25.07908 1.000 38.74613 524 ILE B CA 1
ATOM 5183 C C . ILE B 1 142 ? -0.58150 -15.07577 24.33586 1.000 39.87660 524 ILE B C 1
ATOM 5184 O O . ILE B 1 142 ? -1.56131 -15.44228 23.67385 1.000 38.95326 524 ILE B O 1
ATOM 5200 N N . VAL B 1 143 ? 0.54395 -15.79829 24.41779 1.000 32.13761 525 VAL B N 1
ATOM 5201 C CA . VAL B 1 143 ? 0.57443 -17.16504 23.90430 1.000 44.97520 525 VAL B CA 1
ATOM 5202 C C . VAL B 1 143 ? 0.10259 -18.11731 24.99682 1.000 49.58048 525 VAL B C 1
ATOM 5203 O O . VAL B 1 143 ? 0.36867 -17.90892 26.19047 1.000 45.49665 525 VAL B O 1
ATOM 5216 N N . GLY B 1 144 ? -0.58707 -19.17811 24.58210 1.000 52.11685 526 GLY B N 1
ATOM 5217 C CA . GLY B 1 144 ? -1.21963 -20.10395 25.50311 1.000 56.92014 526 GLY B CA 1
ATOM 5218 C C . GLY B 1 144 ? -0.38422 -21.30646 25.89049 1.000 56.57656 526 GLY B C 1
ATOM 5219 O O . GLY B 1 144 ? -0.48433 -21.80354 27.01848 1.000 64.27509 526 GLY B O 1
ATOM 5223 N N . ASP B 1 145 ? 0.46794 -21.77094 24.98002 1.000 56.39018 527 ASP B N 1
ATOM 5224 C CA . ASP B 1 145 ? 1.20648 -23.00480 25.19309 1.000 59.71618 527 ASP B CA 1
ATOM 5225 C C . ASP B 1 145 ? 2.70555 -22.74466 25.20097 1.000 53.96551 527 ASP B C 1
ATOM 5226 O O . ASP B 1 145 ? 3.20442 -21.83843 24.52800 1.000 48.01158 527 ASP B O 1
ATOM 5230 N N . ILE B 1 146 ? 3.41571 -23.58160 25.96074 1.000 55.96361 528 ILE B N 1
ATOM 5231 C CA . ILE B 1 146 ? 4.85085 -23.40396 26.14967 1.000 58.11037 528 ILE B CA 1
ATOM 5232 C C . ILE B 1 146 ? 5.60821 -23.68431 24.85786 1.000 52.55536 528 ILE B C 1
ATOM 5233 O O . ILE B 1 146 ? 6.67158 -23.09823 24.61142 1.000 58.96397 528 ILE B O 1
ATOM 5249 N N . LYS B 1 147 ? 5.08215 -24.57565 24.01649 1.000 50.98424 529 LYS B N 1
ATOM 5250 C CA . LYS B 1 147 ? 5.71880 -24.85387 22.73400 1.000 59.90259 529 LYS B CA 1
ATOM 5251 C C . LYS B 1 147 ? 5.74515 -23.60876 21.86017 1.000 58.10840 529 LYS B C 1
ATOM 5252 O O . LYS B 1 147 ? 6.79571 -23.22734 21.33342 1.000 60.54262 529 LYS B O 1
ATOM 5256 N N . ARG B 1 148 ? 4.58936 -22.96795 21.68206 1.000 57.61665 530 ARG B N 1
ATOM 5257 C CA . ARG B 1 148 ? 4.55833 -21.72232 20.92646 1.000 55.43885 530 ARG B CA 1
ATOM 5258 C C . ARG B 1 148 ? 5.41277 -20.65133 21.58745 1.000 52.75041 530 ARG B C 1
ATOM 5259 O O . ARG B 1 148 ? 6.03297 -19.83648 20.89472 1.000 56.29023 530 ARG B O 1
ATOM 5280 N N . ALA B 1 149 ? 5.48235 -20.64863 22.92133 1.000 52.34001 531 ALA B N 1
ATOM 5281 C CA . ALA B 1 149 ? 6.28304 -19.63992 23.60219 1.000 44.71089 531 ALA B CA 1
ATOM 5282 C C . ALA B 1 149 ? 7.76799 -19.84685 23.34790 1.000 58.24985 531 ALA B C 1
ATOM 5283 O O . ALA B 1 149 ? 8.54321 -18.88423 23.38931 1.000 57.68651 531 ALA B O 1
ATOM 5290 N N . GLN B 1 150 ? 8.17551 -21.08764 23.07685 1.000 57.91836 532 GLN B N 1
ATOM 5291 C CA . GLN B 1 150 ? 9.56627 -21.41479 22.78472 1.000 61.40088 532 GLN B CA 1
ATOM 5292 C C . GLN B 1 150 ? 9.89293 -21.20588 21.31299 1.000 58.06168 532 GLN B C 1
ATOM 5293 O O . GLN B 1 150 ? 11.00898 -20.79120 20.97450 1.000 59.56104 532 GLN B O 1
ATOM 5307 N N . GLU B 1 151 ? 8.94901 -21.51720 20.42655 1.000 53.32004 533 GLU B N 1
ATOM 5308 C CA . GLU B 1 151 ? 9.18126 -21.32024 18.99845 1.000 57.29504 533 GLU B CA 1
ATOM 5309 C C . GLU B 1 151 ? 9.20358 -19.83594 18.64339 1.000 58.50096 533 GLU B C 1
ATOM 5310 O O . GLU B 1 151 ? 10.11753 -19.36710 17.95604 1.000 65.91325 533 GLU B O 1
ATOM 5322 N N . LYS B 1 152 ? 8.17970 -19.09717 19.06125 1.000 56.53734 534 LYS B N 1
ATOM 5323 C CA . LYS B 1 152 ? 8.01524 -17.68758 18.75063 1.000 44.07265 534 LYS B CA 1
ATOM 5324 C C . LYS B 1 152 ? 8.84526 -16.80943 19.69359 1.000 48.49508 534 LYS B C 1
ATOM 5325 O O . LYS B 1 152 ? 9.39427 -17.26532 20.70072 1.000 50.81117 534 LYS B O 1
ATOM 5344 N N . ASP B 1 153 ? 8.90752 -15.52038 19.36187 1.000 44.01494 535 ASP B N 1
ATOM 5345 C CA . ASP B 1 153 ? 9.65040 -14.53329 20.14976 1.000 45.67142 535 ASP B CA 1
ATOM 5346 C C . ASP B 1 153 ? 8.77395 -14.06644 21.30526 1.000 40.88611 535 ASP B C 1
ATOM 5347 O O . ASP B 1 153 ? 7.88784 -13.22743 21.12667 1.000 41.22046 535 ASP B O 1
ATOM 5356 N N . THR B 1 154 ? 9.01382 -14.61493 22.49731 1.000 36.67793 536 THR B N 1
ATOM 5357 C CA . THR B 1 154 ? 8.10765 -14.43680 23.62337 1.000 36.86912 536 THR B CA 1
ATOM 5358 C C . THR B 1 154 ? 8.81244 -14.00669 24.90612 1.000 35.64752 536 THR B C 1
ATOM 5359 O O . THR B 1 154 ? 9.90573 -14.48825 25.22186 1.000 41.16816 536 THR B O 1
ATOM 5370 N N . ILE B 1 155 ? 8.16220 -13.11242 25.64448 1.000 30.94257 537 ILE B N 1
ATOM 5371 C CA . ILE B 1 155 ? 8.55313 -12.76530 27.00775 1.000 35.58009 537 ILE B CA 1
ATOM 5372 C C . ILE B 1 155 ? 7.85230 -13.73021 27.95570 1.000 38.25889 537 ILE B C 1
ATOM 5373 O O . ILE B 1 155 ? 6.61969 -13.75627 28.02533 1.000 29.70570 537 ILE B O 1
ATOM 5389 N N . ILE B 1 156 ? 8.63003 -14.51182 28.69289 1.000 36.65021 538 ILE B N 1
ATOM 5390 C CA . ILE B 1 156 ? 8.10534 -15.52050 29.61068 1.000 35.94429 538 ILE B CA 1
ATOM 5391 C C . ILE B 1 156 ? 8.08205 -14.92766 31.01290 1.000 38.49953 538 ILE B C 1
ATOM 5392 O O . ILE B 1 156 ? 9.11871 -14.49289 31.52816 1.000 35.84373 538 ILE B O 1
ATOM 5408 N N . LEU B 1 157 ? 6.90198 -14.89548 31.62243 1.000 37.19511 539 LEU B N 1
ATOM 5409 C CA . LEU B 1 157 ? 6.72625 -14.42382 32.98944 1.000 32.33287 539 LEU B CA 1
ATOM 5410 C C . LEU B 1 157 ? 6.58105 -15.62940 33.90463 1.000 42.96102 539 LEU B C 1
ATOM 5411 O O . LEU B 1 157 ? 5.79728 -16.54047 33.62021 1.000 34.78369 539 LEU B O 1
ATOM 5427 N N . ALA B 1 158 ? 7.34674 -15.64730 34.99005 1.000 43.55676 540 ALA B N 1
ATOM 5428 C CA . ALA B 1 158 ? 7.37355 -16.81023 35.86389 1.000 47.00060 540 ALA B CA 1
ATOM 5429 C C . ALA B 1 158 ? 7.41614 -16.36427 37.31971 1.000 49.21684 540 ALA B C 1
ATOM 5430 O O . ALA B 1 158 ? 7.63484 -15.19658 37.63634 1.000 44.90734 540 ALA B O 1
ATOM 5437 N N . GLN B 1 159 ? 7.18339 -17.31566 38.20948 1.000 58.30317 541 GLN B N 1
ATOM 5438 C CA . GLN B 1 159 ? 7.35705 -17.17864 39.65003 1.000 59.34422 541 GLN B CA 1
ATOM 5439 C C . GLN B 1 159 ? 8.79219 -17.49643 40.05843 1.000 57.18769 541 GLN B C 1
ATOM 5440 O O . GLN B 1 159 ? 9.40664 -18.41433 39.50149 1.000 51.84497 541 GLN B O 1
ATOM 5444 N N . PRO B 1 160 ? 9.35558 -16.73670 41.00115 1.000 60.05001 542 PRO B N 1
ATOM 5445 C CA . PRO B 1 160 ? 10.70094 -17.09523 41.48315 1.000 58.00130 542 PRO B CA 1
ATOM 5446 C C . PRO B 1 160 ? 10.72493 -18.45465 42.15907 1.000 70.46961 542 PRO B C 1
ATOM 5447 O O . PRO B 1 160 ? 11.70488 -19.20143 42.02701 1.000 72.27937 542 PRO B O 1
ATOM 5458 N N . ASP B 1 161 ? 9.65272 -18.80167 42.87504 1.000 71.57777 543 ASP B N 1
ATOM 5459 C CA . ASP B 1 161 ? 9.52296 -20.09259 43.53523 1.000 81.30631 543 ASP B CA 1
ATOM 5460 C C . ASP B 1 161 ? 8.22759 -20.77196 43.11178 1.000 82.07050 543 ASP B C 1
ATOM 5461 O O . ASP B 1 161 ? 7.24517 -20.11303 42.76014 1.000 85.62902 543 ASP B O 1
ATOM 5465 N N . ASN B 1 162 ? 8.23966 -22.10652 43.14715 1.000 82.66567 544 ASN B N 1
ATOM 5466 C CA . ASN B 1 162 ? 7.04928 -22.92233 42.88746 1.000 85.54260 544 ASN B CA 1
ATOM 5467 C C . ASN B 1 162 ? 6.63229 -22.85568 41.41665 1.000 81.00479 544 ASN B C 1
ATOM 5468 O O . ASN B 1 162 ? 5.44069 -22.86086 41.09506 1.000 73.71935 544 ASN B O 1
ATOM 5472 N N . ASP B 1 163 ? 7.61622 -22.79555 40.52033 1.000 79.21424 545 ASP B N 1
ATOM 5473 C CA . ASP B 1 163 ? 7.36956 -22.66507 39.08406 1.000 70.94187 545 ASP B CA 1
ATOM 5474 C C . ASP B 1 163 ? 8.24952 -23.65352 38.32237 1.000 76.81787 545 ASP B C 1
ATOM 5475 O O . ASP B 1 163 ? 9.44016 -23.40031 38.11797 1.000 80.29748 545 ASP B O 1
ATOM 5484 N N . GLN B 1 164 ? 7.66256 -24.77429 37.90021 1.000 73.11123 546 GLN B N 1
ATOM 5485 C CA . GLN B 1 164 ? 8.43697 -25.79872 37.20494 1.000 72.91807 546 GLN B CA 1
ATOM 5486 C C . GLN B 1 164 ? 8.85816 -25.33115 35.81788 1.000 73.08572 546 GLN B C 1
ATOM 5487 O O . GLN B 1 164 ? 10.03394 -25.43501 35.44307 1.000 78.42069 546 GLN B O 1
ATOM 5491 N N . GLU B 1 165 ? 7.91060 -24.79352 35.04888 1.000 71.23916 547 GLU B N 1
ATOM 5492 C CA . GLU B 1 165 ? 8.22135 -24.31684 33.70530 1.000 80.26027 547 GLU B CA 1
ATOM 5493 C C . GLU B 1 165 ? 9.21882 -23.17093 33.75475 1.000 76.61717 547 GLU B C 1
ATOM 5494 O O . GLU B 1 165 ? 10.17400 -23.13128 32.97482 1.000 76.34584 547 GLU B O 1
ATOM 5498 N N . GLY B 1 166 ? 8.99900 -22.21622 34.65117 1.000 72.66978 548 GLY B N 1
ATOM 5499 C CA . GLY B 1 166 ? 9.94420 -21.13758 34.85329 1.000 75.47066 548 GLY B CA 1
ATOM 5500 C C . GLY B 1 166 ? 11.36285 -21.62394 35.06224 1.000 80.19289 548 GLY B C 1
ATOM 5501 O O . GLY B 1 166 ? 12.28897 -21.21973 34.34907 1.000 77.32074 548 GLY B O 1
ATOM 5505 N N . ARG B 1 167 ? 11.54034 -22.49317 36.05998 1.000 78.99069 549 ARG B N 1
ATOM 5506 C CA . ARG B 1 167 ? 12.87442 -22.98413 36.38722 1.000 81.62944 549 ARG B CA 1
ATOM 5507 C C . ARG B 1 167 ? 13.48492 -23.75336 35.22496 1.000 83.17383 549 ARG B C 1
ATOM 5508 O O . ARG B 1 167 ? 14.68115 -23.61665 34.94220 1.000 78.98250 549 ARG B O 1
ATOM 5512 N N . ASN B 1 168 ? 12.68503 -24.57805 34.54561 1.000 86.01976 550 ASN B N 1
ATOM 5513 C CA . ASN B 1 168 ? 13.20884 -25.33270 33.41093 1.000 81.43372 550 ASN B CA 1
ATOM 5514 C C . ASN B 1 168 ? 13.64296 -24.40301 32.28569 1.000 83.33683 550 ASN B C 1
ATOM 5515 O O . ASN B 1 168 ? 14.64165 -24.66216 31.60448 1.000 81.90619 550 ASN B O 1
ATOM 5519 N N . MET B 1 169 ? 12.90728 -23.30975 32.08175 1.000 87.45028 551 MET B N 1
ATOM 5520 C CA . MET B 1 169 ? 13.24190 -22.36840 31.01845 1.000 86.97510 551 MET B CA 1
ATOM 5521 C C . MET B 1 169 ? 14.50224 -21.57803 31.34409 1.000 86.82366 551 MET B C 1
ATOM 5522 O O . MET B 1 169 ? 15.34749 -21.36463 30.46583 1.000 93.45133 551 MET B O 1
ATOM 5536 N N . SER B 1 170 ? 14.64519 -21.12087 32.59015 1.000 83.45249 552 SER B N 1
ATOM 5537 C CA . SER B 1 170 ? 15.86283 -20.40459 32.96016 1.000 86.61589 552 SER B CA 1
ATOM 5538 C C . SER B 1 170 ? 17.10772 -21.18320 32.54914 1.000 89.83352 552 SER B C 1
ATOM 5539 O O . SER B 1 170 ? 18.05792 -20.61742 31.99519 1.000 93.54375 552 SER B O 1
ATOM 5547 N N . ALA B 1 171 ? 17.12393 -22.48566 32.83025 1.000 93.32820 553 ALA B N 1
ATOM 5548 C CA . ALA B 1 171 ? 18.24664 -23.35436 32.50678 1.000 93.35471 553 ALA B CA 1
ATOM 5549 C C . ALA B 1 171 ? 18.21922 -23.86974 31.07024 1.000 95.84767 553 ALA B C 1
ATOM 5550 O O . ALA B 1 171 ? 19.08480 -24.67162 30.70937 1.000 97.47363 553 ALA B O 1
ATOM 5557 N N . THR B 1 172 ? 17.25466 -23.44086 30.25707 1.000 87.76250 554 THR B N 1
ATOM 5558 C CA . THR B 1 172 ? 17.18695 -23.82110 28.85276 1.000 85.59008 554 THR B CA 1
ATOM 5559 C C . THR B 1 172 ? 17.90142 -22.83778 27.93733 1.000 86.03780 554 THR B C 1
ATOM 5560 O O . THR B 1 172 ? 17.99708 -23.09255 26.73265 1.000 84.45133 554 THR B O 1
ATOM 5571 N N . GLY B 1 173 ? 18.38649 -21.72219 28.47504 1.000 94.09497 555 GLY B N 1
ATOM 5572 C CA . GLY B 1 173 ? 18.92149 -20.63084 27.69272 1.000 91.74852 555 GLY B CA 1
ATOM 5573 C C . GLY B 1 173 ? 17.93816 -19.51538 27.42882 1.000 85.35610 555 GLY B C 1
ATOM 5574 O O . GLY B 1 173 ? 18.33980 -18.46894 26.90399 1.000 77.62833 555 GLY B O 1
ATOM 5578 N N . LEU B 1 174 ? 16.67262 -19.71212 27.77474 1.000 81.53746 556 LEU B N 1
ATOM 5579 C CA . LEU B 1 174 ? 15.66579 -18.66993 27.68043 1.000 65.95726 556 LEU B CA 1
ATOM 5580 C C . LEU B 1 174 ? 15.62163 -17.90953 28.99924 1.000 66.74687 556 LEU B C 1
ATOM 5581 O O . LEU B 1 174 ? 15.64404 -18.51983 30.07371 1.000 77.67569 556 LEU B O 1
ATOM 5597 N N . ASN B 1 175 ? 15.55945 -16.58351 28.92126 1.000 51.47195 557 ASN B N 1
ATOM 5598 C CA . ASN B 1 175 ? 15.37678 -15.76854 30.11646 1.000 47.53385 557 ASN B CA 1
ATOM 5599 C C . ASN B 1 175 ? 13.90267 -15.71861 30.49613 1.000 53.79417 557 ASN B C 1
ATOM 5600 O O . ASN B 1 175 ? 13.02347 -15.68320 29.63176 1.000 52.28638 557 ASN B O 1
ATOM 5611 N N . VAL B 1 176 ? 13.63718 -15.73999 31.79829 1.000 49.60726 558 VAL B N 1
ATOM 5612 C CA . VAL B 1 176 ? 12.29327 -15.58787 32.33919 1.000 39.16012 558 VAL B CA 1
ATOM 5613 C C . VAL B 1 176 ? 12.31721 -14.44608 33.34361 1.000 44.39511 558 VAL B C 1
ATOM 5614 O O . VAL B 1 176 ? 13.36076 -14.12826 33.92010 1.000 42.96690 558 VAL B O 1
ATOM 5627 N N . TYR B 1 177 ? 11.16199 -13.81600 33.54673 1.000 30.84741 559 TYR B N 1
ATOM 5628 C CA . TYR B 1 177 ? 11.09178 -12.56932 34.29489 1.000 38.07657 559 TYR B CA 1
ATOM 5629 C C . TYR B 1 177 ? 10.00249 -12.65605 35.35222 1.000 41.30168 559 TYR B C 1
ATOM 5630 O O . TYR B 1 177 ? 9.01091 -13.37214 35.18597 1.000 40.21296 559 TYR B O 1
ATOM 5648 N N . LYS B 1 178 ? 10.18618 -11.90298 36.43110 1.000 38.33973 560 LYS B N 1
ATOM 5649 C CA . LYS B 1 178 ? 9.19570 -11.85399 37.49383 1.000 45.15345 560 LYS B CA 1
ATOM 5650 C C . LYS B 1 178 ? 7.95374 -11.10025 37.03197 1.000 42.18846 560 LYS B C 1
ATOM 5651 O O . LYS B 1 178 ? 8.02787 -10.14503 36.25398 1.000 38.69830 560 LYS B O 1
ATOM 5670 N N . ILE B 1 179 ? 6.80399 -11.53305 37.54792 1.000 37.80925 561 ILE B N 1
ATOM 5671 C CA . ILE B 1 179 ? 5.52368 -10.99660 37.10464 1.000 40.17863 561 ILE B CA 1
ATOM 5672 C C . ILE B 1 179 ? 5.45371 -9.49763 37.35522 1.000 41.87047 561 ILE B C 1
ATOM 5673 O O . ILE B 1 179 ? 4.83433 -8.75548 36.57771 1.000 35.04165 561 ILE B O 1
ATOM 5689 N N . GLU B 1 180 ? 6.13999 -9.01286 38.39799 1.000 37.71548 562 GLU B N 1
ATOM 5690 C CA . GLU B 1 180 ? 6.11410 -7.58522 38.68616 1.000 41.96730 562 GLU B CA 1
ATOM 5691 C C . GLU B 1 180 ? 6.50316 -6.75130 37.46649 1.000 30.30365 562 GLU B C 1
ATOM 5692 O O . GLU B 1 180 ? 6.06800 -5.59571 37.34302 1.000 38.10946 562 GLU B O 1
ATOM 5704 N N . LEU B 1 181 ? 7.26655 -7.33920 36.54219 1.000 30.68123 563 LEU B N 1
ATOM 5705 C CA . LEU B 1 181 ? 7.65399 -6.65183 35.31268 1.000 39.88205 563 LEU B CA 1
ATOM 5706 C C . LEU B 1 181 ? 6.48641 -5.89888 34.70234 1.000 38.96082 563 LEU B C 1
ATOM 5707 O O . LEU B 1 181 ? 6.62015 -4.72673 34.32923 1.000 32.67260 563 LEU B O 1
ATOM 5723 N N . VAL B 1 182 ? 5.31328 -6.53000 34.64154 1.000 33.67893 564 VAL B N 1
ATOM 5724 C CA . VAL B 1 182 ? 4.20016 -5.89169 33.94070 1.000 35.33265 564 VAL B CA 1
ATOM 5725 C C . VAL B 1 182 ? 3.83384 -4.59278 34.64767 1.000 34.32481 564 VAL B C 1
ATOM 5726 O O . VAL B 1 182 ? 3.95377 -3.49340 34.08349 1.000 33.49638 564 VAL B O 1
ATOM 5739 N N . ALA B 1 183 ? 3.53825 -4.68477 35.94618 1.000 34.02426 565 ALA B N 1
ATOM 5740 C CA . ALA B 1 183 ? 2.96982 -3.52292 36.62302 1.000 32.10690 565 ALA B CA 1
ATOM 5741 C C . ALA B 1 183 ? 3.94350 -2.35539 36.58662 1.000 29.60484 565 ALA B C 1
ATOM 5742 O O . ALA B 1 183 ? 3.61882 -1.26690 36.08848 1.000 29.12008 565 ALA B O 1
ATOM 5749 N N . LEU B 1 184 ? 5.17945 -2.59401 37.02148 1.000 33.00897 566 LEU B N 1
ATOM 5750 C CA . LEU B 1 184 ? 6.14669 -1.51039 37.06728 1.000 29.93805 566 LEU B CA 1
ATOM 5751 C C . LEU B 1 184 ? 6.43917 -0.98476 35.66848 1.000 30.54904 566 LEU B C 1
ATOM 5752 O O . LEU B 1 184 ? 6.51408 0.23471 35.47271 1.000 35.38869 566 LEU B O 1
ATOM 5768 N N . SER B 1 185 ? 6.51629 -1.86580 34.66411 1.000 32.24952 567 SER B N 1
ATOM 5769 C CA . SER B 1 185 ? 6.77463 -1.35104 33.32445 1.000 33.21583 567 SER B CA 1
ATOM 5770 C C . SER B 1 185 ? 5.66156 -0.40409 32.90960 1.000 34.69594 567 SER B C 1
ATOM 5771 O O . SER B 1 185 ? 5.92038 0.70013 32.40544 1.000 34.12458 567 SER B O 1
ATOM 5779 N N . ILE B 1 186 ? 4.41394 -0.78695 33.19287 1.000 31.37952 568 ILE B N 1
ATOM 5780 C CA . ILE B 1 186 ? 3.29452 0.08296 32.86255 1.000 30.31691 568 ILE B CA 1
ATOM 5781 C C . ILE B 1 186 ? 3.45972 1.41777 33.57032 1.000 33.74794 568 ILE B C 1
ATOM 5782 O O . ILE B 1 186 ? 3.26716 2.48596 32.97421 1.000 29.52882 568 ILE B O 1
ATOM 5798 N N . LEU B 1 187 ? 3.82715 1.37971 34.85447 1.000 37.45753 569 LEU B N 1
ATOM 5799 C CA . LEU B 1 187 ? 3.98276 2.62075 35.60115 1.000 44.33595 569 LEU B CA 1
ATOM 5800 C C . LEU B 1 187 ? 5.06202 3.48928 34.97364 1.000 33.95629 569 LEU B C 1
ATOM 5801 O O . LEU B 1 187 ? 4.92244 4.71573 34.91001 1.000 42.15259 569 LEU B O 1
ATOM 5817 N N . ARG B 1 188 ? 6.12404 2.86823 34.46259 1.000 37.68119 570 ARG B N 1
ATOM 5818 C CA . ARG B 1 188 ? 7.26294 3.61670 33.94456 1.000 44.22508 570 ARG B CA 1
ATOM 5819 C C . ARG B 1 188 ? 7.19212 3.86290 32.44859 1.000 46.70950 570 ARG B C 1
ATOM 5820 O O . ARG B 1 188 ? 7.98626 4.65322 31.92953 1.000 41.21534 570 ARG B O 1
ATOM 5841 N N . ASP B 1 189 ? 6.25607 3.22495 31.75708 1.000 36.42645 571 ASP B N 1
ATOM 5842 C CA . ASP B 1 189 ? 6.24887 3.18763 30.29933 1.000 42.13930 571 ASP B CA 1
ATOM 5843 C C . ASP B 1 189 ? 7.63210 2.82206 29.76182 1.000 37.26069 571 ASP B C 1
ATOM 5844 O O . ASP B 1 189 ? 8.15797 3.44522 28.83883 1.000 47.46631 571 ASP B O 1
ATOM 5853 N N . ARG B 1 190 ? 8.23291 1.79607 30.35547 1.000 41.41444 572 ARG B N 1
ATOM 5854 C CA . ARG B 1 190 ? 9.49955 1.28145 29.85865 1.000 39.56121 572 ARG B CA 1
ATOM 5855 C C . ARG B 1 190 ? 9.72167 -0.05915 30.53980 1.000 42.05167 572 ARG B C 1
ATOM 5856 O O . ARG B 1 190 ? 9.41942 -0.20954 31.72642 1.000 39.73274 572 ARG B O 1
ATOM 5877 N N . ILE B 1 191 ? 10.23068 -1.02993 29.79344 1.000 41.67067 573 ILE B N 1
ATOM 5878 C CA . ILE B 1 191 ? 10.49494 -2.35631 30.33867 1.000 33.76743 573 ILE B CA 1
ATOM 5879 C C . ILE B 1 191 ? 11.96343 -2.41752 30.73527 1.000 49.07561 573 ILE B C 1
ATOM 5880 O O . ILE B 1 191 ? 12.85018 -2.38608 29.87618 1.000 50.16349 573 ILE B O 1
ATOM 5896 N N . ASP B 1 192 ? 12.21837 -2.47869 32.04422 1.000 52.25968 574 ASP B N 1
ATOM 5897 C CA . ASP B 1 192 ? 13.57844 -2.62521 32.57009 1.000 51.71709 574 ASP B CA 1
ATOM 5898 C C . ASP B 1 192 ? 13.84261 -4.11302 32.78894 1.000 41.52429 574 ASP B C 1
ATOM 5899 O O . ASP B 1 192 ? 13.81822 -4.63215 33.90827 1.000 48.78990 574 ASP B O 1
ATOM 5908 N N . PHE B 1 193 ? 14.09980 -4.81225 31.68124 1.000 41.29296 575 PHE B N 1
ATOM 5909 C CA . PHE B 1 193 ? 14.19668 -6.27065 31.72918 1.000 35.03804 575 PHE B CA 1
ATOM 5910 C C . PHE B 1 193 ? 15.18393 -6.73333 32.79727 1.000 46.18818 575 PHE B C 1
ATOM 5911 O O . PHE B 1 193 ? 14.91564 -7.69177 33.53500 1.000 47.53863 575 PHE B O 1
ATOM 5928 N N . ASP B 1 194 ? 16.33674 -6.06597 32.89271 1.000 44.06628 576 ASP B N 1
ATOM 5929 C CA . ASP B 1 194 ? 17.37882 -6.52259 33.80893 1.000 54.46667 576 ASP B CA 1
ATOM 5930 C C . ASP B 1 194 ? 16.86354 -6.54789 35.24404 1.000 46.38270 576 ASP B C 1
ATOM 5931 O O . ASP B 1 194 ? 17.11718 -7.49990 35.99112 1.000 49.69818 576 ASP B O 1
ATOM 5940 N N . GLU B 1 195 ? 16.11155 -5.51708 35.63374 1.000 44.16844 577 GLU B N 1
ATOM 5941 C CA . GLU B 1 195 ? 15.53964 -5.45313 36.97413 1.000 41.07283 577 GLU B CA 1
ATOM 5942 C C . GLU B 1 195 ? 14.73136 -6.69554 37.32207 1.000 42.63268 577 GLU B C 1
ATOM 5943 O O . GLU B 1 195 ? 14.65048 -7.07450 38.49532 1.000 47.21397 577 GLU B O 1
ATOM 5955 N N . PHE B 1 196 ? 14.10964 -7.32784 36.33252 1.000 45.47014 578 PHE B N 1
ATOM 5956 C CA . PHE B 1 196 ? 13.14014 -8.38201 36.57770 1.000 47.44262 578 PHE B CA 1
ATOM 5957 C C . PHE B 1 196 ? 13.61291 -9.75730 36.14302 1.000 41.51889 578 PHE B C 1
ATOM 5958 O O . PHE B 1 196 ? 12.86037 -10.72639 36.27850 1.000 44.29672 578 PHE B O 1
ATOM 5975 N N . LEU B 1 197 ? 14.84063 -9.86941 35.65188 1.000 46.07266 579 LEU B N 1
ATOM 5976 C CA . LEU B 1 197 ? 15.37826 -11.15760 35.24993 1.000 52.25927 579 LEU B CA 1
ATOM 5977 C C . LEU B 1 197 ? 15.50407 -12.08923 36.45240 1.000 53.66647 579 LEU B C 1
ATOM 5978 O O . LEU B 1 197 ? 15.93480 -11.68304 37.53777 1.000 52.91548 579 LEU B O 1
ATOM 5994 N N . ILE B 1 198 ? 15.09463 -13.33866 36.26176 1.000 42.79741 580 ILE B N 1
ATOM 5995 C CA . ILE B 1 198 ? 15.17151 -14.35221 37.30817 1.000 65.25901 580 ILE B CA 1
ATOM 5996 C C . ILE B 1 198 ? 16.49218 -15.10273 37.16662 1.000 72.01100 580 ILE B C 1
ATOM 5997 O O . ILE B 1 198 ? 16.69990 -15.84010 36.19877 1.000 67.11581 580 ILE B O 1
ATOM 6013 N N . ASP B 1 199 ? 17.37144 -14.93312 38.15032 1.000 82.01875 581 ASP B N 1
ATOM 6014 C CA . ASP B 1 199 ? 18.60437 -15.70372 38.23955 1.000 86.98761 581 ASP B CA 1
ATOM 6015 C C . ASP B 1 199 ? 18.36995 -16.98846 39.03335 1.000 87.97032 581 ASP B C 1
ATOM 6016 O O . ASP B 1 199 ? 17.77262 -17.94097 38.52920 1.000 91.65637 581 ASP B O 1
ATOM 6026 N N . LYS C 2 6 ? 32.65275 -6.23240 -0.16529 1.000 85.30411 127 LYS C N 1
ATOM 6027 C CA . LYS C 2 6 ? 31.48534 -5.77262 -0.91073 1.000 83.69081 127 LYS C CA 1
ATOM 6028 C C . LYS C 2 6 ? 30.25829 -5.68886 -0.00698 1.000 81.70243 127 LYS C C 1
ATOM 6029 O O . LYS C 2 6 ? 30.13551 -6.45270 0.95095 1.000 83.61900 127 LYS C O 1
ATOM 6047 N N . PRO C 2 7 ? 29.33877 -4.76090 -0.31790 1.000 76.05974 128 PRO C N 1
ATOM 6048 C CA . PRO C 2 7 ? 28.24321 -4.45892 0.61220 1.000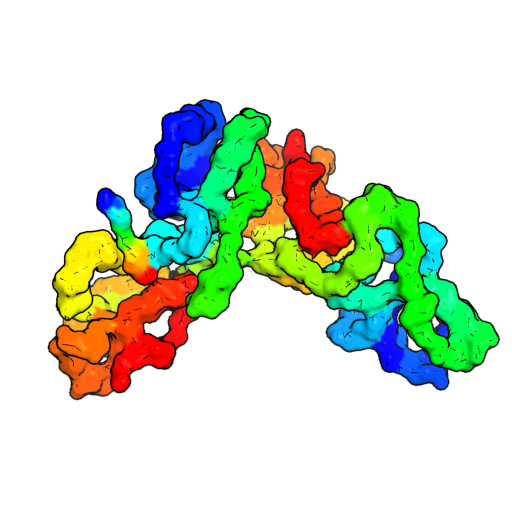 68.08931 128 PRO C CA 1
ATOM 6049 C C . PRO C 2 7 ? 26.93536 -5.18963 0.33340 1.000 66.94453 128 PRO C C 1
ATOM 6050 O O . PRO C 2 7 ? 26.46291 -5.21359 -0.80148 1.000 59.06865 128 PRO C O 1
ATOM 6075 N N . GLN C 2 9 ? 23.51732 -6.13763 -0.52851 1.000 54.40937 130 GLN C N 1
ATOM 6076 C CA . GLN C 2 9 ? 22.59631 -5.39840 -1.37887 1.000 60.86595 130 GLN C CA 1
ATOM 6077 C C . GLN C 2 9 ? 21.23200 -5.25303 -0.71684 1.000 62.71858 130 GLN C C 1
ATOM 6078 O O . GLN C 2 9 ? 20.81283 -6.10512 0.06842 1.000 51.33803 130 GLN C O 1
ATOM 6092 N N . GLU C 2 10 ? 20.55215 -4.15741 -1.03533 1.000 66.11380 131 GLU C N 1
ATOM 6093 C CA . GLU C 2 10 ? 19.21434 -3.88574 -0.53497 1.000 60.39943 131 GLU C CA 1
ATOM 6094 C C . GLU C 2 10 ? 18.18274 -4.30815 -1.57184 1.000 70.99473 131 GLU C C 1
ATOM 6095 O O . GLU C 2 10 ? 18.38978 -4.13287 -2.77663 1.000 66.72541 131 GLU C O 1
ATOM 6107 N N . LEU C 2 11 ? 17.07109 -4.86270 -1.09986 1.000 69.92175 132 LEU C N 1
ATOM 6108 C CA . LEU C 2 11 ? 15.92709 -5.12648 -1.96811 1.000 68.42648 132 LEU C CA 1
ATOM 6109 C C . LEU C 2 11 ? 14.70689 -4.40478 -1.39286 1.000 68.40938 132 LEU C C 1
ATOM 6110 O O . LEU C 2 11 ? 14.78130 -3.80160 -0.31870 1.000 61.99412 132 LEU C O 1
ATOM 6127 N N . PRO D 2 7 ? -12.93268 -8.71244 46.27952 1.000 78.04565 128 PRO D N 1
ATOM 6128 C CA . PRO D 2 7 ? -12.25282 -7.41048 46.23019 1.000 76.71728 128 PRO D CA 1
ATOM 6129 C C . PRO D 2 7 ? -11.24904 -7.27477 45.09113 1.000 64.77249 128 PRO D C 1
ATOM 6130 O O . PRO D 2 7 ? -11.08312 -8.19003 44.28640 1.000 62.52951 128 PRO D O 1
ATOM 6154 N N . GLN D 2 9 ? -7.64432 -7.17712 43.98135 1.000 51.86110 130 GLN D N 1
ATOM 6155 C CA . GLN D 2 9 ? -6.27343 -7.54926 44.30499 1.000 52.83638 130 GLN D CA 1
ATOM 6156 C C . GLN D 2 9 ? -5.30306 -6.47629 43.83177 1.000 53.98927 130 GLN D C 1
ATOM 6157 O O . GLN D 2 9 ? -5.55515 -5.78461 42.84193 1.000 52.35567 130 GLN D O 1
ATOM 6171 N N . GLU D 2 10 ? -4.18363 -6.34928 44.53868 1.000 54.75732 131 GLU D N 1
ATOM 6172 C CA . GLU D 2 10 ? -3.16566 -5.35259 44.22218 1.000 57.74692 131 GLU D CA 1
ATOM 6173 C C . GLU D 2 10 ? -2.11394 -6.02731 43.34795 1.000 67.18151 131 GLU D C 1
ATOM 6174 O O . GLU D 2 10 ? -1.15211 -6.61824 43.83902 1.000 79.80379 131 GLU D O 1
ATOM 6186 N N . LEU D 2 11 ? -2.30643 -5.93804 42.03677 1.000 65.83975 132 LEU D N 1
ATOM 6187 C CA . LEU D 2 11 ? -1.40198 -6.55635 41.07599 1.000 70.29776 132 LEU D CA 1
ATOM 6188 C C . LEU D 2 11 ? -0.02475 -5.90278 41.13843 1.000 72.15931 132 LEU D C 1
ATOM 6189 O O . LEU D 2 11 ? 0.16035 -4.74286 40.76717 1.000 66.98432 132 LEU D O 1
#

Radius of gyration: 26.56 Å; Cα contacts (8 Å, |Δi|>4): 716; chains: 4; bounding box: 66×47×74 Å